Protein AF-0000000075072362 (afdb_homodimer)

Solvent-accessible surface area (backbone atoms only — not comparable to full-atom values): 31475 Å² total; per-residue (Å²): 129,77,73,73,78,76,84,75,76,65,51,32,31,18,17,44,48,52,82,27,20,70,46,46,53,48,38,44,56,50,37,71,78,41,43,77,41,71,21,93,37,66,65,52,17,54,48,30,31,78,69,64,72,18,59,25,23,40,44,68,45,34,28,55,48,48,25,41,32,37,53,49,54,36,47,54,65,67,40,84,54,18,39,52,31,29,35,77,42,73,60,53,32,21,36,28,26,45,74,88,56,50,76,87,56,34,46,30,36,28,12,16,45,67,57,49,64,43,21,43,67,41,42,52,74,70,63,59,78,44,49,79,42,43,27,71,31,30,23,57,28,40,42,48,34,50,76,66,64,37,76,38,39,28,17,42,24,34,65,59,20,29,62,76,43,63,35,33,75,78,41,75,62,39,39,64,56,86,76,32,33,35,37,28,36,31,34,23,70,61,81,45,80,59,68,85,87,48,64,33,30,27,36,36,40,35,25,36,60,74,51,76,31,41,66,51,58,41,41,41,31,32,39,77,56,63,47,45,71,78,37,40,35,53,39,57,31,90,68,43,64,68,79,55,66,93,72,71,65,91,65,28,40,32,35,43,37,28,26,70,44,44,73,85,37,67,59,44,43,50,21,50,55,50,33,45,71,63,28,83,37,68,46,77,42,26,41,16,38,61,56,34,50,50,89,83,47,59,53,69,77,58,57,74,77,74,122,128,78,74,73,76,78,86,75,77,64,50,32,32,18,17,43,46,51,81,27,22,69,46,44,52,48,39,44,57,52,37,71,74,40,42,78,39,71,19,93,36,67,64,51,19,54,47,29,32,75,70,64,72,18,60,24,23,39,44,65,44,33,28,55,47,50,26,41,31,37,53,49,55,37,47,53,65,67,40,87,55,17,38,50,30,30,36,77,42,72,60,51,31,21,36,27,26,46,73,86,57,50,77,89,56,32,47,30,36,30,12,16,46,64,56,48,63,42,21,44,68,42,43,52,73,71,64,58,77,46,49,79,42,44,27,71,32,30,25,56,28,40,42,49,34,50,76,66,64,37,77,36,38,30,14,42,24,35,65,59,20,29,63,76,43,64,35,35,75,78,41,78,61,39,39,64,56,85,77,33,34,34,37,29,35,32,34,24,73,61,83,46,82,59,67,85,87,47,65,32,30,26,36,34,39,37,25,36,58,75,51,78,32,42,65,50,58,42,41,43,30,32,38,77,58,61,46,47,72,77,37,40,36,52,40,59,32,88,67,42,63,67,78,56,65,94,73,70,64,88,65,29,39,31,35,42,36,27,26,70,45,45,73,84,38,66,59,45,44,52,22,50,54,50,34,45,71,64,28,82,38,69,46,78,42,27,41,15,39,58,60,33,50,51,89,82,48,60,52,70,78,58,57,73,77,76,120

Nearest PDB structures (foldseek):
  6vh5-assembly1_C  TM=9.252E-01  e=7.890E-33  Brucella abortus 2308
  7am0-assembly2_C  TM=9.052E-01  e=8.485E-32  Komagataeibacter europaeus
  7am0-assembly1_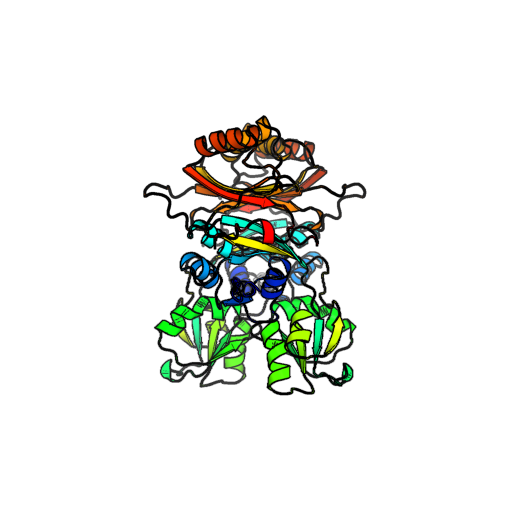A  TM=9.049E-01  e=1.815E-30  Komagataeibacter europaeus
  3mwb-assembly1_B  TM=8.729E-01  e=3.798E-25  Paenarthrobacter aurescens TC1
  3mwb-assembly1_A  TM=8.411E-01  e=6.262E-25  Paenarthrobacter aurescens TC1

InterPro domains:
  IPR001086 Prephenate dehydratase [PF00800] (13-190)
  IPR001086 Prephenate dehydratase [PS51171] (12-189)
  IPR002912 ACT domain [PS51671] (203-289)
  IPR008242 Bifunctional P-protein, chorismate mutase/prephenate dehydratase [PIRSF001500] (9-291)
  IPR018528 Prephenate dehydratase, conserved site [PS00857] (165-187)
  IPR018528 Prephenate dehydratase, conserved site [PS00858] (229-236)
  IPR045865 ACT-like domain [SSF55021] (184-291)

Secondary structure (DSSP, 8-state):
-----------EEEEES-TTSHHHHHHHHH-TTSEEEEESSHHHHHHHHHTTS-SEEEEEEEETTTEE-HHHHHHHHHS--EEEEEEEEE---EEEESTT--GGG--EEEE-HHHHHHTHHHHHHTT---EEEE-S-HHHHHHHHHHHT-TTEEEEE-HHHHHHTTPEEEEE---S-TT-EEEEEEEESS-----TTS-EEEEEEEEE-S-TTHHHHHHHHHHTTTPPEEEEEEEEGGGS-----TT--SS-EEEEEEES--TTSHHHHHHHHHHHHH-SEEEEEEEEES-TTSTT--GGGTS----/-----------EEEEES-TTSHHHHHHHHH-TTSEEEEESSHHHHHHHHHTTS-SEEEEEEEETTTEE-HHHHHHHHHS--EEEEEEEEE---EEEESTT--GGG--EEEE-HHHHHHTHHHHHHTT---EEEE-S-HHHHHHHHHHHT-TTEEEEE-HHHHHHTTPEEEEE---S-TT-EEEEEEEESS-----TTS-EEEEEEEEE-S-TTHHHHHHHHHHTTTPPEEEEEEEEGGGS-----TT--SS-EEEEEEES--TTSHHHHHHHHHHHHH-SEEEEEEEEESSTTSTT--GGGTS----

Radius of gyration: 25.48 Å; Cα contacts (8 Å, |Δi|>4): 1454; chains: 2; bounding box: 64×101×52 Å

Organism: Cucurbita maxima (NCBI:txid3661)

Foldseek 3Di:
DPPPPDPPPAFEEEEEDDQQAQRVVQCCLQAVRHHYDYDPDPLVRLVCQVVVVGFKYKDFQAKPVPGGDVVNVLSLQVGQKAFAAKAKDFPKKFKWAAPPAAQQLAAEEEAAPVLCVQQVVLCVVVVRNHHYDYDDHQLVLLLVCLVVVPRRYIGIGDPSSCVVSVIGTNGIRRGPDRPIMTMMTMIGNDAWDEDPPAWKKWKKKFKADDDDCLVVQLCVLCVVLVWDWPDKDKDFPVSHPNPPDPDDDRGMIMMMTMTGDACVDPSNVSSQVSSVVRGPDIDTRHMYGYNCSPPPRNCVVRDPPPD/DPPPPDPPPAFEEEEEDDQQAQRVVQCCLQAVRHHYDYDPDPLVRLVCQVVVVGFKYKDFQAKPVPGGDVVNVLSLQVGQKAFAAKAKDFPKKFKWAAPPAAQQLAAEEEAAPVLCVQQVVLCVVVVRNHHYDYDDHQLVLLLVCLVVVPRRYIGIGHPSSCVVSVIGTNGIRRGPDRPIMTMMTMIGNDAWDEDPPAWKKWKKKFKADDDDCLVVQLCVLCVVLVWDWPDKDKDFPVSHPNPPDPDDDRGMIMMMTMTGDACVDPSNVSSQVSSVVRGPDMDTRHMYGYNCSPVPNNCVVRDPPPD

Structure (mmCIF, N/CA/C/O backbone):
data_AF-0000000075072362-model_v1
#
loop_
_entity.id
_entity.type
_entity.pdbx_description
1 polymer 'Arogenate dehydratase'
#
loop_
_atom_site.group_PDB
_atom_site.id
_atom_site.type_symbol
_atom_site.label_atom_id
_atom_site.label_alt_id
_atom_site.label_comp_id
_atom_site.label_asym_id
_atom_site.label_entity_id
_atom_site.label_seq_id
_atom_site.pdbx_PDB_ins_code
_atom_site.Cartn_x
_atom_site.Cartn_y
_atom_site.Cartn_z
_atom_site.occupancy
_atom_site.B_iso_or_equiv
_atom_site.auth_seq_id
_atom_site.auth_comp_id
_atom_site.auth_asym_id
_atom_site.auth_atom_id
_atom_site.pdbx_PDB_model_num
ATOM 1 N N . MET A 1 1 ? -8.906 50.688 27.156 1 29.5 1 MET A N 1
ATOM 2 C CA . MET A 1 1 ? -9.195 49.25 27.016 1 29.5 1 MET A CA 1
ATOM 3 C C . MET A 1 1 ? -9.016 48.812 25.578 1 29.5 1 MET A C 1
ATOM 5 O O . MET A 1 1 ? -9.773 49.188 24.688 1 29.5 1 MET A O 1
ATOM 9 N N . SER A 1 2 ? -7.875 48.75 25.047 1 35.16 2 SER A N 1
ATOM 10 C CA . SER A 1 2 ? -7.617 48.438 23.641 1 35.16 2 SER A CA 1
ATOM 11 C C . SER A 1 2 ? -8.375 47.188 23.203 1 35.16 2 SER A C 1
ATOM 13 O O . SER A 1 2 ? -8.453 46.219 23.953 1 35.16 2 SER A O 1
ATOM 15 N N . PRO A 1 3 ? -9.453 47.312 22.328 1 39.62 3 PRO A N 1
ATOM 16 C CA . PRO A 1 3 ? -10.25 46.156 22 1 39.62 3 PRO A CA 1
ATOM 17 C C . PRO A 1 3 ? -9.391 44.875 21.797 1 39.62 3 PRO A C 1
ATOM 19 O O . PRO A 1 3 ? -8.203 45 21.484 1 39.62 3 PRO A O 1
ATOM 22 N N . ALA A 1 4 ? -9.648 43.844 22.578 1 45.06 4 ALA A N 1
ATOM 23 C CA . ALA A 1 4 ? -9.008 42.531 22.391 1 45.06 4 ALA A CA 1
ATOM 24 C C . ALA A 1 4 ? -8.797 42.25 20.906 1 45.06 4 ALA A C 1
ATOM 26 O O . ALA A 1 4 ? -9.633 42.594 20.062 1 45.06 4 ALA A O 1
ATOM 27 N N . PRO A 1 5 ? -7.605 42.219 20.391 1 42.56 5 PRO A N 1
ATOM 28 C CA . PRO A 1 5 ? -7.43 42 18.969 1 42.56 5 PRO A CA 1
ATOM 29 C C . PRO A 1 5 ? -8.508 41.094 18.375 1 42.56 5 PRO A C 1
ATOM 31 O O . PRO A 1 5 ? -9.102 40.281 19.094 1 42.56 5 PRO A O 1
ATOM 34 N N . LYS A 1 6 ? -9.219 41.438 17.375 1 43.44 6 LYS A N 1
ATOM 35 C CA . LYS A 1 6 ? -10.195 40.75 16.531 1 43.44 6 LYS A CA 1
ATOM 36 C C . LYS A 1 6 ? -9.945 39.25 16.531 1 43.44 6 LYS A C 1
ATOM 38 O O . LYS A 1 6 ? -8.812 38.812 16.734 1 43.44 6 LYS A O 1
ATOM 43 N N . ASP A 1 7 ? -10.898 38.25 16.766 1 46.28 7 ASP A N 1
ATOM 44 C CA . ASP A 1 7 ? -11.125 36.812 16.781 1 46.28 7 ASP A CA 1
ATOM 45 C C . ASP A 1 7 ? -10.305 36.125 15.695 1 46.28 7 ASP A C 1
ATOM 47 O O . ASP A 1 7 ? -10.656 36.156 14.516 1 46.28 7 ASP A O 1
ATOM 51 N N . ALA A 1 8 ? -9.055 36.188 15.586 1 56.09 8 ALA A N 1
ATOM 52 C CA . ALA A 1 8 ? -8.172 35.625 14.57 1 56.09 8 ALA A CA 1
ATOM 53 C C . ALA A 1 8 ? -8.688 34.25 14.094 1 56.09 8 ALA A C 1
ATOM 55 O O . ALA A 1 8 ? -8.938 33.375 14.914 1 56.09 8 ALA A O 1
ATOM 56 N N . GLN A 1 9 ? -9.477 34.125 12.977 1 77.75 9 GLN A N 1
ATOM 57 C CA . GLN A 1 9 ? -10.031 32.906 12.367 1 77.75 9 GLN A CA 1
ATOM 58 C C . GLN A 1 9 ? -9 31.781 12.336 1 77.75 9 GLN A C 1
ATOM 60 O O . GLN A 1 9 ? -7.844 32 11.984 1 77.75 9 GLN A O 1
ATOM 65 N N . LYS A 1 10 ? -9.242 30.703 13.039 1 89.75 10 LYS A N 1
ATOM 66 C CA . LYS A 1 10 ? -8.391 29.516 13.07 1 89.75 10 LYS A CA 1
ATOM 67 C C . LYS A 1 10 ? -8.016 29.062 11.656 1 89.75 10 LYS A C 1
ATOM 69 O O . LYS A 1 10 ? -8.852 29.109 10.75 1 89.75 10 LYS A O 1
ATOM 74 N N . PRO A 1 11 ? -6.727 28.859 11.422 1 96.31 11 PRO A N 1
ATOM 75 C CA . PRO A 1 11 ? -6.328 28.312 10.125 1 96.31 11 PRO A CA 1
ATOM 76 C C . PRO A 1 11 ? -6.91 26.938 9.867 1 96.31 11 PRO A C 1
ATOM 78 O O . PRO A 1 11 ? -7.488 26.328 10.773 1 96.31 11 PRO A O 1
ATOM 81 N N . TYR A 1 12 ? -6.863 26.516 8.609 1 98 12 TYR A N 1
ATOM 82 C CA . TYR A 1 12 ? -7.5 25.266 8.203 1 98 12 TYR A CA 1
ATOM 83 C C . TYR A 1 12 ? -6.465 24.234 7.766 1 98 12 TYR A C 1
ATOM 85 O O . TYR A 1 12 ? -5.465 24.594 7.137 1 98 12 TYR A O 1
ATOM 93 N N . VAL A 1 13 ? -6.707 22.969 8.086 1 98.31 13 VAL A N 1
ATOM 94 C CA . VAL A 1 13 ? -5.91 21.844 7.602 1 98.31 13 VAL A CA 1
ATOM 95 C C . VAL A 1 13 ? -6.812 20.844 6.887 1 98.31 13 VAL A C 1
ATOM 97 O O . VAL A 1 13 ? -7.824 20.406 7.438 1 98.31 13 VAL A O 1
ATOM 100 N N . ALA A 1 14 ? -6.457 20.516 5.648 1 98.69 14 ALA A N 1
ATOM 101 C CA . ALA A 1 14 ? -7.23 19.594 4.836 1 98.69 14 ALA A CA 1
ATOM 102 C C . ALA A 1 14 ? -6.758 18.156 5.047 1 98.69 14 ALA A C 1
ATOM 104 O O . ALA A 1 14 ? -5.574 17.906 5.297 1 98.69 14 ALA A O 1
ATOM 105 N N . TYR A 1 15 ? -7.637 17.203 5.012 1 98.06 15 TYR A N 1
ATOM 106 C CA . TYR A 1 15 ? -7.348 15.773 5.086 1 98.06 15 TYR A CA 1
ATOM 107 C C . TYR A 1 15 ? -8.32 14.977 4.238 1 98.06 15 TYR A C 1
ATOM 109 O O . TYR A 1 15 ? -9.414 15.453 3.916 1 98.06 15 TYR A O 1
ATOM 117 N N . GLN A 1 16 ? -7.914 13.828 3.793 1 96.44 16 GLN A N 1
ATOM 118 C CA . GLN A 1 16 ? -8.828 12.945 3.08 1 96.44 16 GLN A CA 1
ATOM 119 C C . GLN A 1 16 ? -9.617 12.07 4.051 1 96.44 16 GLN A C 1
ATOM 121 O O . GLN A 1 16 ? -9.031 11.367 4.879 1 96.44 16 GLN A O 1
ATOM 126 N N . GLY A 1 17 ? -10.828 12.078 4.008 1 95.19 17 GLY A N 1
ATOM 127 C CA . GLY A 1 17 ? -11.703 11.289 4.867 1 95.19 17 GLY A CA 1
ATOM 128 C C . GLY A 1 17 ? -12.812 12.109 5.504 1 95.19 17 GLY A C 1
ATOM 129 O O . GLY A 1 17 ? -13.133 13.195 5.027 1 95.19 17 GLY A O 1
ATOM 130 N N . VAL A 1 18 ? -13.453 11.547 6.562 1 95.88 18 VAL A N 1
ATOM 131 C CA . VAL A 1 18 ? -14.539 12.203 7.289 1 95.88 18 VAL A CA 1
ATOM 132 C C . VAL A 1 18 ? -14.172 12.312 8.766 1 95.88 18 VAL A C 1
ATOM 134 O O . VAL A 1 18 ? -13.172 11.742 9.211 1 95.88 18 VAL A O 1
ATOM 137 N N . ALA A 1 19 ? -14.953 13.094 9.477 1 96.44 19 ALA A N 1
ATOM 138 C CA . ALA A 1 19 ? -14.703 13.242 10.906 1 96.44 19 ALA A CA 1
ATOM 139 C C . ALA A 1 19 ? -14.625 11.891 11.602 1 96.44 19 ALA A C 1
ATOM 141 O O . ALA A 1 19 ? -15.438 11 11.328 1 96.44 19 ALA A O 1
ATOM 142 N N . GLY A 1 20 ? -13.586 11.688 12.367 1 96.75 20 GLY A N 1
ATOM 143 C CA . GLY A 1 20 ? -13.391 10.422 13.07 1 96.75 20 GLY A CA 1
ATOM 144 C C . GLY A 1 20 ? -12.398 9.508 12.391 1 96.75 20 GLY A C 1
ATOM 145 O O . GLY A 1 20 ? -11.953 8.516 12.969 1 96.75 20 GLY A O 1
ATOM 146 N N . ALA A 1 21 ? -12.055 9.844 11.141 1 97.31 21 ALA A N 1
ATOM 147 C CA . ALA A 1 21 ? -11.07 9.062 10.398 1 97.31 21 ALA A CA 1
ATOM 148 C C . ALA A 1 21 ? -9.68 9.203 11.023 1 97.31 21 ALA A C 1
ATOM 150 O O . ALA A 1 21 ? -9.406 10.172 11.727 1 97.31 21 ALA A O 1
ATOM 151 N N . TYR A 1 22 ? -8.82 8.305 10.789 1 96.56 22 TYR A N 1
ATOM 152 C CA . TYR A 1 22 ? -7.441 8.367 11.273 1 96.56 22 TYR A CA 1
ATOM 153 C C . TYR A 1 22 ? -6.711 9.57 10.703 1 96.56 22 TYR A C 1
ATOM 155 O O . TYR A 1 22 ? -5.859 10.164 11.367 1 96.56 22 TYR A O 1
ATOM 163 N N . SER A 1 23 ? -7.043 9.914 9.477 1 97.31 23 SER A N 1
ATOM 164 C CA . SER A 1 23 ? -6.441 11.109 8.898 1 97.31 23 SER A CA 1
ATOM 165 C C . SER A 1 23 ? -6.836 12.367 9.672 1 97.31 23 SER A C 1
ATOM 167 O O . SER A 1 23 ? -6.031 13.289 9.828 1 97.31 23 SER A O 1
ATOM 169 N N . GLU A 1 24 ? -8.047 12.414 10.109 1 97.44 24 GLU A N 1
ATOM 170 C CA . GLU A 1 24 ? -8.469 13.531 10.938 1 97.44 24 GLU A CA 1
ATOM 171 C C . GLU A 1 24 ? -7.746 13.539 12.281 1 97.44 24 GLU A C 1
ATOM 173 O O . GLU A 1 24 ? -7.348 14.594 12.773 1 97.44 24 GLU A O 1
ATOM 178 N N . ALA A 1 25 ? -7.59 12.406 12.836 1 95.81 25 ALA A N 1
ATOM 179 C CA . ALA A 1 25 ? -6.824 12.289 14.078 1 95.81 25 ALA A CA 1
ATOM 180 C C . ALA A 1 25 ? -5.391 12.766 13.883 1 95.81 25 ALA A C 1
ATOM 182 O O . ALA A 1 25 ? -4.832 13.438 14.75 1 95.81 25 ALA A O 1
ATOM 183 N N . ALA A 1 26 ? -4.832 12.414 12.758 1 96.31 26 ALA A N 1
ATOM 184 C CA . ALA A 1 26 ? -3.48 12.867 12.438 1 96.31 26 ALA A CA 1
ATOM 185 C C . ALA A 1 26 ? -3.422 14.383 12.328 1 96.31 26 ALA A C 1
ATOM 187 O O . ALA A 1 26 ? -2.48 15.016 12.812 1 96.31 26 ALA A O 1
ATOM 188 N N . ALA A 1 27 ? -4.41 14.945 11.68 1 96.38 27 ALA A N 1
ATOM 189 C CA . ALA A 1 27 ? -4.492 16.391 11.547 1 96.38 27 ALA A CA 1
ATOM 190 C C . ALA A 1 27 ? -4.59 17.062 12.906 1 96.38 27 ALA A C 1
ATOM 192 O O . ALA A 1 27 ? -3.896 18.047 13.18 1 96.38 27 ALA A O 1
ATOM 193 N N . ALA A 1 28 ? -5.43 16.531 13.742 1 94.06 28 ALA A N 1
ATOM 194 C CA . ALA A 1 28 ? -5.625 17.078 15.078 1 94.06 28 ALA A CA 1
ATOM 195 C C . ALA A 1 28 ? -4.34 17 15.898 1 94.06 28 ALA A C 1
ATOM 197 O O . ALA A 1 28 ? -4.027 17.922 16.672 1 94.06 28 ALA A O 1
ATOM 198 N N . LYS A 1 29 ? -3.666 15.945 15.734 1 93.06 29 LYS A N 1
ATOM 199 C CA . LYS A 1 29 ? -2.414 15.742 16.453 1 93.06 29 LYS A CA 1
ATOM 200 C C . LYS A 1 29 ? -1.329 16.688 15.961 1 93.06 29 LYS A C 1
ATOM 202 O O . LYS A 1 29 ? -0.611 17.297 16.75 1 93.06 29 LYS A O 1
ATOM 207 N N . ALA A 1 30 ? -1.234 16.859 14.672 1 93 30 ALA A N 1
ATOM 208 C CA . ALA A 1 30 ? -0.182 17.672 14.062 1 93 30 ALA A CA 1
ATOM 209 C C . ALA A 1 30 ? -0.484 19.156 14.188 1 93 30 ALA A C 1
ATOM 211 O O . ALA A 1 30 ? 0.431 19.969 14.32 1 93 30 ALA A O 1
ATOM 212 N N . CYS A 1 31 ? -1.796 19.453 14.086 1 93.5 31 CYS A N 1
ATOM 213 C CA . CYS A 1 31 ? -2.24 20.828 14.07 1 93.5 31 CYS A CA 1
ATOM 214 C C . CYS A 1 31 ? -3.391 21.047 15.039 1 93.5 31 CYS A C 1
ATOM 216 O O . CYS A 1 31 ? -4.504 21.391 14.633 1 93.5 31 CYS A O 1
ATOM 218 N N . PRO A 1 32 ? -3.146 21.062 16.312 1 91.69 32 PRO A N 1
ATOM 219 C CA . PRO A 1 32 ? -4.227 21.141 17.312 1 91.69 32 PRO A CA 1
ATOM 220 C C . PRO A 1 32 ? -4.988 22.469 17.25 1 91.69 32 PRO A C 1
ATOM 222 O O . PRO A 1 32 ? -6.16 22.516 17.641 1 91.69 32 PRO A O 1
ATOM 225 N N . ASN A 1 33 ? -4.438 23.531 16.719 1 93.19 33 ASN A N 1
ATOM 226 C CA . ASN A 1 33 ? -5.086 24.844 16.703 1 93.19 33 ASN A CA 1
ATOM 227 C C . ASN A 1 33 ? -5.699 25.141 15.336 1 93.19 33 ASN A C 1
ATOM 229 O O . ASN A 1 33 ? -6.07 26.297 15.062 1 93.19 33 ASN A O 1
ATOM 233 N N . PHE A 1 34 ? -5.793 24.141 14.5 1 95.88 34 PHE A N 1
ATOM 234 C CA . PHE A 1 34 ? -6.371 24.312 13.172 1 95.88 34 PHE A CA 1
ATOM 235 C C . PHE A 1 34 ? -7.77 23.703 13.109 1 95.88 34 PHE A C 1
ATOM 237 O O . PHE A 1 34 ? -8.047 22.719 13.789 1 95.88 34 PHE A O 1
ATOM 244 N N . ASP A 1 35 ? -8.57 24.297 12.367 1 96.75 35 ASP A N 1
ATOM 245 C CA . ASP A 1 35 ? -9.805 23.625 11.977 1 96.75 35 ASP A CA 1
ATOM 246 C C . ASP A 1 35 ? -9.562 22.656 10.828 1 96.75 35 ASP A C 1
ATOM 248 O O . ASP A 1 35 ? -8.727 22.922 9.953 1 96.75 35 ASP A O 1
ATOM 252 N N . THR A 1 36 ? -10.281 21.562 10.836 1 96.94 36 THR A N 1
ATOM 253 C CA . THR A 1 36 ? -10.047 20.531 9.82 1 96.94 36 THR A CA 1
ATOM 254 C C . THR A 1 36 ? -11.047 20.672 8.672 1 96.94 36 THR A C 1
ATOM 256 O O . THR A 1 36 ? -12.203 21.031 8.891 1 96.94 36 THR A O 1
ATOM 259 N N . ILE A 1 37 ? -10.625 20.391 7.473 1 97.62 37 ILE A N 1
ATOM 260 C CA . ILE A 1 37 ? -11.461 20.359 6.273 1 97.62 37 ILE A CA 1
ATOM 261 C C . ILE A 1 37 ? -11.406 18.953 5.656 1 97.62 37 ILE A C 1
ATOM 263 O O . ILE A 1 37 ? -10.375 18.547 5.129 1 97.62 37 ILE A O 1
ATOM 267 N N . PRO A 1 38 ? -12.531 18.266 5.742 1 97.62 38 PRO A N 1
ATOM 268 C CA . PRO A 1 38 ? -12.562 16.938 5.102 1 97.62 38 PRO A CA 1
ATOM 269 C C . PRO A 1 38 ? -12.555 17.031 3.578 1 97.62 38 PRO A C 1
ATOM 271 O O . PRO A 1 38 ? -13.164 17.938 3.004 1 97.62 38 PRO A O 1
ATOM 274 N N . CYS A 1 39 ? -11.82 16.172 2.928 1 97.06 39 CYS A N 1
ATOM 275 C CA . CYS A 1 39 ? -11.789 16.031 1.477 1 97.06 39 CYS A CA 1
ATOM 276 C C . CYS A 1 39 ? -12.117 14.594 1.061 1 97.06 39 CYS A C 1
ATOM 278 O O . CYS A 1 39 ? -11.75 13.641 1.749 1 97.06 39 CYS A O 1
ATOM 280 N N . ASP A 1 40 ? -12.695 14.391 -0.06 1 91.12 40 ASP A N 1
ATOM 281 C CA . ASP A 1 40 ? -13.125 13.078 -0.53 1 91.12 40 ASP A CA 1
ATOM 282 C C . ASP A 1 40 ? -11.953 12.281 -1.091 1 91.12 40 ASP A C 1
ATOM 284 O O . ASP A 1 40 ? -11.93 11.055 -1.015 1 91.12 40 ASP A O 1
ATOM 288 N N . GLN A 1 41 ? -11.039 13.055 -1.655 1 92.5 41 GLN A N 1
ATOM 289 C CA . GLN A 1 41 ? -9.891 12.422 -2.303 1 92.5 41 GLN A CA 1
ATOM 290 C C . GLN A 1 41 ? -8.578 13.047 -1.833 1 92.5 41 GLN A C 1
ATOM 292 O O . GLN A 1 41 ? -8.562 14.188 -1.365 1 92.5 41 GLN A O 1
ATOM 297 N N . PHE A 1 42 ? -7.5 12.289 -1.992 1 95.31 42 PHE A N 1
ATOM 298 C CA . PHE A 1 42 ? -6.184 12.812 -1.65 1 95.31 42 PHE A CA 1
ATOM 299 C C . PHE A 1 42 ? -5.879 14.07 -2.445 1 95.31 42 PHE A C 1
ATOM 301 O O . PHE A 1 42 ? -5.418 15.07 -1.885 1 95.31 42 PHE A O 1
ATOM 308 N N . GLU A 1 43 ? -6.172 14.008 -3.703 1 95.06 43 GLU A N 1
ATOM 309 C CA . GLU A 1 43 ? -5.812 15.109 -4.586 1 95.06 43 GLU A CA 1
ATOM 310 C C . GLU A 1 43 ? -6.559 16.391 -4.199 1 95.06 43 GLU A C 1
ATOM 312 O O . GLU A 1 43 ? -6.016 17.484 -4.316 1 95.06 43 GLU A O 1
ATOM 317 N N . THR A 1 44 ? -7.766 16.234 -3.732 1 96.75 44 THR A N 1
ATOM 318 C CA . THR A 1 44 ? -8.547 17.391 -3.305 1 96.75 44 THR A CA 1
ATOM 319 C C . THR A 1 44 ? -7.879 18.078 -2.125 1 96.75 44 THR A C 1
ATOM 321 O O . THR A 1 44 ? -7.941 19.312 -2.006 1 96.75 44 THR A O 1
ATOM 324 N N . ALA A 1 45 ? -7.242 17.328 -1.296 1 98.19 45 ALA A N 1
ATOM 325 C CA . ALA A 1 45 ? -6.512 17.922 -0.176 1 98.19 45 ALA A CA 1
ATOM 326 C C . ALA A 1 45 ? -5.328 18.75 -0.668 1 98.19 45 ALA A C 1
ATOM 328 O O . ALA A 1 45 ? -5.09 19.844 -0.174 1 98.19 45 ALA A O 1
ATOM 329 N N . PHE A 1 46 ? -4.602 18.25 -1.701 1 98 46 PHE A N 1
ATOM 330 C CA . PHE A 1 46 ? -3.52 19.016 -2.318 1 98 46 PHE A CA 1
ATOM 331 C C . PHE A 1 46 ? -4.043 20.312 -2.924 1 98 46 PHE A C 1
ATOM 333 O O . PHE A 1 46 ? -3.508 21.391 -2.654 1 98 46 PHE A O 1
ATOM 340 N N . GLU A 1 47 ? -5.113 20.156 -3.641 1 98.12 47 GLU A N 1
ATOM 341 C CA . GLU A 1 47 ? -5.699 21.281 -4.352 1 98.12 47 GLU A CA 1
ATOM 342 C C . GLU A 1 47 ? -6.227 22.328 -3.377 1 98.12 47 GLU A C 1
ATOM 344 O O . GLU A 1 47 ? -6.16 23.531 -3.652 1 98.12 47 GLU A O 1
ATOM 349 N N . SER A 1 48 ? -6.707 21.859 -2.264 1 98.31 48 SER A N 1
ATOM 350 C CA . SER A 1 48 ? -7.223 22.781 -1.257 1 98.31 48 SER A CA 1
ATOM 351 C C . SER A 1 48 ? -6.133 23.719 -0.751 1 98.31 48 SER A C 1
ATOM 353 O O . SER A 1 48 ? -6.383 24.906 -0.525 1 98.31 48 SER A O 1
ATOM 355 N N . VAL A 1 49 ? -4.992 23.266 -0.599 1 98.31 49 VAL A N 1
ATOM 356 C CA . VAL A 1 49 ? -3.879 24.078 -0.126 1 98.31 49 VAL A CA 1
ATOM 357 C C . VAL A 1 49 ? -3.396 25 -1.25 1 98.31 49 VAL A C 1
ATOM 359 O O . VAL A 1 49 ? -3.189 26.188 -1.038 1 98.31 49 VAL A O 1
ATOM 362 N N . GLU A 1 50 ? -3.305 24.453 -2.426 1 97.69 50 GLU A N 1
ATOM 363 C CA . GLU A 1 50 ? -2.836 25.219 -3.572 1 97.69 50 GLU A CA 1
ATOM 364 C C . GLU A 1 50 ? -3.779 26.375 -3.881 1 97.69 50 GLU A C 1
ATOM 366 O O . GLU A 1 50 ? -3.334 27.469 -4.246 1 97.69 50 GLU A O 1
ATOM 371 N N . ASN A 1 51 ? -5.051 26.141 -3.709 1 97.5 51 ASN A N 1
ATOM 372 C CA . ASN A 1 51 ? -6.074 27.125 -4.039 1 97.5 51 ASN A CA 1
ATOM 373 C C . ASN A 1 51 ? -6.418 28 -2.832 1 97.5 51 ASN A C 1
ATOM 375 O O . ASN A 1 51 ? -7.391 28.75 -2.867 1 97.5 51 ASN A O 1
ATOM 379 N N . ARG A 1 52 ? -5.754 27.844 -1.69 1 97 52 ARG A N 1
ATOM 380 C CA . ARG A 1 52 ? -5.824 28.672 -0.491 1 97 52 ARG A CA 1
ATOM 381 C C . ARG A 1 52 ? -7.164 28.5 0.216 1 97 52 ARG A C 1
ATOM 383 O O . ARG A 1 52 ? -7.676 29.438 0.838 1 97 52 ARG A O 1
ATOM 390 N N . ILE A 1 53 ? -7.734 27.359 -0.034 1 97.38 53 ILE A N 1
ATOM 391 C CA . ILE A 1 53 ? -8.914 26.969 0.729 1 97.38 53 ILE A CA 1
ATOM 392 C C . ILE A 1 53 ? -8.5 26.5 2.117 1 97.38 53 ILE A C 1
ATOM 394 O O . ILE A 1 53 ? -9.188 26.766 3.105 1 97.38 53 ILE A O 1
ATOM 398 N N . ALA A 1 54 ? -7.398 25.812 2.182 1 98.25 54 ALA A N 1
ATOM 399 C CA . ALA A 1 54 ? -6.77 25.391 3.426 1 98.25 54 ALA A CA 1
ATOM 400 C C . ALA A 1 54 ? -5.344 25.906 3.535 1 98.25 54 ALA A C 1
ATOM 402 O O . ALA A 1 54 ? -4.719 26.25 2.523 1 98.25 54 ALA A O 1
ATOM 403 N N . ASP A 1 55 ? -4.906 26.016 4.742 1 97.81 55 ASP A N 1
ATOM 404 C CA . ASP A 1 55 ? -3.541 26.469 4.973 1 97.81 55 ASP A CA 1
ATOM 405 C C . ASP A 1 55 ? -2.545 25.328 4.879 1 97.81 55 ASP A C 1
ATOM 407 O O . ASP A 1 55 ? -1.425 25.5 4.395 1 97.81 55 ASP A O 1
ATOM 411 N N . LEU A 1 56 ? -2.959 24.172 5.344 1 98.12 56 LEU A N 1
ATOM 412 C CA . LEU A 1 56 ? -2.143 22.953 5.363 1 98.12 56 LEU A CA 1
ATOM 413 C C . LEU A 1 56 ? -2.949 21.75 4.906 1 98.12 56 LEU A C 1
ATOM 415 O O . LEU A 1 56 ? -4.176 21.828 4.793 1 98.12 56 LEU A O 1
ATOM 419 N N . ALA A 1 57 ? -2.234 20.688 4.594 1 98.62 57 ALA A N 1
ATOM 420 C CA . ALA A 1 57 ? -2.846 19.375 4.359 1 98.62 57 ALA A CA 1
ATOM 421 C C . ALA A 1 57 ? -2.074 18.281 5.082 1 98.62 57 ALA A C 1
ATOM 423 O O . ALA A 1 57 ? -0.861 18.391 5.273 1 98.62 57 ALA A O 1
ATOM 424 N N . ILE A 1 58 ? -2.781 17.328 5.539 1 97.94 58 ILE A N 1
ATOM 425 C CA . ILE A 1 58 ? -2.184 16.141 6.125 1 97.94 58 ILE A CA 1
ATOM 426 C C . ILE A 1 58 ? -2.494 14.922 5.246 1 97.94 58 ILE A C 1
ATOM 428 O O . ILE A 1 58 ? -3.654 14.664 4.918 1 97.94 58 ILE A O 1
ATOM 432 N N . LEU A 1 59 ? -1.438 14.203 4.855 1 98.19 59 LEU A N 1
ATOM 433 C CA . LEU A 1 59 ? -1.612 13.062 3.969 1 98.19 59 LEU A CA 1
ATOM 434 C C . LEU A 1 59 ? -0.809 11.859 4.465 1 98.19 59 LEU A C 1
ATOM 436 O O . LEU A 1 59 ? 0.327 12.016 4.918 1 98.19 59 LEU A O 1
ATOM 440 N N . PRO A 1 60 ? -1.429 10.664 4.387 1 97.19 60 PRO A N 1
ATOM 441 C CA . PRO A 1 60 ? -0.645 9.469 4.695 1 97.19 60 PRO A CA 1
ATOM 442 C C . PRO A 1 60 ? 0.367 9.133 3.602 1 97.19 60 PRO A C 1
ATOM 444 O O . PRO A 1 60 ? 0.048 9.219 2.412 1 97.19 60 PRO A O 1
ATOM 447 N N . ILE A 1 61 ? 1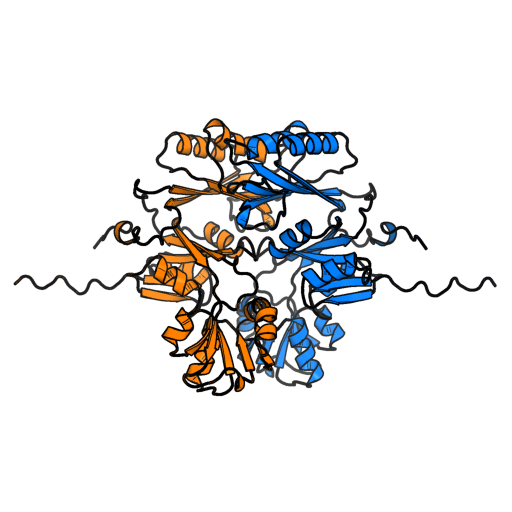.597 8.711 3.941 1 95.94 61 ILE A N 1
ATOM 448 C CA . ILE A 1 61 ? 2.602 8.438 2.92 1 95.94 61 ILE A CA 1
ATOM 449 C C . ILE A 1 61 ? 3.127 7.016 3.078 1 95.94 61 ILE A C 1
ATOM 451 O O . ILE A 1 61 ? 3.715 6.457 2.148 1 95.94 61 ILE A O 1
ATOM 455 N N . GLU A 1 62 ? 2.924 6.48 4.258 1 93.5 62 GLU A N 1
ATOM 456 C CA . GLU A 1 62 ? 3.436 5.137 4.512 1 93.5 62 GLU A CA 1
ATOM 457 C C . GLU A 1 62 ? 2.652 4.445 5.625 1 93.5 62 GLU A C 1
ATOM 459 O O . GLU A 1 62 ? 2.336 5.066 6.641 1 93.5 62 GLU A O 1
ATOM 464 N N . ASN A 1 63 ? 2.314 3.24 5.379 1 89.88 63 ASN A N 1
ATOM 465 C CA . ASN A 1 63 ? 1.729 2.373 6.398 1 89.88 63 ASN A CA 1
ATOM 466 C C . ASN A 1 63 ? 2.617 1.168 6.684 1 89.88 63 ASN A C 1
ATOM 468 O O . ASN A 1 63 ? 3.184 0.574 5.766 1 89.88 63 ASN A O 1
ATOM 472 N N . SER A 1 64 ? 2.713 0.805 7.914 1 86.81 64 SER A N 1
ATOM 473 C CA . SER A 1 64 ? 3.623 -0.256 8.336 1 86.81 64 SER A CA 1
ATOM 474 C C . SER A 1 64 ? 3.236 -1.594 7.711 1 86.81 64 SER A C 1
ATOM 476 O O . SER A 1 64 ? 4.094 -2.455 7.496 1 86.81 64 SER A O 1
ATOM 478 N N . LEU A 1 65 ? 1.997 -1.806 7.383 1 82.12 65 LEU A N 1
ATOM 479 C CA . LEU A 1 65 ? 1.536 -3.07 6.816 1 82.12 65 LEU A CA 1
ATOM 480 C C . LEU A 1 65 ? 1.366 -2.961 5.305 1 82.12 65 LEU A C 1
ATOM 482 O O . LEU A 1 65 ? 1.694 -3.895 4.57 1 82.12 65 LEU A O 1
ATOM 486 N N . GLY A 1 66 ? 0.957 -1.809 4.836 1 84.94 66 GLY A N 1
ATOM 487 C CA . GLY A 1 66 ? 0.641 -1.607 3.432 1 84.94 66 GLY A CA 1
ATOM 488 C C . GLY A 1 66 ? 1.812 -1.072 2.627 1 84.94 66 GLY A C 1
ATOM 489 O O . GLY A 1 66 ? 1.844 -1.207 1.402 1 84.94 66 GLY A O 1
ATOM 490 N N . GLY A 1 67 ? 2.766 -0.406 3.363 1 88.12 67 GLY A N 1
ATOM 491 C CA . GLY A 1 67 ? 3.898 0.173 2.658 1 88.12 67 GLY A CA 1
ATOM 492 C C . GLY A 1 67 ? 3.668 1.614 2.244 1 88.12 67 GLY A C 1
ATOM 493 O O . GLY A 1 67 ? 2.844 2.312 2.836 1 88.12 67 GLY A O 1
ATOM 494 N N . SER A 1 68 ? 4.477 1.97 1.25 1 91.69 68 SER A N 1
ATOM 495 C CA . SER A 1 68 ? 4.379 3.332 0.738 1 91.69 68 SER A CA 1
ATOM 496 C C . SER A 1 68 ? 3.068 3.547 -0.013 1 91.69 68 SER A C 1
ATOM 498 O O . SER A 1 68 ? 2.611 2.664 -0.742 1 91.69 68 SER A O 1
ATOM 500 N N . ILE A 1 69 ? 2.51 4.633 0.231 1 93.31 69 ILE A N 1
ATOM 501 C CA . ILE A 1 69 ? 1.313 5.016 -0.511 1 93.31 69 ILE A CA 1
ATOM 502 C C . ILE A 1 69 ? 1.709 5.809 -1.755 1 93.31 69 ILE A C 1
ATOM 504 O O . ILE A 1 69 ? 1.725 7.039 -1.733 1 93.31 69 ILE A O 1
ATOM 508 N N . HIS A 1 70 ? 1.898 5.137 -2.832 1 91.75 70 HIS A N 1
ATOM 509 C CA . HIS A 1 70 ? 2.492 5.668 -4.055 1 91.75 70 HIS A CA 1
ATOM 510 C C . HIS A 1 70 ? 1.646 6.801 -4.629 1 91.75 70 HIS A C 1
ATOM 512 O O . HIS A 1 70 ? 2.184 7.762 -5.188 1 91.75 70 HIS A O 1
ATOM 518 N N . ARG A 1 71 ? 0.368 6.656 -4.484 1 90.62 71 ARG A N 1
ATOM 519 C CA . ARG A 1 71 ? -0.521 7.699 -4.988 1 90.62 71 ARG A CA 1
ATOM 520 C C . ARG A 1 71 ? -0.16 9.062 -4.402 1 90.62 71 ARG A C 1
ATOM 522 O O . ARG A 1 71 ? -0.133 10.062 -5.117 1 90.62 71 ARG A O 1
ATOM 529 N N . ASN A 1 72 ? 0.122 9.102 -3.154 1 95.19 72 ASN A N 1
ATOM 530 C CA . ASN A 1 72 ? 0.43 10.367 -2.508 1 95.19 72 ASN A CA 1
ATOM 531 C C . ASN A 1 72 ? 1.833 10.852 -2.861 1 95.19 72 ASN A C 1
ATOM 533 O O . ASN A 1 72 ? 2.072 12.062 -2.963 1 95.19 72 ASN A O 1
ATOM 537 N N . TYR A 1 73 ? 2.717 9.961 -3.105 1 93.56 73 TYR A N 1
ATOM 538 C CA . TYR A 1 73 ? 4.02 10.352 -3.635 1 93.56 73 TYR A CA 1
ATOM 539 C C . TYR A 1 73 ? 3.883 10.969 -5.02 1 93.56 73 TYR A C 1
ATOM 541 O O . TYR A 1 73 ? 4.523 11.977 -5.324 1 93.56 73 TYR A O 1
ATOM 549 N N . ASP A 1 74 ? 3.076 10.383 -5.84 1 91.5 74 ASP A N 1
ATOM 550 C CA . ASP A 1 74 ? 2.82 10.938 -7.168 1 91.5 74 ASP A CA 1
ATOM 551 C C . ASP A 1 74 ? 2.242 12.344 -7.07 1 91.5 74 ASP A C 1
ATOM 553 O O . ASP A 1 74 ? 2.627 13.234 -7.836 1 91.5 74 ASP A O 1
ATOM 557 N N . LEU A 1 75 ? 1.34 12.492 -6.176 1 93.88 75 LEU A N 1
ATOM 558 C CA . LEU A 1 75 ? 0.709 13.797 -6.008 1 93.88 75 LEU A CA 1
ATOM 559 C C . LEU A 1 75 ? 1.717 14.828 -5.512 1 93.88 75 LEU A C 1
ATOM 561 O O . LEU A 1 75 ? 1.652 16 -5.895 1 93.88 75 LEU A O 1
ATOM 565 N N . LEU A 1 76 ? 2.658 14.414 -4.68 1 94.56 76 LEU A N 1
ATOM 566 C CA . LEU A 1 76 ? 3.723 15.305 -4.223 1 94.56 76 LEU A CA 1
ATOM 567 C C . LEU A 1 76 ? 4.551 15.805 -5.402 1 94.56 76 LEU A C 1
ATOM 569 O O . LEU A 1 76 ? 5.059 16.922 -5.375 1 94.56 76 LEU A O 1
ATOM 573 N N . LEU A 1 77 ? 4.664 14.977 -6.395 1 91.56 77 LEU A N 1
ATOM 574 C CA . LEU A 1 77 ? 5.445 15.336 -7.574 1 91.56 77 LEU A CA 1
ATOM 575 C C . LEU A 1 77 ? 4.645 16.25 -8.5 1 91.56 77 LEU A C 1
ATOM 577 O O . LEU A 1 77 ? 5.211 17.125 -9.148 1 91.56 77 LEU A O 1
ATOM 581 N N . ARG A 1 78 ? 3.387 16.047 -8.523 1 92.12 78 ARG A N 1
ATOM 582 C CA . ARG A 1 78 ? 2.531 16.766 -9.461 1 92.12 78 ARG A CA 1
ATOM 583 C C . ARG A 1 78 ? 2.172 18.141 -8.922 1 92.12 78 ARG A C 1
ATOM 585 O O . ARG A 1 78 ? 1.89 19.062 -9.688 1 92.12 78 ARG A O 1
ATOM 592 N N . HIS A 1 79 ? 2.133 18.234 -7.664 1 94.25 79 HIS A N 1
ATOM 593 C CA . HIS A 1 79 ? 1.739 19.5 -7.035 1 94.25 79 HIS A CA 1
ATOM 594 C C . HIS A 1 79 ? 2.939 20.203 -6.41 1 94.25 79 HIS A C 1
ATOM 596 O O . HIS A 1 79 ? 3.914 19.547 -6.027 1 94.25 79 HIS A O 1
ATOM 602 N N . ASN A 1 80 ? 2.855 21.453 -6.363 1 93.62 80 ASN A N 1
ATOM 603 C CA . ASN A 1 80 ? 3.963 22.25 -5.852 1 93.62 80 ASN A CA 1
ATOM 604 C C . ASN A 1 80 ? 3.779 22.594 -4.375 1 93.62 80 ASN A C 1
ATOM 606 O O . ASN A 1 80 ? 3.598 23.75 -4.016 1 93.62 80 ASN A O 1
ATOM 610 N N . LEU A 1 81 ? 3.805 21.625 -3.541 1 97.44 81 LEU A N 1
ATOM 611 C CA . LEU A 1 81 ? 3.723 21.781 -2.096 1 97.44 81 LEU A CA 1
ATOM 612 C C . LEU A 1 81 ? 4.977 21.25 -1.413 1 97.44 81 LEU A C 1
ATOM 614 O O . LEU A 1 81 ? 5.789 20.562 -2.045 1 97.44 81 LEU A O 1
ATOM 618 N N . HIS A 1 82 ? 5.145 21.594 -0.104 1 97.38 82 HIS A N 1
ATOM 619 C CA . HIS A 1 82 ? 6.336 21.234 0.657 1 97.38 82 HIS A CA 1
ATOM 620 C C . HIS A 1 82 ? 5.969 20.484 1.934 1 97.38 82 HIS A C 1
ATOM 622 O O . HIS A 1 82 ? 5.02 20.844 2.627 1 97.38 82 HIS A O 1
ATOM 628 N N . ILE A 1 83 ? 6.727 19.422 2.184 1 97.38 83 ILE A N 1
ATOM 629 C CA . ILE A 1 83 ? 6.566 18.75 3.465 1 97.38 83 ILE A CA 1
ATOM 630 C C . ILE A 1 83 ? 7.188 19.594 4.578 1 97.38 83 ILE A C 1
ATOM 632 O O . ILE A 1 83 ? 8.375 19.922 4.523 1 97.38 83 ILE A O 1
ATOM 636 N N . ILE A 1 84 ? 6.418 19.859 5.621 1 95.5 84 ILE A N 1
ATOM 637 C CA . ILE A 1 84 ? 6.945 20.719 6.672 1 95.5 84 ILE A CA 1
ATOM 638 C C . ILE A 1 84 ? 6.895 20 8.016 1 95.5 84 ILE A C 1
ATOM 640 O O . ILE A 1 84 ? 7.266 20.562 9.047 1 95.5 84 ILE A O 1
ATOM 644 N N . GLY A 1 85 ? 6.434 18.766 7.988 1 94.12 85 GLY A N 1
ATOM 645 C CA . GLY A 1 85 ? 6.363 17.953 9.188 1 94.12 85 GLY A CA 1
ATOM 646 C C . GLY A 1 85 ? 5.844 16.547 8.93 1 94.12 85 GLY A C 1
ATOM 647 O O . GLY A 1 85 ? 5.445 16.219 7.809 1 94.12 85 GLY A O 1
ATOM 648 N N . GLU A 1 86 ? 5.93 15.75 9.938 1 94.69 86 GLU A N 1
ATOM 649 C CA . GLU A 1 86 ? 5.367 14.406 9.891 1 94.69 86 GLU A CA 1
ATOM 650 C C . GLU A 1 86 ? 4.766 14.008 11.234 1 94.69 86 GLU A C 1
ATOM 652 O O . GLU A 1 86 ? 5.117 14.578 12.273 1 94.69 86 GLU A O 1
ATOM 657 N N . VAL A 1 87 ? 3.846 13.094 11.156 1 93.38 87 VAL A N 1
ATOM 658 C CA . VAL A 1 87 ? 3.227 12.547 12.359 1 93.38 87 VAL A CA 1
ATOM 659 C C . VAL A 1 87 ? 3.002 11.047 12.188 1 93.38 87 VAL A C 1
ATOM 661 O O . VAL A 1 87 ? 2.586 10.594 11.117 1 93.38 87 VAL A O 1
ATOM 664 N N . LEU A 1 88 ? 3.422 10.336 13.203 1 92.38 88 LEU A N 1
ATOM 665 C CA . LEU A 1 88 ? 3.146 8.906 13.258 1 92.38 88 LEU A CA 1
ATOM 666 C C . LEU A 1 88 ? 1.883 8.625 14.062 1 92.38 88 LEU A C 1
ATOM 668 O O . LEU A 1 88 ? 1.744 9.102 15.195 1 92.38 88 LEU A O 1
ATOM 672 N N . LEU A 1 89 ? 0.969 7.895 13.453 1 93.19 89 LEU A N 1
ATOM 673 C CA . LEU A 1 89 ? -0.288 7.586 14.125 1 93.19 89 LEU A CA 1
ATOM 674 C C . LEU A 1 89 ? -0.524 6.078 14.172 1 93.19 89 LEU A C 1
ATOM 676 O O . LEU A 1 89 ? -0.641 5.43 13.133 1 93.19 89 LEU A O 1
ATOM 680 N N . PRO A 1 90 ? -0.567 5.504 15.398 1 92.31 90 PRO A N 1
ATOM 681 C CA . PRO A 1 90 ? -0.966 4.098 15.477 1 92.31 90 PRO A CA 1
ATOM 682 C C . PRO A 1 90 ? -2.404 3.865 15.023 1 92.31 90 PRO A C 1
ATOM 684 O O . PRO A 1 90 ? -3.281 4.691 15.289 1 92.31 90 PRO A O 1
ATOM 687 N N . VAL A 1 91 ? -2.582 2.861 14.234 1 93.12 91 VAL A N 1
ATOM 688 C CA . VAL A 1 91 ? -3.936 2.426 13.906 1 93.12 91 VAL A CA 1
ATOM 689 C C . VAL A 1 91 ? -4.5 1.582 15.047 1 93.12 91 VAL A C 1
ATOM 691 O O . VAL A 1 91 ? -4.195 0.391 15.156 1 93.12 91 VAL A O 1
ATOM 694 N N . HIS A 1 92 ? -5.215 2.197 15.875 1 95.69 92 HIS A N 1
ATOM 695 C CA . HIS A 1 92 ? -5.816 1.597 17.062 1 95.69 92 HIS A CA 1
ATOM 696 C C . HIS A 1 92 ? -7.316 1.408 16.891 1 95.69 92 HIS A C 1
ATOM 698 O O . HIS A 1 92 ? -8.102 2.32 17.156 1 95.69 92 HIS A O 1
ATOM 704 N N . HIS A 1 93 ? -7.684 0.161 16.516 1 97.81 93 HIS A N 1
ATOM 705 C CA . HIS A 1 93 ? -9.086 -0.108 16.234 1 97.81 93 HIS A CA 1
ATOM 706 C C . HIS A 1 93 ? -9.867 -0.396 17.516 1 97.81 93 HIS A C 1
ATOM 708 O O . HIS A 1 93 ? -9.367 -1.085 18.406 1 97.81 93 HIS A O 1
ATOM 714 N N . CYS A 1 94 ? -11.023 0.138 17.609 1 98.38 94 CYS A N 1
ATOM 715 C CA . CYS A 1 94 ? -11.961 -0.101 18.703 1 98.38 94 CYS A CA 1
ATOM 716 C C . CYS A 1 94 ? -13.266 -0.69 18.172 1 98.38 94 CYS A C 1
ATOM 718 O O . CYS A 1 94 ? -13.688 -0.382 17.062 1 98.38 94 CYS A O 1
ATOM 720 N N . LEU A 1 95 ? -13.805 -1.583 18.969 1 98.69 95 LEU A N 1
ATOM 721 C CA . LEU A 1 95 ? -15.195 -1.985 18.766 1 98.69 95 LEU A CA 1
ATOM 722 C C . LEU A 1 95 ? -16.141 -1.063 19.516 1 98.69 95 LEU A C 1
ATOM 724 O O . LEU A 1 95 ? -15.992 -0.864 20.719 1 98.69 95 LEU A O 1
ATOM 728 N N . MET A 1 96 ? -17.109 -0.471 18.781 1 98.81 96 MET A N 1
ATOM 729 C CA . MET A 1 96 ? -17.938 0.538 19.438 1 98.81 96 MET A CA 1
ATOM 730 C C . MET A 1 96 ? -19.406 0.375 19.062 1 98.81 96 MET A C 1
ATOM 732 O O . MET A 1 96 ? -19.719 -0.141 17.984 1 98.81 96 MET A O 1
ATOM 736 N N . ALA A 1 97 ? -20.297 0.81 19.969 1 98.75 97 ALA A N 1
ATOM 737 C CA . ALA A 1 97 ? -21.75 0.742 19.797 1 98.75 97 ALA A CA 1
ATOM 738 C C . ALA A 1 97 ? -22.438 1.849 20.578 1 98.75 97 ALA A C 1
ATOM 740 O O . ALA A 1 97 ? -21.781 2.689 21.203 1 98.75 97 ALA A O 1
ATOM 741 N N . LEU A 1 98 ? -23.766 1.871 20.406 1 98.75 98 LEU A N 1
ATOM 742 C CA . LEU A 1 98 ? -24.547 2.85 21.156 1 98.75 98 LEU A CA 1
ATOM 743 C C . LEU A 1 98 ? -24.375 2.643 22.656 1 98.75 98 LEU A C 1
ATOM 745 O O . LEU A 1 98 ? -24.172 1.514 23.109 1 98.75 98 LEU A O 1
ATOM 749 N N . PRO A 1 99 ? -24.438 3.779 23.422 1 98.31 99 PRO A N 1
ATOM 750 C CA . PRO A 1 99 ? -24.375 3.623 24.875 1 98.31 99 PRO A CA 1
ATOM 751 C C . PRO A 1 99 ? -25.406 2.627 25.406 1 98.31 99 PRO A C 1
ATOM 753 O O . PRO A 1 99 ? -26.562 2.645 24.984 1 98.31 99 PRO A O 1
ATOM 756 N N . GLY A 1 100 ?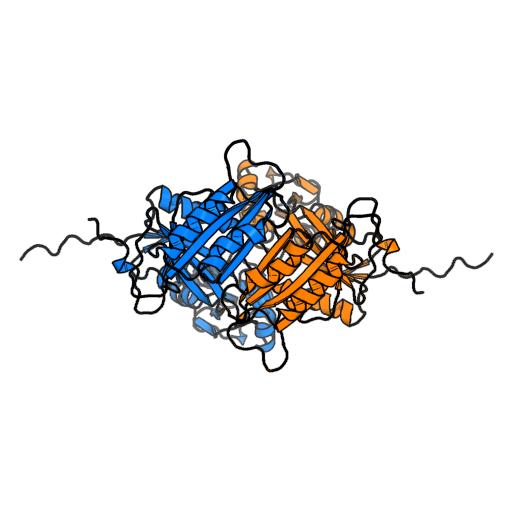 -24.984 1.737 26.266 1 97.5 100 GLY A N 1
ATOM 757 C CA . GLY A 1 100 ? -25.891 0.773 26.875 1 97.5 100 GLY A CA 1
ATOM 758 C C . GLY A 1 100 ? -25.906 -0.562 26.156 1 97.5 100 GLY A C 1
ATOM 759 O O . GLY A 1 100 ? -26.359 -1.565 26.719 1 97.5 100 GLY A O 1
ATOM 760 N N . VAL A 1 101 ? -25.438 -0.575 24.938 1 97.25 101 VAL A N 1
ATOM 761 C CA . VAL A 1 101 ? -25.375 -1.827 24.188 1 97.25 101 VAL A CA 1
ATOM 762 C C . VAL A 1 101 ? -24.312 -2.736 24.766 1 97.25 101 VAL A C 1
ATOM 764 O O . VAL A 1 101 ? -23.188 -2.287 25.062 1 97.25 101 VAL A O 1
ATOM 767 N N . ARG A 1 102 ? -24.609 -3.992 24.969 1 95.62 102 ARG A N 1
ATOM 768 C CA . ARG A 1 102 ? -23.672 -4.98 25.453 1 95.62 102 ARG A CA 1
ATOM 769 C C . ARG A 1 102 ? -23.094 -5.805 24.312 1 95.62 102 ARG A C 1
ATOM 771 O O . ARG A 1 102 ? -23.719 -5.973 23.281 1 95.62 102 ARG A O 1
ATOM 778 N N . LEU A 1 103 ? -21.969 -6.305 24.562 1 95.69 103 LEU A N 1
ATOM 779 C CA . LEU A 1 103 ? -21.234 -7.082 23.562 1 95.69 103 LEU A CA 1
ATOM 780 C C . LEU A 1 103 ? -22.078 -8.25 23.078 1 95.69 103 LEU A C 1
ATOM 782 O O . LEU A 1 103 ? -22.109 -8.539 21.875 1 95.69 103 LEU A O 1
ATOM 786 N N . GLU A 1 104 ? -22.812 -8.891 23.984 1 94.25 104 GLU A N 1
ATOM 787 C CA . GLU A 1 104 ? -23.594 -10.086 23.672 1 94.25 104 GLU A CA 1
ATOM 788 C C . GLU A 1 104 ? -24.781 -9.758 22.781 1 94.25 104 GLU A C 1
ATOM 790 O O . GLU A 1 104 ? -25.344 -10.641 22.141 1 94.25 104 GLU A O 1
ATOM 795 N N . SER A 1 105 ? -25.109 -8.555 22.75 1 95.25 105 SER A N 1
ATOM 796 C CA . SER A 1 105 ? -26.297 -8.141 21.984 1 95.25 105 SER A CA 1
ATOM 797 C C . SER A 1 105 ? -25.938 -7.766 20.547 1 95.25 105 SER A C 1
ATOM 799 O O . SER A 1 105 ? -26.812 -7.547 19.719 1 95.25 105 SER A O 1
ATOM 801 N N . VAL A 1 106 ? -24.672 -7.715 20.281 1 97.31 106 VAL A N 1
ATOM 802 C CA . VAL A 1 106 ? -24.219 -7.316 18.953 1 97.31 106 VAL A CA 1
ATOM 803 C C . VAL A 1 106 ? -24.469 -8.445 17.969 1 97.31 106 VAL A C 1
ATOM 805 O O . VAL A 1 106 ? -24.047 -9.586 18.188 1 97.31 106 VAL A O 1
ATOM 808 N N . ARG A 1 107 ? -25.109 -8.117 16.875 1 97.19 107 ARG A N 1
ATOM 809 C CA . ARG A 1 107 ? -25.422 -9.109 15.852 1 97.19 107 ARG A CA 1
ATOM 810 C C . ARG A 1 107 ? -24.703 -8.789 14.547 1 97.19 107 ARG A C 1
ATOM 812 O O . ARG A 1 107 ? -24.578 -9.656 13.68 1 97.19 107 ARG A O 1
ATOM 819 N N . ARG A 1 108 ? -24.266 -7.527 14.445 1 97.69 108 ARG A N 1
ATOM 820 C CA . ARG A 1 108 ? -23.562 -7.086 13.242 1 97.69 108 ARG A CA 1
ATOM 821 C C . ARG A 1 108 ? -22.359 -6.219 13.602 1 97.69 108 ARG A C 1
ATOM 823 O O . ARG A 1 108 ? -22.438 -5.387 14.508 1 97.69 108 ARG A O 1
ATOM 830 N N . VAL A 1 109 ? -21.328 -6.477 12.906 1 98.44 109 VAL A N 1
ATOM 831 C CA . VAL A 1 109 ? -20.156 -5.613 12.992 1 98.44 109 VAL A CA 1
ATOM 832 C C . VAL A 1 109 ? -19.875 -4.988 11.625 1 98.44 109 VAL A C 1
ATOM 834 O O . VAL A 1 109 ? -19.719 -5.695 10.633 1 98.44 109 VAL A O 1
ATOM 837 N N . ILE A 1 110 ? -19.844 -3.629 11.609 1 98.62 110 ILE A N 1
ATOM 838 C CA . ILE A 1 110 ? -19.656 -2.969 10.328 1 98.62 110 ILE A CA 1
ATOM 839 C C . ILE A 1 110 ? -18.375 -2.148 10.336 1 98.62 110 ILE A C 1
ATOM 841 O O . ILE A 1 110 ? -18 -1.582 11.367 1 98.62 110 ILE A O 1
ATOM 845 N N . SER A 1 111 ? -17.625 -2.127 9.297 1 98.56 111 SER A N 1
ATOM 846 C CA . SER A 1 111 ? -16.422 -1.325 9.102 1 98.56 111 SER A CA 1
ATOM 8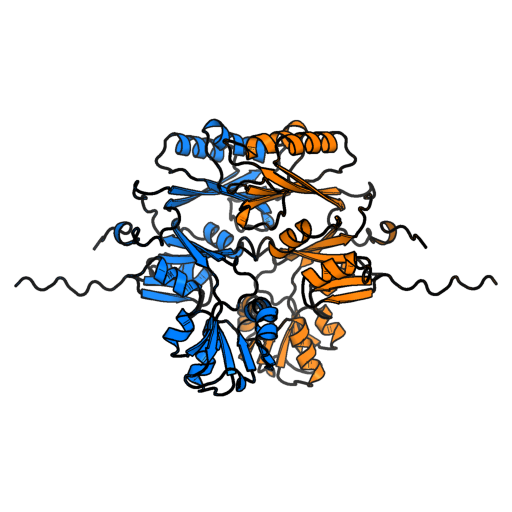47 C C . SER A 1 111 ? -15.883 -1.47 7.684 1 98.56 111 SER A C 1
ATOM 849 O O . SER A 1 111 ? -16.5 -2.125 6.84 1 98.56 111 SER A O 1
ATOM 851 N N . HIS A 1 112 ? -14.867 -0.725 7.332 1 97.25 112 HIS A N 1
ATOM 852 C CA . HIS A 1 112 ? -14.133 -0.97 6.098 1 97.25 112 HIS A CA 1
ATOM 853 C C . HIS A 1 112 ? -13.617 -2.404 6.039 1 97.25 112 HIS A C 1
ATOM 855 O O . HIS A 1 112 ? -13.148 -2.941 7.043 1 97.25 112 HIS A O 1
ATOM 861 N N . PRO A 1 113 ? -13.648 -3.021 4.793 1 95.31 113 PRO A N 1
ATOM 862 C CA . PRO A 1 113 ? -13.211 -4.414 4.676 1 95.31 113 PRO A CA 1
ATOM 863 C C . PRO A 1 113 ? -11.805 -4.645 5.234 1 95.31 113 PRO A C 1
ATOM 865 O O . PRO A 1 113 ? -11.547 -5.668 5.867 1 95.31 113 PRO A O 1
ATOM 868 N N . GLN A 1 114 ? -10.953 -3.721 5.086 1 92.88 114 GLN A N 1
ATOM 869 C CA . GLN A 1 114 ? -9.594 -3.842 5.594 1 92.88 114 GLN A CA 1
ATOM 870 C C . GLN A 1 114 ? -9.578 -3.875 7.121 1 92.88 114 GLN A C 1
ATOM 872 O O . GLN A 1 114 ? -8.852 -4.672 7.723 1 92.88 114 GLN A O 1
ATOM 877 N N . ALA A 1 115 ? -10.336 -3.025 7.676 1 96.19 115 ALA A N 1
ATOM 878 C CA . ALA A 1 115 ? -10.422 -2.994 9.133 1 96.19 115 ALA A CA 1
ATOM 879 C C . ALA A 1 115 ? -11.047 -4.273 9.672 1 96.19 115 ALA A C 1
ATOM 881 O O . ALA A 1 115 ? -10.594 -4.816 10.688 1 96.19 115 ALA A O 1
ATOM 882 N N . LEU A 1 116 ? -12.094 -4.746 9.023 1 96.38 116 LEU 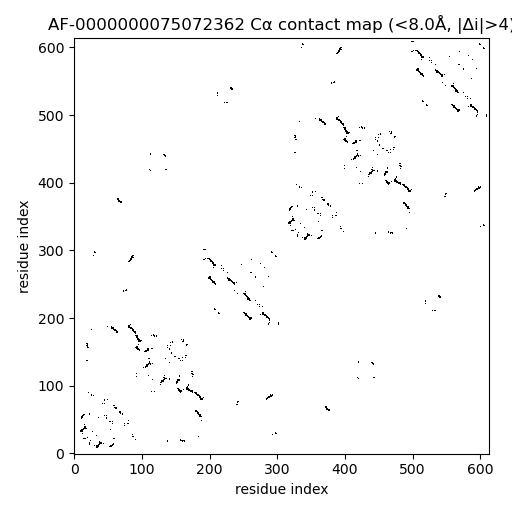A N 1
ATOM 883 C CA . LEU A 1 116 ? -12.719 -6.008 9.414 1 96.38 116 LEU A CA 1
ATOM 884 C C . LEU A 1 116 ? -11.703 -7.145 9.391 1 96.38 116 LEU A C 1
ATOM 886 O O . LEU A 1 116 ? -11.602 -7.914 10.352 1 96.38 116 LEU A O 1
ATOM 890 N N . ALA A 1 117 ? -10.93 -7.16 8.336 1 92.06 117 ALA A N 1
ATOM 891 C CA . ALA A 1 117 ? -9.93 -8.211 8.172 1 92.06 117 ALA A CA 1
ATOM 892 C C . ALA A 1 117 ? -8.836 -8.102 9.242 1 92.06 117 ALA A C 1
ATOM 894 O O . ALA A 1 117 ? -8.352 -9.117 9.742 1 92.06 117 ALA A O 1
ATOM 895 N N . GLN A 1 118 ? -8.477 -6.93 9.617 1 93.44 118 GLN A N 1
ATOM 896 C CA . GLN A 1 118 ? -7.395 -6.668 10.562 1 93.44 118 GLN A CA 1
ATOM 897 C C . GLN A 1 118 ? -7.824 -6.973 11.992 1 93.44 118 GLN A C 1
ATOM 899 O O . GLN A 1 118 ? -7 -6.969 12.906 1 93.44 118 GLN A O 1
ATOM 904 N N . CYS A 1 119 ? -9.109 -7.234 12.203 1 96.38 119 CYS A N 1
ATOM 905 C CA . CYS A 1 119 ? -9.617 -7.461 13.555 1 96.38 119 CYS A CA 1
ATOM 906 C C . CYS A 1 119 ? -10.289 -8.82 13.656 1 96.38 119 CYS A C 1
ATOM 908 O O . CYS A 1 119 ? -10.914 -9.133 14.68 1 96.38 119 CYS A O 1
ATOM 910 N N . GLU A 1 120 ? -10.227 -9.594 12.688 1 93.81 120 GLU A N 1
ATOM 911 C CA . GLU A 1 120 ? -10.984 -10.844 12.586 1 93.81 120 GLU A CA 1
ATOM 912 C C . GLU A 1 120 ? -10.625 -11.797 13.727 1 93.81 120 GLU A C 1
ATOM 914 O O . GLU A 1 120 ? -11.508 -12.352 14.383 1 93.81 120 GLU A O 1
ATOM 919 N N . GLN A 1 121 ? -9.367 -12.016 13.953 1 92.88 121 GLN A N 1
ATOM 920 C CA . GLN A 1 121 ? -8.938 -12.945 14.992 1 92.88 121 GLN A CA 1
ATOM 921 C C . GLN A 1 121 ? -9.391 -12.484 16.375 1 92.88 121 GLN A C 1
ATOM 923 O O . GLN A 1 121 ? -9.898 -13.289 17.156 1 92.88 121 GLN A O 1
ATOM 928 N N . THR A 1 122 ? -9.219 -11.227 16.609 1 95.62 122 THR A N 1
ATOM 929 C CA . THR A 1 122 ? -9.602 -10.688 17.906 1 95.62 122 THR A CA 1
ATOM 930 C C . THR A 1 122 ? -11.109 -10.773 18.109 1 95.62 122 THR A C 1
ATOM 932 O O . THR A 1 122 ? -11.578 -11.078 19.203 1 95.62 122 THR A O 1
ATOM 935 N N . LEU A 1 123 ? -11.883 -10.5 17.078 1 96 123 LEU A N 1
ATOM 936 C CA . LEU A 1 123 ? -13.336 -10.594 17.172 1 96 123 LEU A CA 1
ATOM 937 C C . LEU A 1 123 ? -13.766 -12.023 17.5 1 96 123 LEU A C 1
ATOM 939 O O . LEU A 1 123 ? -14.68 -12.227 18.312 1 96 123 LEU A O 1
ATOM 943 N N . THR A 1 124 ? -13.102 -12.953 16.891 1 93.19 124 THR A N 1
ATOM 944 C CA . THR A 1 124 ? -13.375 -14.359 17.141 1 93.19 124 THR A CA 1
ATOM 945 C C . THR A 1 124 ? -13.055 -14.711 18.594 1 93.19 124 THR A C 1
ATOM 947 O O . THR A 1 124 ? -13.844 -15.391 19.266 1 93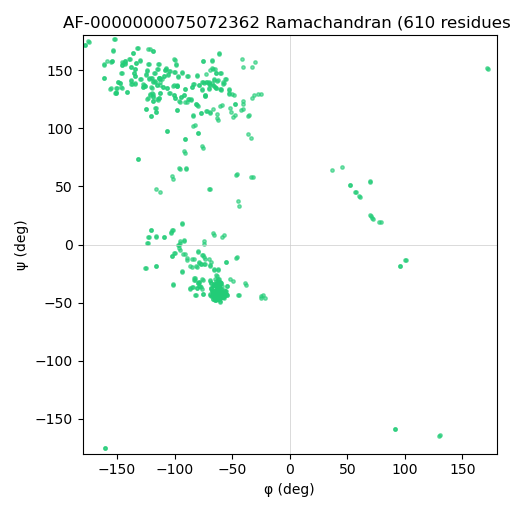.19 124 THR A O 1
ATOM 950 N N . LYS A 1 125 ? -11.977 -14.258 19.094 1 94.12 125 LYS A N 1
ATOM 951 C CA . LYS A 1 125 ? -11.539 -14.516 20.469 1 94.12 125 LYS A CA 1
ATOM 952 C C . LYS A 1 125 ? -12.516 -13.914 21.469 1 94.12 125 LYS A C 1
ATOM 954 O O . LYS A 1 125 ? -12.695 -14.453 22.562 1 94.12 125 LYS A O 1
ATOM 959 N N . LEU A 1 126 ? -13.125 -12.828 21.078 1 93.94 126 LEU A N 1
ATOM 960 C CA . LEU A 1 126 ? -14.086 -12.164 21.953 1 93.94 126 LEU A CA 1
ATOM 961 C C . LEU A 1 126 ? -15.391 -12.945 22.016 1 93.94 126 LEU A C 1
ATOM 963 O O . LEU A 1 126 ? -16.234 -12.672 22.875 1 93.94 126 LEU A O 1
ATOM 967 N N . GLY A 1 127 ? -15.531 -13.922 21.141 1 90 127 GLY A N 1
ATOM 968 C CA . GLY A 1 127 ? -16.719 -14.75 21.141 1 90 127 GLY A CA 1
ATOM 969 C C . GLY A 1 127 ? -17.922 -14.078 20.5 1 90 127 GLY A C 1
ATOM 970 O O . GLY A 1 127 ? -19.062 -14.383 20.828 1 90 127 GLY A O 1
ATOM 971 N N . LEU A 1 128 ? -17.625 -13.109 19.734 1 88.25 128 LEU A N 1
ATOM 972 C CA . LEU A 1 128 ? -18.719 -12.391 19.078 1 88.25 128 LEU A CA 1
ATOM 973 C C . LEU A 1 128 ? -19.328 -13.234 17.969 1 88.25 128 LEU A C 1
ATOM 975 O O . LEU A 1 128 ? -18.625 -13.734 17.094 1 88.25 128 LEU A O 1
ATOM 979 N N . ASN A 1 129 ? -20.578 -13.602 18.141 1 87.19 129 ASN A N 1
ATOM 980 C CA . ASN A 1 129 ? -21.359 -14.25 17.078 1 87.19 129 ASN A CA 1
ATOM 981 C C . ASN A 1 129 ? -22.094 -13.227 16.219 1 87.19 129 ASN A C 1
ATOM 983 O O . ASN A 1 129 ? -23.312 -13.117 16.281 1 87.19 129 ASN A O 1
ATOM 987 N N . ALA A 1 130 ? -21.391 -12.422 15.523 1 92.94 130 ALA A N 1
ATOM 988 C CA . ALA A 1 130 ? -21.969 -11.328 14.734 1 92.94 130 ALA A CA 1
ATOM 989 C C . ALA A 1 130 ? -21.531 -11.422 13.273 1 92.94 130 ALA A C 1
ATOM 991 O O . ALA A 1 130 ? -20.438 -11.906 12.977 1 92.94 130 ALA A O 1
ATOM 992 N N . ALA A 1 131 ? -22.422 -11.016 12.422 1 95.25 131 ALA A N 1
ATOM 993 C CA . ALA A 1 131 ? -22.094 -10.922 11 1 95.25 131 ALA A CA 1
ATOM 994 C C . ALA A 1 131 ? -21.234 -9.695 10.719 1 95.25 131 ALA A C 1
ATOM 996 O O . ALA A 1 131 ? -21.516 -8.602 11.227 1 95.25 131 ALA A O 1
ATOM 997 N N . CYS A 1 132 ? -20.188 -9.914 9.969 1 95.38 132 CYS A N 1
ATOM 998 C CA . CYS A 1 132 ? -19.344 -8.789 9.547 1 95.38 132 CYS A CA 1
ATOM 999 C C . CYS A 1 132 ? -19.812 -8.234 8.211 1 95.38 132 CYS A C 1
ATOM 1001 O O . CYS A 1 132 ? -19.984 -8.984 7.242 1 95.38 132 CYS A O 1
ATOM 1003 N N . GLU A 1 133 ? -20 -6.957 8.203 1 96.25 133 GLU A N 1
ATOM 1004 C CA . GLU A 1 133 ? -20.516 -6.312 7 1 96.25 133 GLU A CA 1
ATOM 1005 C C . GLU A 1 133 ? -19.625 -5.148 6.574 1 96.25 133 GLU A C 1
ATOM 1007 O O . GLU A 1 133 ? -19.281 -4.289 7.391 1 96.25 133 GLU A O 1
ATOM 1012 N N . ALA A 1 134 ? -19.422 -5.074 5.273 1 96.31 134 ALA A N 1
ATOM 1013 C CA . ALA A 1 134 ? -18.547 -4.051 4.711 1 96.31 134 ALA A CA 1
ATOM 1014 C C . ALA A 1 134 ? -19.234 -2.689 4.691 1 96.31 134 ALA A C 1
ATOM 1016 O O . ALA A 1 134 ? -20.422 -2.596 4.418 1 96.31 134 ALA A O 1
ATOM 1017 N N . PHE A 1 135 ? -18.438 -1.679 5.012 1 96.12 135 PHE A N 1
ATOM 1018 C CA . PHE A 1 135 ? -18.828 -0.279 4.941 1 96.12 135 PHE A CA 1
ATOM 1019 C C . PHE A 1 135 ? -17.766 0.555 4.234 1 96.12 135 PHE A C 1
ATOM 1021 O O . PHE A 1 135 ? -16.672 0.062 3.943 1 96.12 135 PHE A O 1
ATOM 1028 N N . ASP A 1 136 ? -18.078 1.728 3.918 1 93.38 136 ASP A N 1
ATOM 1029 C CA . ASP A 1 136 ? -17.234 2.578 3.082 1 93.38 136 ASP A CA 1
ATOM 1030 C C . ASP A 1 136 ? -15.914 2.895 3.779 1 93.38 136 ASP A C 1
ATOM 1032 O O . ASP A 1 136 ? -14.852 2.867 3.15 1 93.38 136 ASP A O 1
ATOM 1036 N N . ASP A 1 137 ? -16.031 3.275 4.965 1 94.94 137 ASP A N 1
ATOM 1037 C CA . ASP A 1 137 ? -14.859 3.611 5.766 1 94.94 137 ASP A CA 1
ATOM 1038 C C . ASP A 1 137 ? -15.141 3.418 7.254 1 94.94 137 ASP A C 1
ATOM 1040 O O . ASP A 1 137 ? -16.281 3.186 7.652 1 94.94 137 ASP A O 1
ATOM 1044 N N . THR A 1 138 ? -14.141 3.426 8.039 1 97.25 138 THR A N 1
ATOM 1045 C CA . THR A 1 138 ? -14.266 3.117 9.461 1 97.25 138 THR A CA 1
ATOM 1046 C C . THR A 1 138 ? -15.086 4.191 10.172 1 97.25 138 THR A C 1
ATOM 1048 O O . THR A 1 138 ? -16 3.881 10.93 1 97.25 138 THR A O 1
ATOM 1051 N N . ALA A 1 139 ? -14.797 5.465 9.938 1 97.75 139 ALA A N 1
ATOM 1052 C CA . ALA A 1 139 ? -15.508 6.559 10.586 1 97.75 139 ALA A CA 1
ATOM 1053 C C . ALA A 1 139 ? -16.969 6.586 10.156 1 97.75 139 ALA A C 1
ATOM 1055 O O . ALA A 1 139 ? -17.859 6.805 10.984 1 97.75 139 ALA A O 1
ATOM 1056 N N . GLY A 1 140 ? -17.188 6.387 8.906 1 96.75 140 GLY A N 1
ATOM 1057 C CA . GLY A 1 140 ? -18.547 6.324 8.406 1 96.75 140 GLY A CA 1
ATOM 1058 C C . GLY A 1 140 ? -19.375 5.219 9.047 1 96.75 140 GLY A C 1
ATOM 1059 O O . GLY A 1 140 ? -20.578 5.379 9.266 1 96.75 140 GLY A O 1
ATOM 1060 N N . ALA A 1 141 ? -18.75 4.098 9.281 1 98.31 141 ALA A N 1
ATOM 1061 C CA . ALA A 1 141 ? -19.422 2.994 9.953 1 98.31 141 ALA A CA 1
ATOM 1062 C C . ALA A 1 141 ? -19.922 3.416 11.336 1 98.31 141 ALA A C 1
ATOM 1064 O O . ALA A 1 141 ? -21.047 3.121 11.719 1 98.31 141 ALA A O 1
ATOM 1065 N N . ALA A 1 142 ? -19.094 4.102 12.062 1 98.56 142 ALA A N 1
ATOM 1066 C CA . ALA A 1 142 ? -19.469 4.605 13.375 1 98.56 142 ALA A CA 1
ATOM 1067 C C . ALA A 1 142 ? -20.609 5.617 13.273 1 98.56 142 ALA A C 1
ATOM 1069 O O . ALA A 1 142 ? -21.578 5.555 14.031 1 98.56 142 ALA A O 1
ATOM 1070 N N . GLU A 1 143 ? -20.469 6.516 12.383 1 98.19 143 GLU A N 1
ATOM 1071 C CA . GLU A 1 143 ? -21.484 7.535 12.172 1 98.19 143 GLU A CA 1
ATOM 1072 C C . GLU A 1 143 ? -22.844 6.902 11.883 1 98.19 143 GLU A C 1
ATOM 1074 O O . GLU A 1 143 ? -23.875 7.383 12.367 1 98.19 143 GLU A O 1
ATOM 1079 N N . GLN A 1 144 ? -22.828 5.84 11.094 1 97.81 144 GLN A N 1
ATOM 1080 C CA . GLN A 1 144 ? -24.047 5.145 10.703 1 97.81 144 GLN A CA 1
ATOM 1081 C C . GLN A 1 144 ? -24.812 4.641 11.922 1 97.81 144 GLN A C 1
ATOM 1083 O O . GLN A 1 144 ? -26.047 4.73 11.977 1 97.81 144 GLN A O 1
ATOM 1088 N N . ILE A 1 145 ? -24.125 4.125 12.812 1 98.5 145 ILE A N 1
ATOM 1089 C CA . ILE A 1 145 ? -24.734 3.58 14.016 1 98.5 145 ILE A CA 1
ATOM 1090 C C . ILE A 1 145 ? -25.422 4.695 14.797 1 98.5 145 ILE A C 1
ATOM 1092 O O . ILE A 1 145 ? -26.578 4.547 15.219 1 98.5 145 ILE A O 1
ATOM 1096 N N . SER A 1 146 ? -24.734 5.762 14.961 1 98.12 146 SER A N 1
ATOM 1097 C CA . SER A 1 146 ? -25.266 6.906 15.695 1 98.12 146 SER A CA 1
ATOM 1098 C C . SER A 1 146 ? -26.453 7.52 14.969 1 98.12 146 SER A C 1
ATOM 1100 O O . SER A 1 146 ? -27.5 7.766 15.57 1 98.12 146 SER A O 1
ATOM 1102 N N . LEU A 1 147 ? -26.328 7.73 13.719 1 97.56 147 LEU A N 1
ATOM 1103 C CA . LEU A 1 147 ? -27.328 8.406 12.898 1 97.56 147 LEU A CA 1
ATOM 1104 C C . LEU A 1 147 ? -28.641 7.621 12.883 1 97.56 147 LEU A C 1
ATOM 1106 O O . LEU A 1 147 ? -29.719 8.211 12.922 1 97.56 147 LEU A O 1
ATOM 1110 N N . TYR A 1 148 ? -28.547 6.324 12.844 1 98 148 TYR A N 1
ATOM 1111 C CA . TYR A 1 148 ? -29.75 5.516 12.648 1 98 148 TYR A CA 1
ATOM 1112 C C . TYR A 1 148 ? -30.125 4.773 13.93 1 98 148 TYR A C 1
ATOM 1114 O O . TYR A 1 148 ? -31.016 3.92 13.922 1 98 148 TYR A O 1
ATOM 1122 N N . ASN A 1 149 ? -29.438 5.066 14.969 1 98.06 149 ASN A N 1
ATOM 1123 C CA . ASN A 1 149 ? -29.719 4.492 16.281 1 98.06 149 ASN A CA 1
ATOM 1124 C C . ASN A 1 149 ? -29.781 2.971 16.234 1 98.06 149 ASN A C 1
ATOM 1126 O O . ASN A 1 149 ? -30.766 2.373 16.672 1 98.06 149 ASN A O 1
ATOM 1130 N N . LEU A 1 150 ? -28.719 2.354 15.633 1 98 150 LEU A N 1
ATOM 1131 C CA . LEU A 1 150 ? -28.672 0.905 15.469 1 98 150 LEU A CA 1
ATOM 1132 C C . LEU A 1 150 ? -28.312 0.22 16.781 1 98 150 LEU A C 1
ATOM 1134 O O . LEU A 1 150 ? -27.156 0.272 17.219 1 98 150 LEU A O 1
ATOM 1138 N N . GLN A 1 151 ? -29.234 -0.537 17.375 1 97.5 151 GLN A N 1
ATOM 1139 C CA . GLN A 1 151 ? -29.109 -1.055 18.734 1 97.5 151 GLN A CA 1
ATOM 1140 C C . GLN A 1 151 ? -28.406 -2.408 18.75 1 97.5 151 GLN A C 1
ATOM 1142 O O . GLN A 1 151 ? -27.984 -2.889 19.812 1 97.5 151 GLN A O 1
ATOM 1147 N N . ASP A 1 152 ? -28.234 -3.076 17.609 1 97.62 152 ASP A N 1
ATOM 1148 C CA . ASP A 1 152 ? -27.656 -4.418 17.578 1 97.62 152 ASP A CA 1
ATOM 1149 C C . ASP A 1 152 ? -26.375 -4.449 16.734 1 97.62 152 ASP A C 1
ATOM 1151 O O . ASP A 1 152 ? -25.969 -5.512 16.266 1 97.62 152 ASP A O 1
ATOM 1155 N N . THR A 1 153 ? -25.859 -3.289 16.391 1 98.5 153 THR A N 1
ATOM 1156 C CA . THR A 1 153 ? -24.719 -3.168 15.477 1 98.5 153 THR A CA 1
ATOM 1157 C C . THR A 1 153 ? -23.547 -2.479 16.156 1 98.5 153 THR A C 1
ATOM 1159 O O . THR A 1 153 ? -23.734 -1.502 16.891 1 98.5 153 THR A O 1
ATOM 1162 N N . ALA A 1 154 ? -22.375 -3.01 15.984 1 98.69 154 ALA A N 1
ATOM 1163 C CA . ALA A 1 154 ? -21.141 -2.359 16.406 1 98.69 154 ALA A CA 1
ATOM 1164 C C . ALA A 1 154 ? -20.281 -1.976 15.203 1 98.69 154 ALA A C 1
ATOM 1166 O O . ALA A 1 154 ? -20.422 -2.547 14.125 1 98.69 154 ALA A O 1
ATOM 1167 N N . ALA A 1 155 ? -19.453 -1.002 15.383 1 98.81 155 ALA A N 1
ATOM 1168 C CA . ALA A 1 155 ? -18.5 -0.563 14.359 1 98.81 155 ALA A CA 1
ATOM 1169 C C . ALA A 1 155 ? -17.062 -0.743 14.82 1 98.81 155 ALA A C 1
ATOM 1171 O O . ALA A 1 155 ? -16.781 -0.71 16.031 1 98.81 155 ALA A O 1
ATOM 1172 N N . ILE A 1 156 ? -16.219 -1.027 13.883 1 98.69 156 ILE A N 1
ATOM 1173 C CA . ILE A 1 156 ? -14.773 -0.951 14.117 1 98.69 156 ILE A CA 1
ATOM 1174 C C . ILE A 1 156 ? -14.234 0.381 13.602 1 98.69 156 ILE A C 1
ATOM 1176 O O . ILE A 1 156 ? -14.32 0.667 12.406 1 98.69 156 ILE A O 1
ATOM 1180 N N . ALA A 1 157 ? -13.742 1.172 14.461 1 98.5 157 ALA A N 1
ATOM 1181 C CA . ALA A 1 157 ? -13.242 2.496 14.094 1 98.5 157 ALA A CA 1
ATOM 1182 C C . ALA A 1 157 ? -12.289 3.035 15.156 1 98.5 157 ALA A C 1
ATOM 1184 O O . ALA A 1 157 ? -11.891 2.309 16.062 1 98.5 157 ALA A O 1
ATOM 1185 N N . SER A 1 158 ? -11.852 4.273 14.969 1 97.25 158 SER A N 1
ATOM 1186 C CA . SER A 1 158 ? -10.93 4.918 15.898 1 97.25 158 SER A CA 1
ATOM 1187 C C . SER A 1 158 ? -11.641 5.363 17.172 1 97.25 158 SER A C 1
ATOM 1189 O O . SER A 1 158 ? -12.859 5.562 17.172 1 97.25 158 SER A O 1
ATOM 1191 N N . ALA A 1 159 ? -10.852 5.547 18.266 1 96.62 159 ALA A N 1
ATOM 1192 C CA . ALA A 1 159 ? -11.406 6.098 19.5 1 96.62 159 ALA A CA 1
ATOM 1193 C C . ALA A 1 159 ? -11.984 7.492 19.266 1 96.62 159 ALA A C 1
ATOM 1195 O O . ALA A 1 159 ? -12.984 7.867 19.891 1 96.62 159 ALA A O 1
ATOM 1196 N N . ARG A 1 160 ? -11.391 8.219 18.391 1 95.12 160 ARG A N 1
ATOM 1197 C CA . ARG A 1 160 ? -11.875 9.555 18.047 1 95.12 160 ARG A CA 1
ATOM 1198 C C . ARG A 1 160 ? -13.273 9.484 17.453 1 95.12 160 ARG A C 1
ATOM 1200 O O . ARG A 1 160 ? -14.125 10.328 17.766 1 95.12 160 ARG A O 1
ATOM 1207 N N . ALA A 1 161 ? -13.531 8.539 16.625 1 97.69 161 ALA A N 1
ATOM 1208 C CA . ALA A 1 161 ? -14.859 8.352 16.047 1 97.69 161 ALA A CA 1
ATOM 1209 C C . ALA A 1 161 ? -15.898 8.109 17.141 1 97.69 161 ALA A C 1
ATOM 1211 O O . ALA A 1 161 ? -17 8.648 17.078 1 97.69 161 ALA A O 1
ATOM 1212 N N . ALA A 1 162 ? -15.539 7.328 18.109 1 98.19 162 ALA A N 1
ATOM 1213 C CA . ALA A 1 162 ? -16.469 7.062 19.203 1 98.19 162 ALA A CA 1
ATOM 1214 C C . ALA A 1 162 ? -16.875 8.359 19.906 1 98.19 162 ALA A C 1
ATOM 1216 O O . ALA A 1 162 ? -18.047 8.555 20.219 1 98.19 162 ALA A O 1
ATOM 1217 N N . LYS A 1 163 ? -15.914 9.211 20.141 1 97 163 LYS A N 1
ATOM 1218 C CA . LYS A 1 163 ? -16.156 10.492 20.812 1 97 163 LYS A CA 1
ATOM 1219 C C . LYS A 1 163 ? -17.062 11.383 19.969 1 97 163 LYS A C 1
ATOM 1221 O O . LYS A 1 163 ? -18.047 11.922 20.453 1 97 163 LYS A O 1
ATOM 1226 N N . ILE A 1 164 ? -16.766 11.492 18.734 1 96.88 164 ILE A N 1
ATOM 1227 C CA . ILE A 1 164 ? -17.453 12.391 17.812 1 96.88 164 ILE A CA 1
ATOM 1228 C C . ILE A 1 164 ? -18.906 11.93 17.641 1 96.88 164 ILE A C 1
ATOM 1230 O O . ILE A 1 164 ? -19.828 12.758 17.641 1 96.88 164 ILE A O 1
ATOM 1234 N N . TYR A 1 165 ? -19.078 10.625 17.562 1 98.12 165 TYR A N 1
ATOM 1235 C CA . TYR A 1 165 ? -20.406 10.117 17.234 1 98.12 165 TYR A CA 1
ATOM 1236 C C . TYR A 1 165 ? -21.109 9.586 18.469 1 98.12 165 TYR A C 1
ATOM 1238 O O . TYR A 1 165 ? -22.125 8.891 18.359 1 98.12 165 TYR A O 1
ATOM 1246 N N . LYS A 1 166 ? -20.516 9.859 19.641 1 98.12 166 LYS A N 1
ATOM 1247 C CA . LYS A 1 166 ? -21.094 9.578 20.953 1 98.12 166 LYS A CA 1
ATOM 1248 C C . LYS A 1 166 ? -21.438 8.094 21.094 1 98.12 166 LYS A C 1
ATOM 1250 O O . LYS A 1 166 ? -22.547 7.738 21.484 1 98.12 166 LYS A O 1
ATOM 1255 N N . LEU A 1 167 ? -20.516 7.277 20.672 1 98.75 167 LEU A N 1
ATOM 1256 C CA . LEU A 1 167 ? -20.609 5.832 20.859 1 98.75 167 LEU A CA 1
ATOM 1257 C C . LEU A 1 167 ? -19.781 5.371 22.047 1 98.75 167 LEU A C 1
ATOM 1259 O O . LEU A 1 167 ? -18.922 6.105 22.531 1 98.75 167 LEU A O 1
ATOM 1263 N N . GLU A 1 168 ? -20.094 4.258 22.547 1 98.56 168 GLU A N 1
ATOM 1264 C CA . GLU A 1 168 ? -19.344 3.639 23.641 1 98.56 168 GLU A CA 1
ATOM 1265 C C . GLU A 1 168 ? -18.406 2.551 23.109 1 98.56 168 GLU A C 1
ATOM 1267 O O . GLU A 1 168 ? -18.797 1.757 22.25 1 98.56 168 GLU A O 1
ATOM 1272 N N . ILE A 1 169 ? -17.25 2.537 23.609 1 98.5 169 ILE A N 1
ATOM 1273 C CA . ILE A 1 169 ? -16.266 1.524 23.219 1 98.5 169 ILE A CA 1
ATOM 1274 C C . ILE A 1 169 ? -16.531 0.233 23.984 1 98.5 169 ILE A C 1
ATOM 1276 O O . ILE A 1 169 ? -16.484 0.217 25.219 1 98.5 169 ILE A O 1
ATOM 1280 N N . LEU A 1 170 ? -16.781 -0.818 23.312 1 98.12 170 LEU A N 1
ATOM 1281 C CA . LEU A 1 170 ? -17.016 -2.131 23.906 1 98.12 170 LEU A CA 1
ATOM 1282 C C . LEU A 1 170 ? -15.703 -2.871 24.125 1 98.12 170 LEU A C 1
ATOM 1284 O O . LEU A 1 170 ? -15.57 -3.643 25.078 1 98.12 170 LEU A O 1
ATOM 1288 N N . ALA A 1 171 ? -14.781 -2.732 23.203 1 97.5 171 ALA A N 1
ATOM 1289 C CA . ALA A 1 171 ? -13.445 -3.312 23.281 1 97.5 171 ALA A CA 1
ATOM 1290 C C . ALA A 1 171 ? -12.414 -2.393 22.625 1 97.5 171 ALA A C 1
ATOM 1292 O O . ALA A 1 171 ? -12.648 -1.85 21.547 1 97.5 171 ALA A O 1
ATOM 1293 N N . ASN A 1 172 ? -11.344 -2.254 23.344 1 96.12 172 ASN A N 1
ATOM 1294 C CA . ASN A 1 172 ? -10.289 -1.324 22.938 1 96.12 172 ASN A CA 1
ATOM 1295 C C . ASN A 1 172 ? -9.07 -2.059 22.406 1 96.12 172 ASN A C 1
ATOM 1297 O O . ASN A 1 172 ? -8.633 -3.055 22.984 1 96.12 172 ASN A O 1
ATOM 1301 N N . GLY A 1 173 ? -8.523 -1.561 21.234 1 95.69 173 GLY A N 1
ATOM 1302 C CA . GLY A 1 173 ? -7.305 -2.143 20.703 1 95.69 173 GLY A CA 1
ATOM 1303 C C . GLY A 1 173 ? -7.5 -3.543 20.156 1 95.69 173 GLY A C 1
ATOM 1304 O O . GLY A 1 173 ? -6.781 -4.469 20.531 1 95.69 173 GLY A O 1
ATOM 1305 N N . ILE A 1 174 ? -8.469 -3.691 19.219 1 96.69 174 ILE A N 1
ATOM 1306 C CA . ILE A 1 174 ? -8.859 -5.035 18.812 1 96.69 174 ILE A CA 1
ATOM 1307 C C . ILE A 1 174 ? -8.125 -5.422 17.531 1 96.69 174 ILE A C 1
ATOM 1309 O O . ILE A 1 174 ? -8.367 -6.484 16.953 1 96.69 174 ILE A O 1
ATOM 1313 N N . GLN A 1 175 ? -7.25 -4.508 16.938 1 95.56 175 GLN A N 1
ATOM 1314 C CA . GLN A 1 175 ? -6.465 -4.891 15.773 1 95.56 175 GLN A CA 1
ATOM 1315 C C . GLN A 1 175 ? -5.602 -6.113 16.062 1 95.56 175 GLN A C 1
ATOM 1317 O O . GLN A 1 175 ? -5.012 -6.219 17.141 1 95.56 175 GLN A O 1
ATOM 1322 N N . ASP A 1 176 ? -5.516 -6.992 15.172 1 92.25 176 ASP A N 1
ATOM 1323 C CA . ASP A 1 176 ? -4.793 -8.25 15.352 1 92.25 176 ASP A CA 1
ATOM 1324 C C . ASP A 1 176 ? -3.285 -8.008 15.43 1 92.25 176 ASP A C 1
ATOM 1326 O O . ASP A 1 176 ? -2.566 -8.758 16.094 1 92.25 176 ASP A O 1
ATOM 1330 N N . ASP A 1 177 ? -2.812 -6.961 14.734 1 87.25 177 ASP A N 1
ATOM 1331 C CA . ASP A 1 177 ? -1.406 -6.57 14.742 1 87.25 177 ASP A CA 1
ATOM 1332 C C . ASP A 1 177 ? -1.226 -5.188 15.359 1 87.25 177 ASP A C 1
ATOM 1334 O O . ASP A 1 177 ? -1.642 -4.184 14.781 1 87.25 177 ASP A O 1
ATOM 1338 N N . SER A 1 178 ? -0.575 -5.121 16.484 1 87.38 178 SER A N 1
ATOM 1339 C CA . SER A 1 178 ? -0.428 -3.871 17.234 1 87.38 178 SER A CA 1
ATOM 1340 C C . SER A 1 178 ? 0.673 -3.002 16.625 1 87.38 178 SER A C 1
ATOM 1342 O O . SER A 1 178 ? 0.853 -1.853 17.031 1 87.38 178 SER A O 1
ATOM 1344 N N . ARG A 1 179 ? 1.355 -3.504 15.695 1 82.31 179 ARG A N 1
ATOM 1345 C CA . ARG A 1 179 ? 2.455 -2.768 15.078 1 82.31 179 ARG A CA 1
ATOM 1346 C C . ARG A 1 179 ? 1.982 -2.008 13.844 1 82.31 179 ARG A C 1
ATOM 1348 O O . ARG A 1 179 ? 2.797 -1.574 13.023 1 82.31 179 ARG A O 1
ATOM 1355 N N . ASN A 1 180 ? 0.712 -1.832 13.75 1 87.31 180 ASN A N 1
ATOM 1356 C CA . ASN A 1 180 ? 0.132 -1.106 12.625 1 87.31 180 ASN A CA 1
ATOM 1357 C C . ASN A 1 180 ? 0.161 0.401 12.852 1 87.31 180 ASN A C 1
ATOM 1359 O O . ASN A 1 180 ? -0.505 0.908 13.758 1 87.31 180 ASN A O 1
ATOM 1363 N N . PHE A 1 181 ? 0.971 1.11 12.086 1 90.94 181 PHE A N 1
ATOM 1364 C CA . PHE A 1 181 ? 1.068 2.562 12.148 1 90.94 181 PHE A CA 1
ATOM 1365 C C . PHE A 1 181 ? 1.066 3.174 10.758 1 90.94 181 PHE A C 1
ATOM 1367 O O . PHE A 1 181 ? 1.493 2.533 9.789 1 90.94 181 PHE A O 1
ATOM 1374 N N . THR A 1 182 ? 0.577 4.352 10.719 1 93.69 182 THR A N 1
ATOM 1375 C CA . THR A 1 182 ? 0.641 5.121 9.484 1 93.69 182 THR A CA 1
ATOM 1376 C C . THR A 1 182 ? 1.433 6.406 9.688 1 93.69 182 THR A C 1
ATOM 1378 O O . THR A 1 182 ? 1.277 7.082 10.711 1 93.69 182 THR A O 1
ATOM 1381 N N . ARG A 1 183 ? 2.367 6.656 8.82 1 94.88 183 ARG A N 1
ATOM 1382 C CA . ARG A 1 183 ? 3.115 7.91 8.797 1 94.88 183 ARG A CA 1
ATOM 1383 C C . ARG A 1 183 ? 2.434 8.938 7.895 1 94.88 183 ARG A C 1
ATOM 1385 O O . ARG A 1 183 ? 2.143 8.656 6.73 1 94.88 183 ARG A O 1
ATOM 1392 N N . PHE A 1 184 ? 2.105 10.102 8.469 1 97 184 PHE A N 1
ATOM 1393 C CA . PHE A 1 184 ? 1.511 11.219 7.738 1 97 184 PHE A CA 1
ATOM 1394 C C . PHE A 1 184 ? 2.508 12.359 7.586 1 97 184 PHE A C 1
ATOM 1396 O O . PHE A 1 184 ? 3.371 12.555 8.445 1 97 184 PHE A O 1
ATOM 1403 N N . VAL A 1 185 ? 2.348 13.109 6.48 1 97.31 185 VAL A N 1
ATOM 1404 C CA . VAL A 1 185 ? 3.135 14.32 6.312 1 97.31 185 VAL A CA 1
ATOM 1405 C C . VAL A 1 185 ? 2.215 15.539 6.316 1 97.31 185 VAL A C 1
ATOM 1407 O O . VAL A 1 185 ? 1.032 15.438 5.98 1 97.31 185 VAL A O 1
ATOM 1410 N N . VAL A 1 186 ? 2.77 16.625 6.762 1 97.31 186 VAL A N 1
ATOM 1411 C CA . VAL A 1 186 ? 2.088 17.906 6.719 1 97.31 186 VAL A CA 1
ATOM 1412 C C . VAL A 1 186 ? 2.602 18.719 5.535 1 97.31 186 VAL A C 1
ATOM 1414 O O . VAL A 1 186 ? 3.811 18.922 5.383 1 97.31 186 VAL A O 1
ATOM 1417 N N . LEU A 1 187 ? 1.678 19.219 4.715 1 97.94 187 LEU A N 1
ATOM 1418 C CA . LEU A 1 187 ? 2.045 19.938 3.494 1 97.94 187 LEU A CA 1
ATOM 1419 C C . LEU A 1 187 ? 1.669 21.406 3.59 1 97.94 187 LEU A C 1
ATOM 1421 O O . LEU A 1 187 ? 0.617 21.75 4.133 1 97.94 187 LEU A O 1
ATOM 1425 N N . SER A 1 188 ? 2.514 22.219 3.035 1 97.88 188 SER A N 1
ATOM 1426 C CA . SER A 1 188 ? 2.303 23.656 2.975 1 97.88 188 SER A CA 1
ATOM 1427 C C . SER A 1 188 ? 2.709 24.219 1.617 1 97.88 188 SER A C 1
ATOM 1429 O O . SER A 1 188 ? 3.457 23.578 0.873 1 97.88 188 SER A O 1
ATOM 1431 N N . ARG A 1 189 ? 2.193 25.375 1.307 1 96.94 189 ARG A N 1
ATOM 1432 C CA . ARG A 1 189 ? 2.564 26.062 0.07 1 96.94 189 ARG A CA 1
ATOM 1433 C C . ARG A 1 189 ? 4.02 26.5 0.108 1 96.94 189 ARG A C 1
ATOM 1435 O O . ARG A 1 189 ? 4.734 26.406 -0.891 1 96.94 189 ARG A O 1
ATOM 1442 N N . ASP A 1 190 ? 4.402 27 1.238 1 94 190 ASP A N 1
ATOM 1443 C CA . ASP A 1 190 ? 5.754 27.531 1.397 1 94 190 ASP A CA 1
ATOM 1444 C C . ASP A 1 190 ? 6.578 26.641 2.336 1 94 190 ASP A C 1
ATOM 1446 O O . ASP A 1 190 ? 6.047 26.094 3.305 1 94 190 ASP A O 1
ATOM 1450 N N . PRO A 1 191 ? 7.863 26.516 1.955 1 90.56 191 PRO A N 1
ATOM 1451 C CA . PRO A 1 191 ? 8.711 25.812 2.912 1 90.56 191 PRO A CA 1
ATOM 1452 C C . PRO A 1 191 ? 8.844 26.547 4.246 1 90.56 191 PRO A C 1
ATOM 1454 O O . PRO A 1 191 ? 8.68 27.766 4.297 1 90.56 191 PRO A O 1
ATOM 1457 N N . VAL A 1 192 ? 8.969 25.828 5.262 1 82 192 VAL A N 1
ATOM 1458 C CA . VAL A 1 192 ? 9.172 26.422 6.578 1 82 192 VAL A CA 1
ATOM 1459 C C . VAL A 1 192 ? 10.57 26.094 7.09 1 82 192 VAL A C 1
ATOM 1461 O O . VAL A 1 192 ? 11.039 24.953 6.953 1 82 192 VAL A O 1
ATOM 1464 N N . ASP A 1 193 ? 11.281 27.031 7.523 1 77.06 193 ASP A N 1
ATOM 1465 C CA . ASP A 1 193 ? 12.578 26.781 8.133 1 77.06 193 ASP A CA 1
ATOM 1466 C C . ASP A 1 193 ? 12.43 26.078 9.484 1 77.06 193 ASP A C 1
ATOM 1468 O O . ASP A 1 193 ? 11.828 26.625 10.414 1 77.06 193 ASP A O 1
ATOM 1472 N N . PRO A 1 194 ? 12.906 24.875 9.469 1 71.62 194 PRO A N 1
ATOM 1473 C CA . PRO A 1 194 ? 12.711 24.172 10.734 1 71.62 194 PRO A CA 1
ATOM 1474 C C . PRO A 1 194 ? 13.531 24.766 11.875 1 71.62 194 PRO A C 1
ATOM 1476 O O . PRO A 1 194 ? 14.617 25.312 11.648 1 71.62 194 PRO A O 1
ATOM 1479 N N . ARG A 1 195 ? 12.859 24.828 12.992 1 65.25 195 ARG A N 1
ATOM 1480 C CA . ARG A 1 195 ? 13.602 25.266 14.164 1 65.25 195 ARG A CA 1
ATOM 1481 C C . ARG A 1 195 ? 14.672 24.266 14.555 1 65.25 195 ARG A C 1
ATOM 1483 O O . ARG A 1 195 ? 14.5 23.062 14.352 1 65.25 195 ARG A O 1
ATOM 1490 N N . ALA A 1 196 ? 15.844 24.719 14.875 1 63 196 ALA A N 1
ATOM 1491 C CA . ALA A 1 196 ? 17.047 23.938 15.148 1 63 196 ALA A CA 1
ATOM 1492 C C . ALA A 1 196 ? 16.891 23.109 16.406 1 63 196 ALA A C 1
ATOM 1494 O O . ALA A 1 196 ? 17.797 22.344 16.781 1 63 196 ALA A O 1
ATOM 1495 N N . ASP A 1 197 ? 15.727 23 17 1 69.44 197 ASP A N 1
ATOM 1496 C CA . ASP A 1 197 ? 15.664 22.406 18.328 1 69.44 197 ASP A CA 1
ATOM 1497 C C . ASP A 1 197 ? 15.336 20.906 18.234 1 69.44 197 ASP A C 1
ATOM 1499 O O . ASP A 1 197 ? 15.328 20.203 19.25 1 69.44 197 ASP A O 1
ATOM 1503 N N . ARG A 1 198 ? 15.211 20.484 17.031 1 78.44 198 ARG A N 1
ATOM 1504 C CA . ARG A 1 198 ? 14.875 19.062 16.922 1 78.44 198 ARG A CA 1
ATOM 1505 C C . ARG A 1 198 ? 15.586 18.422 15.727 1 78.44 198 ARG A C 1
ATOM 1507 O O . ARG A 1 198 ? 16 19.125 14.805 1 78.44 198 ARG A O 1
ATOM 1514 N N . PRO A 1 199 ? 15.68 17.109 15.867 1 86.25 199 PRO A N 1
ATOM 1515 C CA . PRO A 1 199 ? 16.266 16.438 14.703 1 86.25 199 PRO A CA 1
ATOM 1516 C C . PRO A 1 199 ? 15.438 16.656 13.438 1 86.25 199 PRO A C 1
ATOM 1518 O O . PRO A 1 199 ? 14.203 16.625 13.484 1 86.25 199 PRO A O 1
ATOM 1521 N N . LEU A 1 200 ? 16.172 16.984 12.406 1 91.69 200 LEU A N 1
ATOM 1522 C CA . LEU A 1 200 ? 15.492 17.266 11.148 1 91.69 200 LEU A CA 1
ATOM 1523 C C . LEU A 1 200 ? 15.672 16.109 10.164 1 91.69 200 LEU A C 1
ATOM 1525 O O . LEU A 1 200 ? 16.641 15.352 10.258 1 91.69 200 LEU A O 1
ATOM 1529 N N . LYS A 1 201 ? 14.672 15.992 9.367 1 93.25 201 LYS A N 1
ATOM 1530 C CA . LYS A 1 201 ? 14.656 15.039 8.258 1 93.25 201 LYS A CA 1
ATOM 1531 C C . LYS A 1 201 ? 14.438 15.75 6.926 1 93.25 201 LYS A C 1
ATOM 1533 O O . LYS A 1 201 ? 13.711 16.75 6.855 1 93.25 201 LYS A O 1
ATOM 1538 N N . THR A 1 202 ? 15.117 15.234 5.918 1 96.12 202 THR A N 1
ATOM 1539 C CA . THR A 1 202 ? 14.922 15.773 4.574 1 96.12 202 THR A CA 1
ATOM 1540 C C . THR A 1 202 ? 14.453 14.68 3.621 1 96.12 202 THR A C 1
ATOM 1542 O O . THR A 1 202 ? 14.977 13.562 3.639 1 96.12 202 THR A O 1
ATOM 1545 N N . SER A 1 203 ? 13.383 14.961 2.908 1 96.94 203 SER A N 1
ATOM 1546 C CA . SER A 1 203 ? 12.867 14.07 1.876 1 96.94 203 SER A CA 1
ATOM 1547 C C . SER A 1 203 ? 13.195 14.586 0.48 1 96.94 203 SER A C 1
ATOM 1549 O O . SER A 1 203 ? 12.961 15.758 0.178 1 96.94 203 SER A O 1
ATOM 1551 N N . VAL A 1 204 ? 13.766 13.672 -0.379 1 97.06 204 VAL A N 1
ATOM 1552 C CA . VAL A 1 204 ? 14.109 14.07 -1.738 1 97.06 204 VAL A CA 1
ATOM 1553 C C . VAL A 1 204 ? 13.625 13.023 -2.729 1 97.06 204 VAL A C 1
ATOM 1555 O O . VAL A 1 204 ? 13.344 11.883 -2.348 1 97.06 204 VAL A O 1
ATOM 1558 N N . VAL A 1 205 ? 13.43 13.453 -3.949 1 95.62 205 VAL A N 1
ATOM 1559 C CA . VAL A 1 205 ? 13.148 12.57 -5.078 1 95.62 205 VAL A CA 1
ATOM 1560 C C . VAL A 1 205 ? 14.125 12.859 -6.215 1 95.62 205 VAL A C 1
ATOM 1562 O O . VAL A 1 205 ? 14.484 14.008 -6.457 1 95.62 205 VAL A O 1
ATOM 1565 N N . PHE A 1 206 ? 14.672 11.789 -6.82 1 94.31 206 PHE A N 1
ATOM 1566 C CA . PHE A 1 206 ? 15.578 11.961 -7.949 1 94.31 206 PHE A CA 1
ATOM 1567 C C . PHE A 1 206 ? 15.43 10.812 -8.938 1 94.31 206 PHE A C 1
ATOM 1569 O O . PHE A 1 206 ? 15.016 9.719 -8.57 1 94.31 206 PHE A O 1
ATOM 1576 N N . ALA A 1 207 ? 15.625 11.109 -10.148 1 91.94 207 ALA A N 1
ATOM 1577 C CA . ALA A 1 207 ? 15.57 10.117 -11.219 1 91.94 207 ALA A CA 1
ATOM 1578 C C . ALA A 1 207 ? 16.969 9.852 -11.797 1 91.94 207 ALA A C 1
ATOM 1580 O O . ALA A 1 207 ? 17.766 10.773 -11.961 1 91.94 207 ALA A O 1
ATOM 1581 N N . LEU A 1 208 ? 17.203 8.625 -11.961 1 90.38 208 LEU A N 1
ATOM 1582 C CA . LEU A 1 208 ? 18.484 8.219 -12.539 1 90.38 208 LEU A CA 1
ATOM 1583 C C . LEU A 1 208 ? 18.281 7.543 -13.891 1 90.38 208 LEU A C 1
ATOM 1585 O O . LEU A 1 208 ? 17.344 6.773 -14.07 1 90.38 208 LEU A O 1
ATOM 1589 N N . GLU A 1 209 ? 19.109 7.891 -14.789 1 81.94 209 GLU A N 1
ATOM 1590 C CA . GLU A 1 209 ? 19.094 7.191 -16.062 1 81.94 209 GLU A CA 1
ATOM 1591 C C . GLU A 1 209 ? 19.594 5.754 -15.914 1 81.94 209 GLU A C 1
ATOM 1593 O O . GLU A 1 209 ? 20.391 5.457 -15.023 1 81.94 209 GLU A O 1
ATOM 1598 N N . ASN A 1 210 ? 18.969 4.996 -16.859 1 72.19 210 ASN A N 1
ATOM 1599 C CA . ASN A 1 210 ? 19.406 3.604 -16.828 1 72.19 210 ASN A CA 1
ATOM 1600 C C . ASN A 1 210 ? 20.891 3.469 -17.141 1 72.19 210 ASN A C 1
ATOM 1602 O O . ASN A 1 210 ? 21.375 4.051 -18.109 1 72.19 210 ASN A O 1
ATOM 1606 N N . GLY A 1 211 ? 21.734 3.191 -16.25 1 71 211 GLY A N 1
ATOM 1607 C CA . GLY A 1 211 ? 23.172 2.984 -16.406 1 71 211 GLY A CA 1
ATOM 1608 C C . GLY A 1 211 ? 23.766 2.121 -15.305 1 71 211 GLY A C 1
ATOM 1609 O O . GLY A 1 211 ? 23.156 1.927 -14.258 1 71 211 GLY A O 1
ATOM 1610 N N . THR A 1 212 ? 24.828 1.602 -15.695 1 75.19 212 THR A N 1
ATOM 1611 C CA . THR A 1 212 ? 25.531 0.727 -14.766 1 75.19 212 THR A CA 1
ATOM 1612 C C . THR A 1 212 ? 25.891 1.477 -13.484 1 75.19 212 THR A C 1
ATOM 1614 O O . THR A 1 212 ? 26.484 2.555 -13.539 1 75.19 212 THR A O 1
ATOM 1617 N N . SER A 1 213 ? 25.438 1.071 -12.367 1 82.88 213 SER A N 1
ATOM 1618 C CA . SER A 1 213 ? 25.797 1.523 -11.031 1 82.88 213 SER A CA 1
ATOM 1619 C C . SER A 1 213 ? 25.266 2.926 -10.758 1 82.88 213 SER A C 1
ATOM 1621 O O . SER A 1 213 ? 25.891 3.697 -10.016 1 82.88 213 SER A O 1
ATOM 1623 N N . ALA A 1 214 ? 24.25 3.354 -11.461 1 89.12 214 ALA A N 1
ATOM 1624 C CA . ALA A 1 214 ? 23.719 4.703 -11.305 1 89.12 214 ALA A CA 1
ATOM 1625 C C . ALA A 1 214 ? 23.359 4.996 -9.852 1 89.12 214 ALA A C 1
ATOM 1627 O O . ALA A 1 214 ? 23.734 6.043 -9.312 1 89.12 214 ALA A O 1
ATOM 1628 N N . LEU A 1 215 ? 22.734 4.055 -9.227 1 92.31 215 LEU A N 1
ATOM 1629 C CA . LEU A 1 215 ? 22.344 4.277 -7.84 1 92.31 215 LEU A CA 1
ATOM 1630 C C . LEU A 1 215 ? 23.562 4.348 -6.926 1 92.31 215 LEU A C 1
ATOM 1632 O O . LEU A 1 215 ? 23.609 5.156 -6 1 92.31 215 LEU A O 1
ATOM 1636 N N . PHE A 1 216 ? 24.516 3.533 -7.227 1 93.5 216 PHE A N 1
ATOM 1637 C CA . PHE A 1 216 ? 25.734 3.541 -6.445 1 93.5 216 PHE A CA 1
ATOM 1638 C C . PHE A 1 216 ? 26.406 4.91 -6.5 1 93.5 216 PHE A C 1
ATOM 1640 O O . PHE A 1 216 ? 26.797 5.461 -5.465 1 93.5 216 PHE A O 1
ATOM 1647 N N . LYS A 1 217 ? 26.484 5.457 -7.621 1 93.06 217 LYS A N 1
ATOM 1648 C CA . LYS A 1 217 ? 27.078 6.777 -7.801 1 93.06 217 LYS A CA 1
ATOM 1649 C C . LYS A 1 217 ? 26.281 7.848 -7.062 1 93.06 217 LYS A C 1
ATOM 1651 O O . LYS A 1 217 ? 26.859 8.695 -6.379 1 93.06 217 LYS A O 1
ATOM 1656 N N . ALA A 1 218 ? 25.047 7.773 -7.195 1 94.19 218 ALA A N 1
ATOM 1657 C CA . ALA A 1 218 ? 24.188 8.75 -6.535 1 94.19 218 ALA A CA 1
ATOM 1658 C C . ALA A 1 218 ? 24.359 8.703 -5.02 1 94.19 218 ALA A C 1
ATOM 1660 O O . ALA A 1 218 ? 24.438 9.742 -4.363 1 94.19 218 ALA A O 1
ATOM 1661 N N . LEU A 1 219 ? 24.484 7.484 -4.508 1 94.88 219 LEU A N 1
ATOM 1662 C CA . LEU A 1 219 ? 24.562 7.316 -3.059 1 94.88 219 LEU A CA 1
ATOM 1663 C C . LEU A 1 219 ? 25.922 7.746 -2.533 1 94.88 219 LEU A C 1
ATOM 1665 O O . LEU A 1 219 ? 26.094 7.957 -1.329 1 94.88 219 LEU A O 1
ATOM 1669 N N . SER A 1 220 ? 26.906 7.863 -3.408 1 95.12 220 SER A N 1
ATOM 1670 C CA . SER A 1 220 ? 28.219 8.359 -2.992 1 95.12 220 SER A CA 1
ATOM 1671 C C . SER A 1 220 ? 28.125 9.789 -2.469 1 95.12 220 SER A C 1
ATOM 1673 O O . SER A 1 220 ? 28.906 10.188 -1.6 1 95.12 220 SER A O 1
ATOM 1675 N N . ALA A 1 221 ? 27.156 10.492 -3.025 1 95.75 221 ALA A N 1
ATOM 1676 C CA . ALA A 1 221 ? 26.938 11.859 -2.576 1 95.75 221 ALA A CA 1
ATOM 1677 C C . ALA A 1 221 ? 26.625 11.906 -1.085 1 95.75 221 ALA A C 1
ATOM 1679 O O . ALA A 1 221 ? 27.062 12.828 -0.382 1 95.75 221 ALA A O 1
ATOM 1680 N N . PHE A 1 222 ? 25.938 10.969 -0.577 1 95.75 222 PHE A N 1
ATOM 1681 C CA . PHE A 1 222 ? 25.578 10.898 0.836 1 95.75 222 PHE A CA 1
ATOM 1682 C C . PHE A 1 222 ? 26.734 10.312 1.652 1 95.75 222 PHE A C 1
ATOM 1684 O O . PHE A 1 222 ? 27.078 10.844 2.709 1 95.75 222 PHE A O 1
ATOM 1691 N N . ALA A 1 223 ? 27.297 9.273 1.077 1 94.31 223 ALA A N 1
ATOM 1692 C CA . ALA A 1 223 ? 28.344 8.539 1.786 1 94.31 223 ALA A CA 1
ATOM 1693 C C . ALA A 1 223 ? 29.547 9.43 2.041 1 94.31 223 ALA A C 1
ATOM 1695 O O . ALA A 1 223 ? 30.125 9.406 3.133 1 94.31 223 ALA A O 1
ATOM 1696 N N . ALA A 1 224 ? 29.922 10.211 1.092 1 94.56 224 ALA A N 1
ATOM 1697 C CA . ALA A 1 224 ? 31.094 11.086 1.177 1 94.56 224 ALA A CA 1
ATOM 1698 C C . ALA A 1 224 ? 30.922 12.109 2.299 1 94.56 224 ALA A C 1
ATOM 1700 O O . ALA A 1 224 ? 31.922 12.609 2.84 1 94.56 224 ALA A O 1
ATOM 1701 N N . ARG A 1 225 ? 29.734 12.359 2.684 1 95.31 225 ARG A N 1
ATOM 1702 C CA . ARG A 1 225 ? 29.453 13.391 3.68 1 95.31 225 ARG A CA 1
ATOM 1703 C C . ARG A 1 225 ? 28.859 12.781 4.945 1 95.31 225 ARG A C 1
ATOM 1705 O O . ARG A 1 225 ? 28.328 13.5 5.793 1 95.31 225 ARG A O 1
ATOM 1712 N N . LYS A 1 226 ? 28.828 11.516 5.012 1 93.12 226 LYS A N 1
ATOM 1713 C CA . LYS A 1 226 ? 28.375 10.766 6.18 1 93.12 226 LYS A CA 1
ATOM 1714 C C . LYS A 1 226 ? 26.922 11.078 6.512 1 93.12 226 LYS A C 1
ATOM 1716 O O . LYS A 1 226 ? 26.578 11.336 7.668 1 93.12 226 LYS A O 1
ATOM 1721 N N . ILE A 1 227 ? 26.172 11.164 5.488 1 93.06 227 ILE A N 1
ATOM 1722 C CA . ILE A 1 227 ? 24.734 11.359 5.652 1 93.06 227 ILE A CA 1
ATOM 1723 C C . ILE A 1 227 ? 24.016 10.008 5.586 1 93.06 227 ILE A C 1
ATOM 1725 O O . ILE A 1 227 ? 24.109 9.305 4.582 1 93.06 227 ILE A O 1
ATOM 1729 N N . ASN A 1 228 ? 23.281 9.688 6.605 1 86.88 228 ASN A N 1
ATOM 1730 C CA . ASN A 1 228 ? 22.578 8.414 6.684 1 86.88 228 ASN A CA 1
ATOM 1731 C C . ASN A 1 228 ? 21.172 8.516 6.113 1 86.88 228 ASN A C 1
ATOM 1733 O O . ASN A 1 228 ? 20.406 9.406 6.48 1 86.88 228 ASN A O 1
ATOM 1737 N N . LEU A 1 229 ? 20.891 7.527 5.312 1 91.38 229 LEU A N 1
ATOM 1738 C CA . LEU A 1 229 ? 19.531 7.453 4.781 1 91.38 229 LEU A CA 1
ATOM 1739 C C . LEU A 1 229 ? 18.594 6.742 5.762 1 91.38 229 LEU A C 1
ATOM 1741 O O . LEU A 1 229 ? 18.984 5.742 6.375 1 91.38 229 LEU A O 1
ATOM 1745 N N . SER A 1 230 ? 17.438 7.289 5.949 1 88.19 230 SER A N 1
ATOM 1746 C CA . SER A 1 230 ? 16.438 6.641 6.793 1 88.19 230 SER A CA 1
ATOM 1747 C C . SER A 1 230 ? 15.375 5.957 5.953 1 88.19 230 SER A C 1
ATOM 1749 O O . SER A 1 230 ? 14.57 5.172 6.473 1 88.19 230 SER A O 1
ATOM 1751 N N . LYS A 1 231 ? 15.391 6.203 4.672 1 92.31 231 LYS A N 1
ATOM 1752 C CA . LYS A 1 231 ? 14.477 5.559 3.736 1 92.31 231 LYS A CA 1
ATOM 1753 C C . LYS A 1 231 ? 14.984 5.664 2.303 1 92.31 231 LYS A C 1
ATOM 1755 O O . LYS A 1 231 ? 15.531 6.699 1.907 1 92.31 231 LYS A O 1
ATOM 1760 N N . ILE A 1 232 ? 14.781 4.664 1.532 1 94.44 232 ILE A N 1
ATOM 1761 C CA . ILE A 1 232 ? 14.969 4.727 0.087 1 94.44 232 ILE A CA 1
ATOM 1762 C C . ILE A 1 232 ? 14 3.764 -0.6 1 94.44 232 ILE A C 1
ATOM 1764 O O . ILE A 1 232 ? 13.758 2.66 -0.105 1 94.44 232 ILE A O 1
ATOM 1768 N N . GLU A 1 233 ? 13.477 4.191 -1.653 1 94.44 233 GLU A N 1
ATOM 1769 C CA . GLU A 1 233 ? 12.547 3.375 -2.432 1 94.44 233 GLU A CA 1
ATOM 1770 C C . GLU A 1 233 ? 12.602 3.74 -3.912 1 94.44 233 GLU A C 1
ATOM 1772 O O . GLU A 1 233 ? 12.586 4.922 -4.266 1 94.44 233 GLU A O 1
ATOM 1777 N N . SER A 1 234 ? 12.711 2.729 -4.688 1 92.38 234 SER A N 1
ATOM 1778 C CA . SER A 1 234 ? 12.719 2.963 -6.129 1 92.38 234 SER A CA 1
ATOM 1779 C C . SER A 1 234 ? 11.352 2.676 -6.738 1 92.38 234 SER A C 1
ATOM 1781 O O . SER A 1 234 ? 10.609 1.819 -6.246 1 92.38 234 SER A O 1
ATOM 1783 N N . ARG A 1 235 ? 11.062 3.4 -7.75 1 88 235 ARG A N 1
ATOM 1784 C CA . ARG A 1 235 ? 9.859 3.176 -8.555 1 88 235 ARG A CA 1
ATOM 1785 C C . ARG A 1 235 ? 10.164 3.316 -10.039 1 88 235 ARG A C 1
ATOM 1787 O O . ARG A 1 235 ? 10.938 4.191 -10.438 1 88 235 ARG A O 1
ATOM 1794 N N . PRO A 1 236 ? 9.477 2.387 -10.797 1 75.56 236 PRO A N 1
ATOM 1795 C CA . PRO A 1 236 ? 9.648 2.586 -12.242 1 75.56 236 PRO A CA 1
ATOM 1796 C C . PRO A 1 236 ? 9.078 3.916 -12.727 1 75.56 236 PRO A C 1
ATOM 1798 O O . PRO A 1 236 ? 8.039 4.359 -12.242 1 75.56 236 PRO A O 1
ATOM 1801 N N . HIS A 1 237 ? 9.734 4.555 -13.602 1 64.19 237 HIS A N 1
ATOM 1802 C CA . HIS A 1 237 ? 9.344 5.871 -14.102 1 64.19 237 HIS A CA 1
ATOM 1803 C C . HIS A 1 237 ? 7.941 5.84 -14.688 1 64.19 237 HIS A C 1
ATOM 1805 O O . HIS A 1 237 ? 7.164 6.781 -14.5 1 64.19 237 HIS A O 1
ATOM 1811 N N . LYS A 1 238 ? 7.77 4.816 -15.422 1 60.41 238 LYS A N 1
ATOM 1812 C CA . LYS A 1 238 ? 6.469 4.727 -16.078 1 60.41 238 LYS A CA 1
ATOM 1813 C C . LYS A 1 238 ? 5.332 4.793 -15.062 1 60.41 238 LYS A C 1
ATOM 1815 O O . LYS A 1 238 ? 4.219 5.199 -15.398 1 60.41 238 LYS A O 1
ATOM 1820 N N . SER A 1 239 ? 5.742 4.605 -13.859 1 59.97 239 SER A N 1
ATOM 1821 C CA . SER A 1 239 ? 4.734 4.562 -12.805 1 59.97 239 SER A CA 1
ATOM 1822 C C . SER A 1 239 ? 4.645 5.895 -12.07 1 59.97 239 SER A C 1
ATOM 1824 O O . SER A 1 239 ? 3.768 6.09 -11.227 1 59.97 239 SER A O 1
ATOM 1826 N N . CYS A 1 240 ? 5.582 6.773 -12.414 1 60.34 240 CYS A N 1
ATOM 1827 C CA . CYS A 1 240 ? 5.609 8.047 -11.695 1 60.34 240 CYS A CA 1
ATOM 1828 C C . CYS A 1 240 ? 5.289 9.203 -12.633 1 60.34 240 CYS A C 1
ATOM 1830 O O . CYS A 1 240 ? 5.785 9.258 -13.758 1 60.34 240 CYS A O 1
ATOM 1832 N N . PRO A 1 241 ? 4.262 10 -12.25 1 49.28 241 PRO A N 1
ATOM 1833 C CA . PRO A 1 241 ? 3.875 11.117 -13.117 1 49.28 241 PRO A CA 1
ATOM 1834 C C . PRO A 1 241 ? 4.914 12.234 -13.133 1 49.28 241 PRO A C 1
ATOM 1836 O O . PRO A 1 241 ? 4.664 13.328 -12.625 1 49.28 241 PRO A O 1
ATOM 1839 N N . ILE A 1 242 ? 6.16 11.945 -13.297 1 51.31 242 ILE A N 1
ATOM 1840 C CA . ILE A 1 242 ? 7.133 13.023 -13.414 1 51.31 242 ILE A CA 1
ATOM 1841 C C . ILE A 1 242 ? 7.035 13.664 -14.797 1 51.31 242 ILE A C 1
ATOM 1843 O O . ILE A 1 242 ? 7.133 12.969 -15.812 1 51.31 242 ILE A O 1
ATOM 1847 N N . ARG A 1 243 ? 6.074 14.633 -15 1 46 243 ARG A N 1
ATOM 1848 C CA . ARG A 1 243 ? 6.094 15.422 -16.234 1 46 243 ARG A CA 1
ATOM 1849 C C . ARG A 1 243 ? 7.512 15.867 -16.578 1 46 243 ARG A C 1
ATOM 1851 O O . ARG A 1 243 ? 7.984 16.891 -16.078 1 46 243 ARG A O 1
ATOM 1858 N N . LEU A 1 244 ? 8.469 15.008 -16.234 1 40.81 244 LEU A N 1
ATOM 1859 C CA . LEU A 1 244 ? 9.68 15.695 -16.672 1 40.81 244 LEU A CA 1
ATOM 1860 C C . LEU A 1 244 ? 9.469 16.344 -18.031 1 40.81 244 LEU A C 1
ATOM 1862 O O . LEU A 1 244 ? 8.602 15.906 -18.797 1 40.81 244 LEU A O 1
ATOM 1866 N N . VAL A 1 245 ? 10.352 17.312 -18.25 1 35.5 245 VAL A N 1
ATOM 1867 C CA . VAL A 1 245 ? 10.641 17.828 -19.594 1 35.5 245 VAL A CA 1
ATOM 1868 C C . VAL A 1 245 ? 10.516 16.703 -20.625 1 35.5 245 VAL A C 1
ATOM 1870 O O . VAL A 1 245 ? 10.703 15.531 -20.297 1 35.5 245 VAL A O 1
ATOM 1873 N N . GLU A 1 246 ? 10.203 17.016 -21.859 1 39.28 246 GLU A N 1
ATOM 1874 C CA . GLU A 1 246 ? 10.07 16.297 -23.125 1 39.28 246 GLU A CA 1
ATOM 1875 C C . GLU A 1 246 ? 10.898 15.008 -23.109 1 39.28 246 GLU A C 1
ATOM 1877 O O . GLU A 1 246 ? 10.586 14.055 -23.828 1 39.28 246 GLU A O 1
ATOM 1882 N N . THR A 1 247 ? 12.141 15.031 -22.609 1 37.84 247 THR A N 1
ATOM 1883 C CA . THR A 1 247 ? 13.148 14.062 -23.047 1 37.84 247 THR A CA 1
ATOM 1884 C C . THR A 1 247 ? 13.211 12.883 -22.078 1 37.84 247 THR A C 1
ATOM 1886 O O . THR A 1 247 ? 14.258 12.25 -21.938 1 37.84 247 THR A O 1
ATOM 1889 N N . VAL A 1 248 ? 12.477 12.93 -21.062 1 41.31 248 VAL A N 1
ATOM 1890 C CA . VAL A 1 248 ? 12.812 11.812 -20.188 1 41.31 248 VAL A CA 1
ATOM 1891 C C . VAL A 1 248 ? 12.508 10.492 -20.891 1 41.31 248 VAL A C 1
ATOM 1893 O O . VAL A 1 248 ? 11.359 10.242 -21.281 1 41.31 248 VAL A O 1
ATOM 1896 N N . LYS A 1 249 ? 13.516 9.773 -21.188 1 45.72 249 LYS A N 1
ATOM 1897 C CA . LYS A 1 249 ? 13.547 8.484 -21.875 1 45.72 249 LYS A CA 1
ATOM 1898 C C . LYS A 1 249 ? 12.859 7.402 -21.047 1 45.72 249 LYS A C 1
ATOM 1900 O O . LYS A 1 249 ? 12.781 7.504 -19.828 1 45.72 249 LYS A O 1
ATOM 1905 N N . ARG A 1 250 ? 12.258 6.363 -21.625 1 45.75 250 ARG A N 1
ATOM 1906 C CA . ARG A 1 250 ? 11.516 5.148 -21.328 1 45.75 250 ARG A CA 1
ATOM 1907 C C . ARG A 1 250 ? 12.07 4.453 -20.094 1 45.75 250 ARG A C 1
ATOM 1909 O O . ARG A 1 250 ? 11.352 3.746 -19.391 1 45.75 250 ARG A O 1
ATOM 1916 N N . PHE A 1 251 ? 13.461 4.484 -19.812 1 52.44 251 PHE A N 1
ATOM 1917 C CA . PHE A 1 251 ? 14.078 3.486 -18.953 1 52.44 251 PHE A CA 1
ATOM 1918 C C . PHE A 1 251 ? 14.57 4.121 -17.656 1 52.44 251 PHE A C 1
ATOM 1920 O O . PHE A 1 251 ? 15.695 3.854 -17.219 1 52.44 251 PHE A O 1
ATOM 1927 N N . GLU A 1 252 ? 13.727 5.023 -16.953 1 68.94 252 GLU A N 1
ATOM 1928 C CA . GLU A 1 252 ? 14.242 5.703 -15.766 1 68.94 252 GLU A CA 1
ATOM 1929 C C . GLU A 1 252 ? 13.523 5.238 -14.5 1 68.94 252 GLU A C 1
ATOM 1931 O O . GLU A 1 252 ? 12.391 4.742 -14.57 1 68.94 252 GLU A O 1
ATOM 1936 N N . TYR A 1 253 ? 14.469 5.055 -13.477 1 82.44 253 TYR A N 1
ATOM 1937 C CA . TYR A 1 253 ? 13.914 4.809 -12.148 1 82.44 253 TYR A CA 1
ATOM 1938 C C . TYR A 1 253 ? 13.891 6.09 -11.32 1 82.44 253 TYR A C 1
ATOM 1940 O O . TYR A 1 253 ? 14.812 6.902 -11.398 1 82.44 253 TYR A O 1
ATOM 1948 N N . VAL A 1 254 ? 12.844 6.246 -10.68 1 90.56 254 VAL A N 1
ATOM 1949 C CA . VAL A 1 254 ? 12.703 7.328 -9.711 1 90.56 254 VAL A CA 1
ATOM 1950 C C . VAL A 1 254 ? 12.969 6.801 -8.305 1 90.56 254 VAL A C 1
ATOM 1952 O O . VAL A 1 254 ? 12.523 5.707 -7.953 1 90.56 254 VAL A O 1
ATOM 1955 N N . PHE A 1 255 ? 13.727 7.582 -7.551 1 93.94 255 PHE A N 1
ATOM 1956 C CA . PHE A 1 255 ? 14.062 7.199 -6.184 1 93.94 255 PHE A CA 1
ATOM 1957 C C . PHE A 1 255 ? 13.531 8.227 -5.188 1 93.94 255 PHE A C 1
ATOM 1959 O O . PHE A 1 255 ? 13.734 9.43 -5.363 1 93.94 255 PHE A O 1
ATOM 1966 N N . PHE A 1 256 ? 12.82 7.742 -4.223 1 95.12 256 PHE A N 1
ATOM 1967 C CA . PHE A 1 256 ? 12.461 8.531 -3.049 1 95.12 256 PHE A CA 1
ATOM 1968 C C . PHE A 1 256 ? 13.383 8.203 -1.876 1 95.12 256 PHE A C 1
ATOM 1970 O O . PHE A 1 256 ? 13.547 7.035 -1.519 1 95.12 256 PHE A O 1
ATOM 1977 N N . ALA A 1 257 ? 13.969 9.227 -1.331 1 96.12 257 ALA A N 1
ATOM 1978 C CA . ALA A 1 257 ? 14.906 9 -0.232 1 96.12 257 ALA A CA 1
ATOM 1979 C C . ALA A 1 257 ? 14.672 10 0.898 1 96.12 257 ALA A C 1
ATOM 1981 O O . ALA A 1 257 ? 14.219 11.125 0.66 1 96.12 257 ALA A O 1
ATOM 1982 N N . GLU A 1 258 ? 14.914 9.547 2.098 1 95.06 258 GLU A N 1
ATOM 1983 C CA . GLU A 1 258 ? 14.891 10.383 3.293 1 95.06 258 GLU A CA 1
ATOM 1984 C C . GLU A 1 258 ? 16.156 10.195 4.117 1 95.06 258 GLU A C 1
ATOM 1986 O O . GLU A 1 258 ? 16.719 9.102 4.18 1 95.06 258 GLU A O 1
ATOM 1991 N N . PHE A 1 259 ? 16.625 11.297 4.684 1 93.31 259 PHE A N 1
ATOM 1992 C CA . PHE A 1 259 ? 17.828 11.227 5.512 1 93.31 259 PHE A CA 1
ATOM 1993 C C . PHE A 1 259 ? 17.734 12.211 6.672 1 93.31 259 PHE A C 1
ATOM 1995 O O . PHE A 1 259 ? 17 13.203 6.602 1 93.31 259 PHE A O 1
ATOM 2002 N N . GLU A 1 260 ? 18.484 11.898 7.691 1 89 260 GLU A N 1
ATOM 2003 C CA . GLU A 1 260 ? 18.453 12.703 8.914 1 89 260 GLU A CA 1
ATOM 2004 C C . GLU A 1 260 ? 19.516 13.805 8.867 1 89 260 GLU A C 1
ATOM 2006 O O . GLU A 1 260 ? 20.531 13.711 9.547 1 89 260 GLU A O 1
ATOM 2011 N N . ALA A 1 261 ? 19.266 14.836 8.227 1 91.5 261 ALA A N 1
ATOM 2012 C CA . ALA A 1 261 ? 20.109 16.031 8.125 1 91.5 261 ALA A CA 1
ATOM 2013 C C . ALA A 1 261 ? 19.297 17.234 7.641 1 91.5 261 ALA A C 1
ATOM 2015 O O . ALA A 1 261 ? 18.297 17.062 6.926 1 91.5 261 ALA A O 1
ATOM 2016 N N . SER A 1 262 ? 19.781 18.375 7.996 1 92.5 262 SER A N 1
ATOM 2017 C CA . SER A 1 262 ? 19.125 19.625 7.625 1 92.5 262 SER A CA 1
ATOM 2018 C C . SER A 1 262 ? 19.703 20.203 6.336 1 92.5 262 SER A C 1
ATOM 2020 O O . SER A 1 262 ? 20.906 20.094 6.094 1 92.5 262 SER A O 1
ATOM 2022 N N . MET A 1 263 ? 18.875 20.844 5.621 1 92.12 263 MET A N 1
ATOM 2023 C CA . MET A 1 263 ? 19.312 21.547 4.422 1 92.12 263 MET A CA 1
ATOM 2024 C C . MET A 1 263 ? 20.188 22.75 4.777 1 92.12 263 MET A C 1
ATOM 2026 O O . MET A 1 263 ? 20.859 23.312 3.916 1 92.12 263 MET A O 1
ATOM 2030 N N . ALA A 1 264 ? 20.156 23.109 5.965 1 90.38 264 ALA A N 1
ATOM 2031 C CA . ALA A 1 264 ? 20.953 24.234 6.418 1 90.38 264 ALA A CA 1
ATOM 2032 C C . ALA A 1 264 ? 22.422 23.844 6.59 1 90.38 264 ALA A C 1
ATOM 2034 O O . ALA A 1 264 ? 23.297 24.703 6.688 1 90.38 264 ALA A O 1
ATOM 2035 N N . GLU A 1 265 ? 22.688 22.578 6.645 1 92.88 265 GLU A N 1
ATOM 2036 C CA . GLU A 1 265 ? 24.062 22.094 6.781 1 92.88 265 GLU A CA 1
ATOM 2037 C C . GLU A 1 265 ? 24.797 22.141 5.445 1 92.88 265 GLU A C 1
ATOM 2039 O O . GLU A 1 265 ? 24.266 21.734 4.418 1 92.88 265 GLU A O 1
ATOM 2044 N N . VAL A 1 266 ? 26 22.578 5.523 1 95.69 266 VAL A N 1
ATOM 2045 C CA . VAL A 1 266 ? 26.828 22.688 4.324 1 95.69 266 VAL A CA 1
ATOM 2046 C C . VAL A 1 266 ? 27 21.312 3.684 1 95.69 266 VAL A C 1
ATOM 2048 O O . VAL A 1 266 ? 26.938 21.172 2.461 1 95.69 266 VAL A O 1
ATOM 2051 N N . ARG A 1 267 ? 27.219 20.328 4.496 1 95.69 267 ARG A N 1
ATOM 2052 C CA . ARG A 1 267 ? 27.422 18.984 3.971 1 95.69 267 ARG A CA 1
ATOM 2053 C C . ARG A 1 267 ? 26.188 18.5 3.201 1 95.69 267 ARG A C 1
ATOM 2055 O O . ARG A 1 267 ? 26.312 17.797 2.197 1 95.69 267 ARG A O 1
ATOM 2062 N N . THR A 1 268 ? 25.047 18.844 3.752 1 95.75 268 THR A N 1
ATOM 2063 C CA . THR A 1 268 ? 23.812 18.453 3.09 1 95.75 268 THR A CA 1
ATOM 2064 C C . THR A 1 268 ? 23.656 19.203 1.764 1 95.75 268 THR A C 1
ATOM 2066 O O . THR A 1 268 ? 23.312 18.594 0.749 1 95.75 268 THR A O 1
ATOM 2069 N N . GLU A 1 269 ? 23.906 20.406 1.771 1 96.12 269 GLU A N 1
ATOM 2070 C CA . GLU A 1 269 ? 23.844 21.203 0.546 1 96.12 269 GLU A CA 1
ATOM 2071 C C . GLU A 1 269 ? 24.766 20.641 -0.527 1 96.12 269 GLU A C 1
ATOM 2073 O O . GLU A 1 269 ? 24.391 20.531 -1.693 1 96.12 269 GLU A O 1
ATOM 2078 N N . GLU A 1 270 ? 25.906 20.344 -0.163 1 97.5 270 GLU A N 1
ATOM 2079 C CA . GLU A 1 270 ? 26.891 19.781 -1.088 1 97.5 270 GLU A CA 1
ATOM 2080 C C . GLU A 1 270 ? 26.438 18.422 -1.621 1 97.5 270 GLU A C 1
ATOM 2082 O O . GLU A 1 270 ? 26.609 18.125 -2.805 1 97.5 270 GLU A O 1
ATOM 2087 N N . ALA A 1 271 ? 25.922 17.641 -0.73 1 97.31 271 ALA A N 1
ATOM 2088 C CA . ALA A 1 271 ? 25.422 16.344 -1.143 1 97.31 271 ALA A CA 1
ATOM 2089 C C . ALA A 1 271 ? 24.297 16.484 -2.176 1 97.31 271 ALA A C 1
ATOM 2091 O O . ALA A 1 271 ? 24.266 15.75 -3.168 1 97.31 271 ALA A O 1
ATOM 2092 N N . MET A 1 272 ? 23.406 17.438 -1.929 1 97.44 272 MET A N 1
ATOM 2093 C CA . MET A 1 272 ? 22.281 17.641 -2.834 1 97.44 272 MET A CA 1
ATOM 2094 C C . MET A 1 272 ? 22.75 18.172 -4.184 1 97.44 272 MET A C 1
ATOM 2096 O O . MET A 1 272 ? 22.234 17.766 -5.227 1 97.44 272 MET A O 1
ATOM 2100 N N . ALA A 1 273 ? 23.719 19.031 -4.133 1 97.62 273 ALA A N 1
ATOM 2101 C CA . ALA A 1 273 ? 24.297 19.547 -5.375 1 97.62 273 ALA A CA 1
ATOM 2102 C C . ALA A 1 273 ? 24.906 18.422 -6.207 1 97.62 273 ALA A C 1
ATOM 2104 O O . ALA A 1 273 ? 24.688 18.359 -7.422 1 97.62 273 ALA A O 1
ATOM 2105 N N . GLU A 1 274 ? 25.625 17.594 -5.586 1 97.38 274 GLU A N 1
ATOM 2106 C CA . GLU A 1 274 ? 26.234 16.453 -6.273 1 97.38 274 GLU A CA 1
ATOM 2107 C C . GLU A 1 274 ? 25.172 15.484 -6.785 1 97.38 274 GLU A C 1
ATOM 2109 O O . GLU A 1 274 ? 25.25 15.008 -7.918 1 97.38 274 GLU A O 1
ATOM 2114 N N . LEU A 1 275 ? 24.172 15.18 -5.941 1 96.44 275 LEU A N 1
ATOM 2115 C CA . LEU A 1 275 ? 23.078 14.305 -6.332 1 96.44 275 LEU A CA 1
ATOM 2116 C C . LEU A 1 275 ? 22.375 14.844 -7.574 1 96.44 275 LEU A C 1
ATOM 2118 O O . LEU A 1 275 ? 22.031 14.078 -8.477 1 96.44 275 LEU A O 1
ATOM 2122 N N . GLN A 1 276 ? 22.172 16.109 -7.578 1 95.5 276 GLN A N 1
ATOM 2123 C CA . GLN A 1 276 ? 21.5 16.75 -8.703 1 95.5 276 GLN A CA 1
ATOM 2124 C C . GLN A 1 276 ? 22.312 16.578 -9.992 1 95.5 276 GLN A C 1
ATOM 2126 O O . GLN A 1 276 ? 21.734 16.422 -11.07 1 95.5 276 GLN A O 1
ATOM 2131 N N . GLU A 1 277 ? 23.594 16.516 -9.914 1 94.69 277 GLU A N 1
ATOM 2132 C CA . GLU A 1 277 ? 24.453 16.328 -11.078 1 94.69 277 GLU A CA 1
ATOM 2133 C C . GLU A 1 277 ? 24.281 14.938 -11.68 1 94.69 277 GLU A C 1
ATOM 2135 O O . GLU A 1 277 ? 24.391 14.758 -12.898 1 94.69 277 GLU A O 1
ATOM 2140 N N . TYR A 1 278 ? 24.016 14.008 -10.828 1 91.81 278 TYR A N 1
ATOM 2141 C CA . TYR A 1 278 ? 23.891 12.625 -11.273 1 91.81 278 TYR A CA 1
ATOM 2142 C C . TYR A 1 278 ? 22.484 12.336 -11.781 1 91.81 278 TYR A C 1
ATOM 2144 O O . TYR A 1 278 ? 22.234 11.305 -12.406 1 91.81 278 TYR A O 1
ATOM 2152 N N . SER A 1 279 ? 21.516 13.266 -11.516 1 91.75 279 SER A N 1
ATOM 2153 C CA . SER A 1 279 ? 20.109 12.945 -11.703 1 91.75 279 SER A CA 1
ATOM 2154 C C . SER A 1 279 ? 19.531 13.688 -12.898 1 91.75 279 SER A C 1
ATOM 2156 O O . SER A 1 279 ? 19.938 14.812 -13.203 1 91.75 279 SER A O 1
ATOM 2158 N N . SER A 1 280 ? 18.625 12.992 -13.57 1 88.75 280 SER A N 1
ATOM 2159 C CA . SER A 1 280 ? 17.875 13.648 -14.648 1 88.75 280 SER A CA 1
ATOM 2160 C C . SER A 1 280 ? 16.734 14.484 -14.094 1 88.75 280 SER A C 1
ATOM 2162 O O . SER A 1 280 ? 16.234 15.383 -14.773 1 88.75 280 SER A O 1
ATOM 2164 N N . PHE A 1 281 ? 16.375 14.25 -13.008 1 90.5 281 PHE A N 1
ATOM 2165 C CA . PHE A 1 281 ? 15.375 14.984 -12.25 1 90.5 281 PHE A CA 1
ATOM 2166 C C . PHE A 1 281 ? 15.703 14.977 -10.758 1 90.5 281 PHE A C 1
ATOM 2168 O O . PHE A 1 281 ? 16.172 13.969 -10.227 1 90.5 281 PHE A O 1
ATOM 2175 N N . PHE A 1 282 ? 15.484 16.156 -10.195 1 93.5 282 PHE A N 1
ATOM 2176 C CA . PHE A 1 282 ? 15.789 16.266 -8.773 1 93.5 282 PHE A CA 1
ATOM 2177 C C . PHE A 1 282 ? 14.883 17.297 -8.102 1 93.5 282 PHE A C 1
ATOM 2179 O O . PHE A 1 282 ? 14.664 18.375 -8.648 1 93.5 282 PHE A O 1
ATOM 2186 N N . ARG A 1 283 ? 14.328 16.875 -6.863 1 95 283 ARG A N 1
ATOM 2187 C CA . ARG A 1 283 ? 13.516 17.812 -6.094 1 95 283 ARG A CA 1
ATOM 2188 C C . ARG A 1 283 ? 13.602 17.516 -4.602 1 95 283 ARG A C 1
ATOM 2190 O O . ARG A 1 283 ? 13.539 16.359 -4.195 1 95 283 ARG A O 1
ATOM 2197 N N . VAL A 1 284 ? 13.859 18.531 -3.846 1 96.12 284 VAL A N 1
ATOM 2198 C CA . VAL A 1 284 ? 13.695 18.438 -2.398 1 96.12 284 VAL A CA 1
ATOM 2199 C C . VAL A 1 284 ? 12.219 18.594 -2.031 1 96.12 284 VAL A C 1
ATOM 2201 O O . VAL A 1 284 ? 11.625 19.641 -2.271 1 96.12 284 VAL A O 1
ATOM 2204 N N . LEU A 1 285 ? 11.648 17.609 -1.421 1 96.75 285 LEU A N 1
ATOM 2205 C CA . LEU A 1 285 ? 10.227 17.625 -1.079 1 96.75 285 LEU A CA 1
ATOM 2206 C C . LEU A 1 285 ? 9.992 18.391 0.221 1 96.75 285 LEU A C 1
ATOM 2208 O O . LEU A 1 285 ? 8.898 18.906 0.449 1 96.75 285 LEU A O 1
ATOM 2212 N N . GLY A 1 286 ? 11.023 18.328 1.11 1 96.25 286 GLY A N 1
ATOM 2213 C CA . GLY A 1 286 ? 10.93 19.094 2.346 1 96.25 286 GLY A CA 1
ATOM 2214 C C . GLY A 1 286 ? 12.039 18.781 3.326 1 96.25 286 GLY A C 1
ATOM 2215 O O . GLY A 1 286 ? 12.664 17.719 3.246 1 96.25 286 GLY A O 1
ATOM 2216 N N . CYS A 1 287 ? 12.391 19.672 4.113 1 95.12 287 CYS A N 1
ATOM 2217 C CA . CYS A 1 287 ? 13.219 19.578 5.312 1 95.12 287 CYS A CA 1
ATOM 2218 C C . CYS A 1 287 ? 12.422 19.953 6.555 1 95.12 287 CYS A C 1
ATOM 2220 O O . CYS A 1 287 ? 11.961 21.094 6.676 1 95.12 287 CYS A O 1
ATOM 2222 N N . TYR A 1 288 ? 12.258 19.016 7.492 1 93.81 288 TYR A N 1
ATOM 2223 C CA . TYR A 1 288 ? 11.258 19.188 8.539 1 93.81 288 TYR A CA 1
ATOM 2224 C C . TYR A 1 288 ? 11.625 18.406 9.789 1 93.81 288 TYR A C 1
ATOM 2226 O O . TYR A 1 288 ? 12.461 17.5 9.734 1 93.81 288 TYR A O 1
ATOM 2234 N N . PRO A 1 289 ? 11.078 18.812 10.961 1 90.75 289 PRO A N 1
ATOM 2235 C CA . PRO A 1 289 ? 11.336 18.047 12.188 1 90.75 289 PRO A CA 1
ATOM 2236 C C . PRO A 1 289 ? 10.734 16.656 12.148 1 90.75 289 PRO A C 1
ATOM 2238 O O . PRO A 1 289 ? 9.633 16.453 11.625 1 90.75 289 PRO A O 1
ATOM 2241 N N . MET A 1 290 ? 11.57 15.805 12.75 1 84.12 290 MET A N 1
ATOM 2242 C CA . MET A 1 290 ? 11.086 14.43 12.867 1 84.12 290 MET A CA 1
ATOM 2243 C C . MET A 1 290 ? 10.008 14.32 13.945 1 84.12 290 MET A C 1
ATOM 2245 O O . MET A 1 290 ? 10.156 14.891 15.031 1 84.12 290 MET A O 1
ATOM 2249 N N . ASP A 1 291 ? 8.906 13.586 13.82 1 73.38 291 ASP A N 1
ATOM 2250 C CA . ASP A 1 291 ? 7.77 13.305 14.688 1 73.38 291 ASP A CA 1
ATOM 2251 C C . ASP A 1 291 ? 7.25 14.578 15.352 1 73.38 291 ASP A C 1
ATOM 2253 O O . ASP A 1 291 ? 7.652 14.914 16.469 1 73.38 291 ASP A O 1
ATOM 2257 N N . ILE A 1 292 ? 6.684 15.547 14.719 1 53.38 292 ILE A N 1
ATOM 2258 C CA . ILE A 1 292 ? 6.172 16.812 15.234 1 53.38 292 ILE A CA 1
ATOM 2259 C C . ILE A 1 292 ? 5.23 16.547 16.406 1 53.38 292 ILE A C 1
ATOM 2261 O O . ILE A 1 292 ? 4.875 17.469 17.141 1 53.38 292 ILE A O 1
ATOM 2265 N N . ALA A 1 293 ? 4.527 15.445 16.484 1 52.09 293 ALA A N 1
ATOM 2266 C CA . ALA A 1 293 ? 3.451 15.359 17.469 1 52.09 293 ALA A CA 1
ATOM 2267 C C . ALA A 1 293 ? 4.012 15.18 18.891 1 52.09 293 ALA A C 1
ATOM 2269 O O . ALA A 1 293 ? 3.271 14.852 19.812 1 52.09 293 ALA A O 1
ATOM 2270 N N . SER A 1 294 ? 5.316 15.141 19 1 42.41 294 SER A N 1
ATOM 2271 C CA . SER A 1 294 ? 5.582 15.141 20.438 1 42.41 294 SER A CA 1
ATOM 2272 C C . SER A 1 294 ? 5.008 16.391 21.109 1 42.41 294 SER A C 1
ATOM 2274 O O . SER A 1 294 ? 4.867 17.422 20.469 1 42.41 294 SER A O 1
ATOM 2276 N N . GLU A 1 295 ? 4.332 16.359 22.188 1 40.03 295 GLU A N 1
ATOM 2277 C CA . GLU A 1 295 ? 3.713 17.375 23.031 1 40.03 295 GLU A CA 1
ATOM 2278 C C . GLU A 1 295 ? 4.355 18.75 22.797 1 40.03 295 GLU A C 1
ATOM 2280 O O . GLU A 1 295 ? 3.668 19.766 22.812 1 40.03 295 GLU A O 1
ATOM 2285 N N . SER A 1 296 ? 5.605 18.891 22.75 1 37.59 296 SER A N 1
ATOM 2286 C CA . SER A 1 296 ? 6.23 20.203 22.781 1 37.59 296 SER A CA 1
ATOM 2287 C C . SER A 1 296 ? 6.289 20.828 21.391 1 37.59 296 SER A C 1
ATOM 2289 O O . SER A 1 296 ? 6.566 22.031 21.25 1 37.59 296 SER A O 1
ATOM 2291 N N . ALA A 1 297 ? 6.191 20.188 20.312 1 39.84 297 ALA A N 1
ATOM 2292 C CA . ALA A 1 297 ? 6.52 20.859 19.047 1 39.84 297 ALA A CA 1
ATOM 2293 C C . ALA A 1 297 ? 5.254 21.266 18.312 1 39.84 297 ALA A C 1
ATOM 2295 O O . ALA A 1 297 ? 4.688 20.484 17.547 1 39.84 297 ALA A O 1
ATOM 2296 N N . SER A 1 298 ? 4.383 22.047 18.828 1 36.66 298 SER A N 1
ATOM 2297 C CA . SER A 1 298 ? 3.268 22.672 18.125 1 36.66 298 SER A CA 1
ATOM 2298 C C . SER A 1 298 ? 3.74 23.406 16.875 1 36.66 298 SER A C 1
ATOM 2300 O O . SER A 1 298 ? 4.789 24.047 16.891 1 36.66 298 SER A O 1
ATOM 2302 N N . ILE A 1 299 ? 3.324 23.016 15.695 1 40.75 299 ILE A N 1
ATOM 2303 C CA . ILE A 1 299 ? 3.566 23.766 14.469 1 40.75 299 ILE A CA 1
ATOM 2304 C C . ILE A 1 299 ? 3.24 25.234 14.688 1 40.75 299 ILE A C 1
ATOM 2306 O O . ILE A 1 299 ? 3.391 26.062 13.781 1 40.75 299 ILE A O 1
ATOM 2310 N N . GLU A 1 300 ? 2.625 25.594 15.742 1 38 300 GLU A N 1
ATOM 2311 C CA . GLU A 1 300 ? 2.271 26.984 15.922 1 38 300 GLU A CA 1
ATOM 2312 C C . GLU A 1 300 ? 3.441 27.906 15.562 1 38 300 GLU A C 1
ATOM 2314 O O . GLU A 1 300 ? 3.244 29 15.023 1 38 300 GLU A O 1
ATOM 2319 N N . GLY A 1 301 ? 4.574 27.562 15.984 1 37.94 301 GLY A N 1
ATOM 2320 C CA . GLY A 1 301 ? 5.676 28.484 15.781 1 37.94 301 GLY A CA 1
ATOM 2321 C C . GLY A 1 301 ? 6.203 28.484 14.359 1 37.94 301 GLY A C 1
ATOM 2322 O O . GLY A 1 301 ? 7.117 29.234 14.023 1 37.94 301 GLY A O 1
ATOM 2323 N N . ILE A 1 302 ? 5.844 27.484 13.688 1 39.97 302 ILE A N 1
ATOM 2324 C CA . ILE A 1 302 ? 6.473 27.422 12.367 1 39.97 302 ILE A CA 1
ATOM 2325 C C . ILE A 1 302 ? 5.734 28.344 11.398 1 39.97 302 ILE A C 1
ATOM 2327 O O . ILE A 1 302 ? 6.316 28.812 10.422 1 39.97 302 ILE A O 1
ATOM 2331 N N . VAL A 1 303 ? 4.391 28.484 11.453 1 37.31 303 VAL A N 1
ATOM 2332 C CA . VAL A 1 303 ? 3.738 29.391 10.5 1 37.31 303 VAL A CA 1
ATOM 2333 C C . VAL A 1 303 ? 3.82 30.828 11 1 37.31 303 VAL A C 1
ATOM 2335 O O . VAL A 1 303 ? 3.404 31.125 12.125 1 37.31 303 VAL A O 1
ATOM 2338 N N . PRO A 1 304 ? 4.723 31.672 10.453 1 31.12 304 PRO A N 1
ATOM 2339 C CA . PRO A 1 304 ? 4.684 33.094 10.852 1 31.12 304 PRO A CA 1
ATOM 2340 C C . PRO A 1 304 ? 3.277 33.656 10.797 1 31.12 304 PRO A C 1
ATOM 2342 O O . PRO A 1 304 ? 2.451 33.219 9.992 1 31.12 304 PRO A O 1
ATOM 2345 N N . SER A 1 305 ? 2.807 34.156 12 1 29.34 305 SER A N 1
ATOM 2346 C CA . SER A 1 305 ? 1.628 35.031 12.031 1 29.34 305 SER A CA 1
ATOM 2347 C C . SER A 1 305 ? 1.713 36.125 10.977 1 29.34 305 SER A C 1
ATOM 2349 O O . SER A 1 305 ? 2.574 37 11.055 1 29.34 305 SER A O 1
ATOM 2351 N N . THR A 1 306 ? 1.797 35.844 9.773 1 26.45 306 THR A N 1
ATOM 2352 C CA . THR A 1 306 ? 1.793 37 8.867 1 26.45 306 THR A CA 1
ATOM 2353 C C . THR A 1 306 ? 0.52 37.812 9.039 1 26.45 306 THR A C 1
ATOM 2355 O O . THR A 1 306 ? 0.335 38.844 8.367 1 26.45 306 THR A O 1
ATOM 2358 N N . TYR A 1 307 ? -0.448 37.656 9.945 1 23.41 307 TYR A N 1
ATOM 2359 C CA . TYR A 1 307 ? -1.28 38.844 9.758 1 23.41 307 TYR A CA 1
ATOM 2360 C C . TYR A 1 307 ? -0.653 40.062 10.43 1 23.41 307 TYR A C 1
ATOM 2362 O O . TYR A 1 307 ? -0.03 39.938 11.484 1 23.41 307 TYR A O 1
ATOM 2370 N N . MET B 1 1 ? -2.686 -52.812 -25.531 1 29.53 1 MET B N 1
ATOM 2371 C CA . MET B 1 1 ? -3.24 -51.469 -25.328 1 29.53 1 MET B CA 1
ATOM 2372 C C . MET B 1 1 ? -2.859 -50.906 -23.969 1 29.53 1 MET B C 1
ATOM 2374 O O . MET B 1 1 ? -3.301 -51.438 -22.938 1 29.53 1 MET B O 1
ATOM 2378 N N . SER B 1 2 ? -1.679 -50.562 -23.688 1 36 2 SER B N 1
ATOM 2379 C CA . SER B 1 2 ? -1.209 -50.125 -22.375 1 36 2 SER B CA 1
ATOM 2380 C C . SER B 1 2 ? -2.135 -49.094 -21.781 1 36 2 SER B C 1
ATOM 2382 O O . SER B 1 2 ? -2.604 -48.188 -22.484 1 36 2 SER B O 1
ATOM 2384 N N . PRO B 1 3 ? -2.908 -49.438 -20.656 1 41.22 3 PRO B N 1
ATOM 2385 C CA . PRO B 1 3 ? -3.865 -48.438 -20.156 1 41.22 3 PRO B CA 1
ATOM 2386 C C . PRO B 1 3 ? -3.311 -47.031 -20.172 1 41.22 3 PRO B C 1
ATOM 2388 O O . PRO B 1 3 ? -2.092 -46.844 -20.141 1 41.22 3 PRO B O 1
ATOM 2391 N N . ALA B 1 4 ? -3.977 -46.094 -20.844 1 46.16 4 ALA B N 1
ATOM 2392 C CA . ALA B 1 4 ? -3.637 -44.688 -20.797 1 46.16 4 ALA B CA 1
ATOM 2393 C C . ALA B 1 4 ? -3.16 -44.281 -19.391 1 46.16 4 ALA B C 1
ATOM 2395 O O . ALA B 1 4 ? -3.695 -44.75 -18.391 1 46.16 4 ALA B O 1
ATOM 2396 N N . PRO B 1 5 ? -1.92 -43.969 -19.156 1 42.59 5 PRO B N 1
ATOM 2397 C CA . PRO B 1 5 ? -1.485 -43.625 -17.797 1 42.59 5 PRO B CA 1
ATOM 2398 C C . PRO B 1 5 ? -2.582 -42.969 -16.984 1 42.59 5 PRO B C 1
ATOM 2400 O O . PRO B 1 5 ? -3.498 -42.344 -17.547 1 42.59 5 PRO B O 1
ATOM 2403 N N . LYS B 1 6 ? -2.926 -43.375 -15.812 1 43.38 6 LYS B N 1
ATOM 2404 C CA . LYS B 1 6 ? -3.812 -42.875 -14.773 1 43.38 6 LYS B CA 1
ATOM 2405 C C . LYS B 1 6 ? -3.936 -41.344 -14.844 1 43.38 6 LYS B C 1
ATOM 2407 O O . LYS B 1 6 ? -3.025 -40.688 -15.328 1 43.38 6 LYS B O 1
ATOM 2412 N N . ASP B 1 7 ? -5.137 -40.625 -14.867 1 46.31 7 ASP B N 1
ATOM 2413 C CA . ASP B 1 7 ? -5.668 -39.25 -14.805 1 46.31 7 ASP B CA 1
ATOM 2414 C C . ASP B 1 7 ? -4.777 -38.375 -13.945 1 46.31 7 ASP B C 1
ATOM 2416 O O . ASP B 1 7 ? -4.805 -38.438 -12.719 1 46.31 7 ASP B O 1
ATOM 2420 N N . ALA B 1 8 ? -3.533 -38.125 -14.102 1 56.5 8 ALA B N 1
ATOM 2421 C CA . ALA B 1 8 ? -2.586 -37.312 -13.344 1 56.5 8 ALA B CA 1
ATOM 2422 C C . ALA B 1 8 ? -3.271 -36.094 -12.742 1 56.5 8 ALA B C 1
ATOM 2424 O O . ALA B 1 8 ? -3.916 -35.312 -13.453 1 56.5 8 ALA B O 1
ATOM 2425 N N . GLN B 1 9 ? -3.812 -36.125 -11.469 1 77.88 9 GLN B N 1
ATOM 2426 C CA . GLN B 1 9 ? -4.477 -35.094 -10.719 1 77.88 9 GLN B CA 1
ATOM 2427 C C . GLN B 1 9 ? -3.77 -33.75 -10.906 1 77.88 9 GLN B C 1
ATOM 2429 O O . GLN B 1 9 ? -2.543 -33.656 -10.82 1 77.88 9 GLN B O 1
ATOM 2434 N N . LYS B 1 10 ? -4.41 -32.75 -11.477 1 89.69 10 LYS B N 1
ATOM 2435 C CA . LYS B 1 10 ? -3.891 -31.406 -11.672 1 89.69 10 LYS B CA 1
ATOM 2436 C C . LYS B 1 10 ? -3.312 -30.844 -10.383 1 89.69 10 LYS B C 1
ATOM 2438 O O . LYS B 1 10 ? -3.875 -31.047 -9.305 1 89.69 10 LYS B O 1
ATOM 2443 N N . PRO B 1 11 ? -2.096 -30.328 -10.445 1 96.19 11 PRO B N 1
ATOM 2444 C CA . PRO B 1 11 ? -1.545 -29.656 -9.266 1 96.19 11 PRO B CA 1
ATOM 2445 C C . PRO B 1 11 ? -2.367 -28.438 -8.836 1 96.19 11 PRO B C 1
ATOM 2447 O O . PRO B 1 11 ? -3.273 -28.016 -9.555 1 96.19 11 PRO B O 1
ATOM 2450 N N . TYR B 1 12 ? -2.125 -28 -7.617 1 98 12 TYR B N 1
ATOM 2451 C CA . TYR B 1 12 ? -2.93 -26.922 -7.035 1 98 12 TYR B CA 1
ATOM 2452 C C . TYR B 1 12 ? -2.098 -25.672 -6.82 1 98 12 TYR B C 1
ATOM 2454 O O . TYR B 1 12 ? -0.924 -25.75 -6.445 1 98 12 TYR B O 1
ATOM 2462 N N . VAL B 1 13 ? -2.703 -24.5 -7.035 1 98.25 13 VAL B N 1
ATOM 2463 C CA . VAL B 1 13 ? -2.109 -23.203 -6.723 1 98.25 13 VAL B CA 1
ATOM 2464 C C . VAL B 1 13 ? -3.029 -22.422 -5.789 1 98.25 13 VAL B C 1
ATOM 2466 O O . VAL B 1 13 ? -4.219 -22.266 -6.07 1 98.25 13 VAL B O 1
ATOM 2469 N N . ALA B 1 14 ? -2.477 -22 -4.664 1 98.69 14 ALA B N 1
ATOM 2470 C CA . ALA B 1 14 ? -3.236 -21.25 -3.662 1 98.69 14 ALA B CA 1
ATOM 2471 C C . ALA B 1 14 ? -3.182 -19.75 -3.938 1 98.69 14 ALA B C 1
ATOM 2473 O O . ALA B 1 14 ? -2.182 -19.25 -4.449 1 98.69 14 ALA B O 1
ATOM 2474 N N . TYR B 1 15 ? -4.234 -19.031 -3.672 1 98.06 15 TYR B N 1
ATOM 2475 C CA . TYR B 1 15 ? -4.316 -17.578 -3.775 1 98.06 15 TYR B CA 1
ATOM 2476 C C . TYR B 1 15 ? -5.23 -17.016 -2.697 1 98.06 15 TYR B C 1
ATOM 2478 O O . TYR B 1 15 ? -6.074 -17.719 -2.146 1 98.06 15 TYR B O 1
ATOM 2486 N N . GLN B 1 16 ? -5.016 -15.789 -2.328 1 96.44 16 GLN B N 1
ATOM 2487 C CA . GLN B 1 16 ? -5.922 -15.125 -1.396 1 96.44 16 GLN B CA 1
ATOM 2488 C C . GLN B 1 16 ? -7.102 -14.5 -2.131 1 96.44 16 GLN B C 1
ATOM 2490 O O . GLN B 1 16 ? -6.914 -13.703 -3.055 1 96.44 16 GLN B O 1
ATOM 2495 N N . GLY B 1 17 ? -8.234 -14.789 -1.8 1 95.19 17 GLY B N 1
ATOM 2496 C CA . GLY B 1 17 ? -9.445 -14.266 -2.412 1 95.19 17 GLY B CA 1
ATOM 2497 C C . GLY B 1 17 ? -10.438 -15.344 -2.801 1 95.19 17 GLY B C 1
ATOM 2498 O O . GLY B 1 17 ? -10.359 -16.469 -2.303 1 95.19 17 GLY B O 1
ATOM 2499 N N . VAL B 1 18 ? -11.43 -14.984 -3.65 1 95.81 18 VAL B N 1
ATOM 2500 C CA . VAL B 1 18 ? -12.461 -15.898 -4.125 1 95.81 18 VAL B CA 1
ATOM 2501 C C . VAL B 1 18 ? -12.43 -15.969 -5.652 1 95.81 18 VAL B C 1
ATOM 2503 O O . VAL B 1 18 ? -11.727 -15.188 -6.301 1 95.81 18 VAL B O 1
ATOM 2506 N N . ALA B 1 19 ? -13.141 -16.938 -6.184 1 96.44 19 ALA B N 1
ATOM 2507 C CA . ALA B 1 19 ? -13.195 -17.062 -7.637 1 96.44 19 ALA B CA 1
ATOM 2508 C C . ALA B 1 19 ? -13.617 -15.75 -8.289 1 96.44 19 ALA B C 1
ATOM 2510 O O . ALA B 1 19 ? -14.531 -15.07 -7.809 1 96.44 19 ALA B O 1
ATOM 2511 N N . GLY B 1 20 ? -12.875 -15.328 -9.281 1 96.75 20 GLY B N 1
ATOM 2512 C CA . GLY B 1 20 ? -13.164 -14.078 -9.969 1 96.75 20 GLY B CA 1
ATOM 2513 C C . GLY B 1 20 ? -12.289 -12.93 -9.516 1 96.75 20 GLY B C 1
ATOM 2514 O O . GLY B 1 20 ? -12.242 -11.883 -10.156 1 96.75 20 GLY B O 1
ATOM 2515 N N . ALA B 1 21 ? -11.586 -13.133 -8.391 1 97.25 21 ALA B N 1
ATOM 2516 C CA . ALA B 1 21 ? -10.672 -12.109 -7.879 1 97.25 21 ALA B CA 1
ATOM 2517 C C . ALA B 1 21 ? -9.477 -11.93 -8.805 1 97.25 21 ALA B C 1
ATOM 2519 O O . ALA B 1 21 ? -9.148 -12.836 -9.586 1 97.25 21 ALA B O 1
ATOM 2520 N N . TYR B 1 22 ? -8.82 -10.852 -8.758 1 96.56 22 TYR B N 1
ATOM 2521 C CA . TYR B 1 22 ? -7.625 -10.602 -9.555 1 96.56 22 TYR B CA 1
ATOM 2522 C C . TYR B 1 22 ? -6.516 -11.578 -9.195 1 96.56 22 TYR B C 1
ATOM 2524 O O . TYR B 1 22 ? -5.723 -11.969 -10.062 1 96.56 22 TYR B O 1
ATOM 2532 N N . SER B 1 23 ? -6.457 -11.953 -7.941 1 97.31 23 SER B N 1
ATOM 2533 C CA . SER B 1 23 ? -5.473 -12.953 -7.547 1 97.31 23 SER B CA 1
ATOM 2534 C C . SER B 1 23 ? -5.727 -14.289 -8.242 1 97.31 23 SER B C 1
ATOM 2536 O O . SER B 1 23 ? -4.785 -14.992 -8.602 1 97.31 23 SER B O 1
ATOM 2538 N N . GLU B 1 24 ? -6.965 -14.625 -8.383 1 97.44 24 GLU B N 1
ATOM 2539 C CA . GLU B 1 24 ? -7.293 -15.844 -9.125 1 97.44 24 GLU B CA 1
ATOM 2540 C C . GLU B 1 24 ? -6.922 -15.711 -10.594 1 97.44 24 GLU B C 1
ATOM 2542 O O . GLU B 1 24 ? -6.414 -16.656 -11.195 1 97.44 24 GLU B O 1
ATOM 2547 N N . ALA B 1 25 ? -7.172 -14.602 -11.156 1 95.81 25 ALA B N 1
ATOM 2548 C CA . ALA B 1 25 ? -6.77 -14.344 -12.531 1 95.81 25 ALA B CA 1
ATOM 2549 C C . ALA B 1 25 ? -5.258 -14.461 -12.695 1 95.81 25 ALA B C 1
ATOM 2551 O O . ALA B 1 25 ? -4.773 -15.008 -13.688 1 95.81 25 ALA B O 1
ATOM 2552 N N . ALA B 1 26 ? -4.555 -13.945 -11.719 1 96.25 26 ALA B N 1
ATOM 2553 C CA . ALA B 1 26 ? -3.098 -14.055 -11.734 1 96.25 26 ALA B CA 1
ATOM 2554 C C . ALA B 1 26 ? -2.652 -15.516 -11.688 1 96.25 26 ALA B C 1
ATOM 2556 O O . ALA B 1 26 ? -1.73 -15.914 -12.398 1 96.25 26 ALA B O 1
ATOM 2557 N N . ALA B 1 27 ? -3.297 -16.281 -10.836 1 96.38 27 ALA B N 1
ATOM 2558 C CA . ALA B 1 27 ? -2.996 -17.703 -10.727 1 96.38 27 ALA B CA 1
ATOM 2559 C C . ALA B 1 27 ? -3.25 -18.422 -12.047 1 96.38 27 ALA B C 1
ATOM 2561 O O . ALA B 1 27 ? -2.426 -19.219 -12.492 1 96.38 27 ALA B O 1
ATOM 2562 N N . ALA B 1 28 ? -4.363 -18.109 -12.648 1 94.06 28 ALA B N 1
ATOM 2563 C CA . ALA B 1 28 ? -4.73 -18.734 -13.914 1 94.06 28 ALA B CA 1
ATOM 2564 C C . ALA B 1 28 ? -3.729 -18.375 -15.016 1 94.06 28 ALA B C 1
ATOM 2566 O O . ALA B 1 28 ? -3.398 -19.219 -15.859 1 94.06 28 ALA B O 1
ATOM 2567 N N . LYS B 1 29 ? -3.312 -17.188 -14.984 1 93 29 LYS B N 1
ATOM 2568 C CA . LYS B 1 29 ? -2.348 -16.719 -15.977 1 93 29 LYS B CA 1
ATOM 2569 C C . LYS B 1 29 ? -0.983 -17.375 -15.766 1 93 29 LYS B C 1
ATOM 2571 O O . LYS B 1 29 ? -0.349 -17.812 -16.719 1 93 29 LYS B O 1
ATOM 2576 N N . ALA B 1 30 ? -0.553 -17.469 -14.547 1 93 30 ALA B N 1
ATOM 2577 C CA . ALA B 1 30 ? 0.773 -17.984 -14.211 1 93 30 ALA B CA 1
ATOM 2578 C C . ALA B 1 30 ? 0.812 -19.5 -14.312 1 93 30 ALA B C 1
ATOM 2580 O O . ALA B 1 30 ? 1.84 -20.078 -14.672 1 93 30 ALA B O 1
ATOM 2581 N N . CYS B 1 31 ? -0.333 -20.094 -13.914 1 93.5 31 CYS B N 1
ATOM 2582 C CA . CYS B 1 31 ? -0.417 -21.547 -13.836 1 93.5 31 CYS B CA 1
ATOM 2583 C C . CYS B 1 31 ? -1.68 -22.062 -14.523 1 93.5 31 CYS B C 1
ATOM 2585 O O . CYS B 1 31 ? -2.557 -22.625 -13.867 1 93.5 31 CYS B O 1
ATOM 2587 N N . PRO B 1 32 ? -1.738 -22.047 -15.82 1 91.69 32 PRO B N 1
ATOM 2588 C CA . PRO B 1 32 ? -2.971 -22.391 -16.531 1 91.69 32 PRO B CA 1
ATOM 2589 C C . PRO B 1 32 ? -3.365 -23.859 -16.344 1 91.69 32 PRO B C 1
ATOM 2591 O O . PRO B 1 32 ? -4.547 -24.203 -16.438 1 91.69 32 PRO B O 1
ATOM 2594 N N . ASN B 1 33 ? -2.461 -24.766 -15.969 1 93.19 33 ASN B N 1
ATOM 2595 C CA . ASN B 1 33 ? -2.762 -26.188 -15.844 1 93.19 33 ASN B CA 1
ATOM 2596 C C . ASN B 1 33 ? -2.951 -26.578 -14.383 1 93.19 33 ASN B C 1
ATOM 2598 O O . ASN B 1 33 ? -2.971 -27.781 -14.062 1 93.19 33 ASN B O 1
ATOM 2602 N N . PHE B 1 34 ? -3.076 -25.609 -13.508 1 95.69 34 PHE B N 1
ATOM 2603 C CA . PHE B 1 34 ? -3.27 -25.875 -12.086 1 95.69 34 PHE B CA 1
ATOM 2604 C C . PHE B 1 34 ? -4.715 -25.609 -11.68 1 95.69 34 PHE B C 1
ATOM 2606 O O . PHE B 1 34 ? -5.379 -24.734 -12.242 1 95.69 34 PHE B O 1
ATOM 2613 N N . ASP B 1 35 ? -5.148 -26.375 -10.789 1 96.69 35 ASP B N 1
ATOM 2614 C CA . ASP B 1 35 ? -6.383 -26 -10.102 1 96.69 35 ASP B CA 1
ATOM 2615 C C . ASP B 1 35 ? -6.113 -24.969 -9.016 1 96.69 35 ASP B C 1
ATOM 2617 O O . ASP B 1 35 ? -5.062 -24.984 -8.367 1 96.69 35 ASP B O 1
ATOM 2621 N N . THR B 1 36 ? -7.051 -24.078 -8.828 1 96.88 36 THR B N 1
ATOM 2622 C CA . THR B 1 36 ? -6.844 -22.984 -7.871 1 96.88 36 THR B CA 1
ATOM 2623 C C . THR B 1 36 ? -7.48 -23.328 -6.523 1 96.88 36 THR B C 1
ATOM 2625 O O . THR B 1 36 ? -8.531 -23.969 -6.473 1 96.88 36 THR B O 1
ATOM 2628 N N . ILE B 1 37 ? -6.867 -22.922 -5.445 1 97.62 37 ILE B N 1
ATOM 2629 C CA . ILE B 1 37 ? -7.379 -23.047 -4.086 1 97.62 37 ILE B CA 1
ATOM 2630 C C . ILE B 1 37 ? -7.516 -21.656 -3.455 1 97.62 37 ILE B C 1
ATOM 2632 O O . ILE B 1 37 ? -6.516 -21 -3.172 1 97.62 37 ILE B O 1
ATOM 2636 N N . PRO B 1 38 ? -8.758 -21.25 -3.258 1 97.62 38 PRO B N 1
ATOM 2637 C CA . PRO B 1 38 ? -8.953 -19.969 -2.592 1 97.62 38 PRO B CA 1
ATOM 2638 C C . PRO B 1 38 ? -8.57 -20 -1.114 1 97.62 38 PRO B C 1
ATOM 2640 O O . PRO B 1 38 ? -8.789 -21.016 -0.439 1 97.62 38 PRO B O 1
ATOM 2643 N N . CYS B 1 39 ? -7.938 -18.969 -0.628 1 97.12 39 CYS B N 1
ATOM 2644 C CA . CYS B 1 39 ? -7.594 -18.766 0.776 1 97.12 39 CYS B CA 1
ATOM 2645 C C . CYS B 1 39 ? -8.156 -17.453 1.299 1 97.12 39 CYS B C 1
ATOM 2647 O O . CYS B 1 39 ? -8.203 -16.469 0.57 1 97.12 39 CYS B O 1
ATOM 2649 N N . ASP B 1 40 ? -8.484 -17.359 2.533 1 91.25 40 ASP B N 1
ATOM 2650 C CA . ASP B 1 40 ? -9.094 -16.172 3.129 1 91.25 40 ASP B CA 1
ATOM 2651 C C . ASP B 1 40 ? -8.047 -15.102 3.416 1 91.25 40 ASP B C 1
ATOM 2653 O O . ASP B 1 40 ? -8.336 -13.906 3.363 1 91.25 40 ASP B O 1
ATOM 2657 N N . GLN B 1 41 ? -6.867 -15.617 3.73 1 92.56 41 GLN B N 1
ATOM 2658 C CA . GLN B 1 41 ? -5.785 -14.711 4.105 1 92.56 41 GLN B CA 1
ATOM 2659 C C . GLN B 1 41 ? -4.512 -15.016 3.322 1 92.56 41 GLN B C 1
ATOM 2661 O O . GLN B 1 41 ? -4.336 -16.125 2.83 1 92.56 41 GLN B O 1
ATOM 2666 N N . PHE B 1 42 ? -3.639 -14.023 3.242 1 95.31 42 PHE B N 1
ATOM 2667 C CA . PHE B 1 42 ? -2.352 -14.227 2.584 1 95.31 42 PHE B CA 1
ATOM 2668 C C . PHE B 1 42 ? -1.578 -15.359 3.25 1 95.31 42 PHE B C 1
ATOM 2670 O O . PHE B 1 42 ? -1.042 -16.234 2.568 1 95.31 42 PHE B O 1
ATOM 2677 N N . GLU B 1 43 ? -1.574 -15.328 4.539 1 95.12 43 GLU B N 1
ATOM 2678 C CA . GLU B 1 43 ? -0.766 -16.297 5.281 1 95.12 43 GLU B CA 1
ATOM 2679 C C . GLU B 1 43 ? -1.253 -17.719 5.047 1 95.12 43 GLU B C 1
ATOM 2681 O O . GLU B 1 43 ? -0.451 -18.656 4.996 1 95.12 43 GLU B O 1
ATOM 2686 N N . THR B 1 44 ? -2.535 -17.859 4.887 1 96.81 44 THR B N 1
ATOM 2687 C CA . THR B 1 44 ? -3.096 -19.188 4.621 1 96.81 44 THR B CA 1
ATOM 2688 C C . THR B 1 44 ? -2.572 -19.734 3.301 1 96.81 44 THR B C 1
ATOM 2690 O O . THR B 1 44 ? -2.367 -20.953 3.166 1 96.81 44 THR B O 1
ATOM 2693 N N . ALA B 1 45 ? -2.34 -18.875 2.361 1 98.25 45 ALA B N 1
ATOM 2694 C CA . ALA B 1 45 ? -1.774 -19.312 1.086 1 98.25 45 ALA B CA 1
ATOM 2695 C C . ALA B 1 45 ? -0.346 -19.828 1.263 1 98.25 45 ALA B C 1
ATOM 2697 O O . ALA B 1 45 ? 0.03 -20.844 0.693 1 98.25 45 ALA B O 1
ATOM 2698 N N . PHE B 1 46 ? 0.461 -19.141 2.115 1 98 46 PHE B N 1
ATOM 2699 C CA . PHE B 1 46 ? 1.807 -19.594 2.439 1 98 46 PHE B CA 1
ATOM 2700 C C . PHE B 1 46 ? 1.766 -20.969 3.113 1 98 46 PHE B C 1
ATOM 2702 O O . PHE B 1 46 ? 2.465 -21.891 2.697 1 98 46 PHE B O 1
ATOM 2709 N N . GLU B 1 47 ? 0.881 -21.047 4.066 1 98.12 47 GLU B N 1
ATOM 2710 C CA . GLU B 1 47 ? 0.768 -22.266 4.863 1 98.12 47 GLU B CA 1
ATOM 2711 C C . GLU B 1 47 ? 0.292 -23.438 4.008 1 98.12 47 GLU B C 1
ATOM 2713 O O . GLU B 1 47 ? 0.704 -24.578 4.227 1 98.12 47 GLU B O 1
ATOM 2718 N N . SER B 1 48 ? -0.533 -23.141 3.053 1 98.31 48 SER B N 1
ATOM 2719 C CA . SER B 1 48 ? -1.039 -24.188 2.17 1 98.31 48 SER B CA 1
ATOM 2720 C C . SER B 1 48 ? 0.093 -24.844 1.396 1 98.31 48 SER B C 1
ATOM 2722 O O . SER B 1 48 ? 0.086 -26.062 1.198 1 98.31 48 SER B O 1
ATOM 2724 N N . VAL B 1 49 ? 1.036 -24.125 0.992 1 98.31 49 VAL B N 1
ATOM 2725 C CA . VAL B 1 49 ? 2.166 -24.672 0.248 1 98.31 49 VAL B CA 1
ATOM 2726 C C . VAL B 1 49 ? 3.102 -25.422 1.2 1 98.31 49 VAL B C 1
ATOM 2728 O O . VAL B 1 49 ? 3.531 -26.531 0.912 1 98.31 49 VAL B O 1
ATOM 2731 N N . GLU B 1 50 ? 3.332 -24.828 2.33 1 97.75 50 GLU B N 1
ATOM 2732 C CA . GLU B 1 50 ? 4.23 -25.422 3.311 1 97.75 50 GLU B CA 1
ATOM 2733 C C . GLU B 1 50 ? 3.688 -26.766 3.799 1 97.75 50 GLU B C 1
ATOM 2735 O O . GLU B 1 50 ? 4.453 -27.703 4.02 1 97.75 50 GLU B O 1
ATOM 2740 N N . ASN B 1 51 ? 2.383 -26.844 3.939 1 97.44 51 ASN B N 1
ATOM 2741 C CA . ASN B 1 51 ? 1.733 -28.031 4.469 1 97.44 51 ASN B CA 1
ATOM 2742 C C . ASN B 1 51 ? 1.331 -29 3.354 1 97.44 51 ASN B C 1
ATOM 2744 O O . ASN B 1 51 ? 0.605 -29.969 3.592 1 97.44 51 ASN B O 1
ATOM 2748 N N . ARG B 1 52 ? 1.659 -28.719 2.092 1 97 52 ARG B N 1
ATOM 2749 C CA . ARG B 1 52 ? 1.501 -29.578 0.919 1 97 52 ARG B CA 1
ATOM 2750 C C . ARG B 1 52 ? 0.029 -29.75 0.556 1 97 52 ARG B C 1
ATOM 2752 O O . ARG B 1 52 ? -0.376 -30.781 0.046 1 97 52 ARG B O 1
ATOM 2759 N N . ILE B 1 53 ? -0.716 -28.75 0.962 1 97.31 53 ILE B N 1
ATOM 2760 C CA . ILE B 1 53 ? -2.102 -28.688 0.514 1 97.31 53 ILE B CA 1
ATOM 2761 C C . ILE B 1 53 ? -2.154 -28.156 -0.919 1 97.31 53 ILE B C 1
ATOM 2763 O O . ILE B 1 53 ? -2.973 -28.609 -1.723 1 97.31 53 ILE B O 1
ATOM 2767 N N . ALA B 1 54 ? -1.284 -27.25 -1.221 1 98.19 54 ALA B N 1
ATOM 2768 C CA . ALA B 1 54 ? -1.091 -26.719 -2.566 1 98.19 54 ALA B CA 1
ATOM 2769 C C . ALA B 1 54 ? 0.355 -26.891 -3.023 1 98.19 54 ALA B C 1
ATOM 2771 O O . ALA B 1 54 ? 1.26 -27.031 -2.197 1 98.19 54 ALA B O 1
ATOM 2772 N N . ASP B 1 55 ? 0.499 -26.922 -4.301 1 97.81 55 ASP B N 1
ATOM 2773 C CA . ASP B 1 55 ? 1.842 -27.047 -4.855 1 97.81 55 ASP B CA 1
ATOM 2774 C C . ASP B 1 55 ? 2.527 -25.688 -4.969 1 97.81 55 ASP B C 1
ATOM 2776 O O . ASP B 1 55 ? 3.738 -25.578 -4.77 1 97.81 55 ASP B O 1
ATOM 2780 N N . LEU B 1 56 ? 1.758 -24.688 -5.293 1 98.12 56 LEU B N 1
ATOM 2781 C CA . LEU B 1 56 ? 2.236 -23.312 -5.469 1 98.12 56 LEU B CA 1
ATOM 2782 C C . LEU B 1 56 ? 1.294 -22.328 -4.801 1 98.12 56 LEU B C 1
ATOM 2784 O O . LEU B 1 56 ? 0.184 -22.688 -4.402 1 98.12 56 LEU B O 1
ATOM 2788 N N . ALA B 1 57 ? 1.783 -21.109 -4.633 1 98.62 57 ALA B N 1
ATOM 2789 C CA . ALA B 1 57 ? 0.954 -19.984 -4.223 1 98.62 57 ALA B CA 1
ATOM 2790 C C . ALA B 1 57 ? 1.248 -18.75 -5.07 1 98.62 57 ALA B C 1
ATOM 2792 O O . ALA B 1 57 ? 2.373 -18.578 -5.543 1 98.62 57 ALA B O 1
ATOM 2793 N N . ILE B 1 58 ? 0.254 -18.016 -5.324 1 97.94 58 ILE B N 1
ATOM 2794 C CA . ILE B 1 58 ? 0.397 -16.734 -5.996 1 97.94 58 ILE B CA 1
ATOM 2795 C C . ILE B 1 58 ? 0.02 -15.602 -5.039 1 97.94 58 ILE B C 1
ATOM 2797 O O . ILE B 1 58 ? -1.058 -15.625 -4.441 1 97.94 58 ILE B O 1
ATOM 2801 N N . LEU B 1 59 ? 0.932 -14.648 -4.887 1 98.12 59 LEU B N 1
ATOM 2802 C CA . LEU B 1 59 ? 0.703 -13.547 -3.953 1 98.12 59 LEU B CA 1
ATOM 2803 C C . LEU B 1 59 ? 1.059 -12.211 -4.59 1 98.12 59 LEU B C 1
ATOM 2805 O O . LEU B 1 59 ? 2.061 -12.102 -5.301 1 98.12 59 LEU B O 1
ATOM 2809 N N . PRO B 1 60 ? 0.213 -11.195 -4.34 1 97.19 60 PRO B N 1
ATOM 2810 C CA . PRO B 1 60 ? 0.596 -9.859 -4.785 1 97.19 60 PRO B CA 1
ATOM 2811 C C . PRO B 1 60 ? 1.726 -9.258 -3.953 1 97.19 60 PRO B C 1
ATOM 2813 O O . PRO B 1 60 ? 1.729 -9.391 -2.727 1 97.19 60 PRO B O 1
ATOM 2816 N N . ILE B 1 61 ? 2.695 -8.555 -4.559 1 96 61 ILE B N 1
ATOM 2817 C CA . ILE B 1 61 ? 3.82 -8.023 -3.795 1 96 61 ILE B CA 1
ATOM 2818 C C . ILE B 1 61 ? 3.939 -6.523 -4.031 1 96 61 ILE B C 1
ATOM 2820 O O . ILE B 1 61 ? 4.578 -5.812 -3.252 1 96 61 ILE B O 1
ATOM 2824 N N . GLU B 1 62 ? 3.352 -6.086 -5.121 1 93.5 62 GLU B N 1
ATOM 2825 C CA . GLU B 1 62 ? 3.455 -4.668 -5.449 1 93.5 62 GLU B CA 1
ATOM 2826 C C . GLU B 1 62 ? 2.291 -4.219 -6.324 1 93.5 62 GLU B C 1
ATOM 2828 O O . GLU B 1 62 ? 1.902 -4.922 -7.258 1 93.5 62 GLU B O 1
ATOM 2833 N N . ASN B 1 63 ? 1.739 -3.119 -5.973 1 89.94 63 ASN B N 1
ATOM 2834 C CA . ASN B 1 63 ? 0.74 -2.449 -6.797 1 89.94 63 ASN B CA 1
ATOM 2835 C C . ASN B 1 63 ? 1.219 -1.072 -7.25 1 89.94 63 ASN B C 1
ATOM 2837 O O . ASN B 1 63 ? 1.821 -0.332 -6.473 1 89.94 63 ASN B O 1
ATOM 2841 N N . SER B 1 64 ? 0.934 -0.732 -8.461 1 86.88 64 SER B N 1
ATOM 2842 C CA . SER B 1 64 ? 1.443 0.501 -9.047 1 86.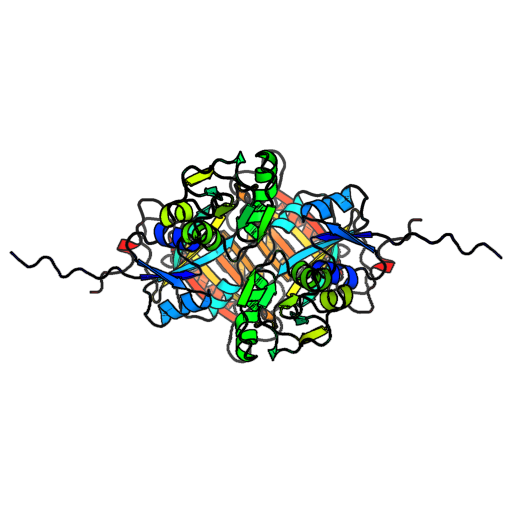88 64 SER B CA 1
ATOM 2843 C C . SER B 1 64 ? 0.903 1.728 -8.32 1 86.88 64 SER B C 1
ATOM 2845 O O . SER B 1 64 ? 1.555 2.773 -8.289 1 86.88 64 SER B O 1
ATOM 2847 N N . LEU B 1 65 ? -0.241 1.648 -7.699 1 82.25 65 LEU B N 1
ATOM 2848 C CA . LEU B 1 65 ? -0.847 2.783 -7.008 1 82.25 65 LEU B CA 1
ATOM 2849 C C . LEU B 1 65 ? -0.636 2.678 -5.504 1 82.25 65 LEU B C 1
ATOM 2851 O O . LEU B 1 65 ? -0.389 3.686 -4.836 1 82.25 65 LEU B O 1
ATOM 2855 N N . GLY B 1 66 ? -0.638 1.476 -4.988 1 85.06 66 GLY B N 1
ATOM 2856 C CA . GLY B 1 66 ? -0.567 1.244 -3.555 1 85.06 66 GLY B CA 1
ATOM 2857 C C . GLY B 1 66 ? 0.849 1.028 -3.055 1 85.06 66 GLY B C 1
ATOM 2858 O O . GLY B 1 66 ? 1.123 1.189 -1.863 1 85.06 66 GLY B O 1
ATOM 2859 N N . GLY B 1 67 ? 1.747 0.6 -4.004 1 88.19 67 GLY B N 1
ATOM 2860 C CA . GLY B 1 67 ? 3.117 0.333 -3.596 1 88.19 67 GLY B CA 1
ATOM 2861 C C . GLY B 1 67 ? 3.348 -1.109 -3.189 1 88.19 67 GLY B C 1
ATOM 2862 O O . GLY B 1 67 ? 2.605 -2.004 -3.602 1 88.19 67 GLY B O 1
ATOM 2863 N N . SER B 1 68 ? 4.418 -1.238 -2.42 1 91.81 68 SER B N 1
ATOM 2864 C CA . SER B 1 68 ? 4.773 -2.57 -1.942 1 91.81 68 SER B CA 1
ATOM 2865 C C . SER B 1 68 ? 3.768 -3.076 -0.914 1 91.81 68 SER B C 1
ATOM 2867 O O . SER B 1 68 ? 3.295 -2.309 -0.072 1 91.81 68 SER B O 1
ATOM 2869 N N . ILE B 1 69 ? 3.443 -4.273 -1.046 1 93.31 69 ILE B N 1
ATOM 2870 C CA . ILE B 1 69 ? 2.582 -4.914 -0.057 1 93.31 69 ILE B CA 1
ATOM 2871 C C . ILE B 1 69 ? 3.436 -5.555 1.035 1 93.31 69 ILE B C 1
ATOM 2873 O O . ILE B 1 69 ? 3.742 -6.746 0.972 1 93.31 69 ILE B O 1
ATOM 2877 N N . HIS B 1 70 ? 3.711 -4.824 2.053 1 91.81 70 HIS B N 1
ATOM 2878 C CA . HIS B 1 70 ? 4.684 -5.164 3.084 1 91.81 70 HIS B CA 1
ATOM 2879 C C . HIS B 1 70 ? 4.293 -6.445 3.812 1 91.81 70 HIS B C 1
ATOM 2881 O O . HIS B 1 70 ? 5.156 -7.234 4.199 1 91.81 70 HIS B O 1
ATOM 2887 N N . ARG B 1 71 ? 3.018 -6.613 3.973 1 90.62 71 ARG B N 1
ATOM 2888 C CA . ARG B 1 71 ? 2.545 -7.824 4.641 1 90.62 71 ARG B CA 1
ATOM 2889 C C . ARG B 1 71 ? 3.072 -9.078 3.949 1 90.62 71 ARG B C 1
ATOM 2891 O O . ARG B 1 71 ? 3.504 -10.023 4.609 1 90.62 71 ARG B O 1
ATOM 2898 N N . ASN B 1 72 ? 3.062 -9.086 2.674 1 95.19 72 ASN B N 1
ATOM 2899 C CA . ASN B 1 72 ? 3.504 -10.266 1.937 1 95.19 72 ASN B CA 1
ATOM 2900 C C . ASN B 1 72 ? 5.023 -10.391 1.937 1 95.19 72 ASN B C 1
ATOM 2902 O O . ASN B 1 72 ? 5.562 -11.5 1.944 1 95.19 72 ASN B O 1
ATOM 2906 N N . TYR B 1 73 ? 5.699 -9.297 1.996 1 93.62 73 TYR B N 1
ATOM 2907 C CA . TYR B 1 73 ? 7.145 -9.352 2.191 1 93.62 73 TYR B CA 1
ATOM 2908 C C . TYR B 1 73 ? 7.488 -9.945 3.555 1 93.62 73 TYR B C 1
ATOM 2910 O O . TYR B 1 73 ? 8.406 -10.766 3.668 1 93.62 73 TYR B O 1
ATOM 2918 N N . ASP B 1 74 ? 6.777 -9.547 4.555 1 91.5 74 ASP B N 1
ATOM 2919 C CA . ASP B 1 74 ? 6.98 -10.102 5.887 1 91.5 74 ASP B CA 1
ATOM 2920 C C . ASP B 1 74 ? 6.75 -11.617 5.887 1 91.5 74 ASP B C 1
ATOM 2922 O O . ASP B 1 74 ? 7.508 -12.359 6.512 1 91.5 74 ASP B O 1
ATOM 2926 N N . LEU B 1 75 ? 5.723 -11.992 5.23 1 93.88 75 LEU B N 1
ATOM 2927 C CA . LEU B 1 75 ? 5.398 -13.414 5.176 1 93.88 75 LEU B CA 1
ATOM 2928 C C . LEU B 1 75 ? 6.48 -14.188 4.426 1 93.88 75 LEU B C 1
ATOM 2930 O O . LEU B 1 75 ? 6.789 -15.328 4.777 1 93.88 75 LEU B O 1
ATOM 2934 N N . LEU B 1 76 ? 7.07 -13.586 3.404 1 94.56 76 LEU B N 1
ATOM 2935 C CA . LEU B 1 76 ? 8.18 -14.211 2.689 1 94.56 76 LEU B CA 1
ATOM 2936 C C . LEU B 1 76 ? 9.359 -14.469 3.625 1 94.56 76 LEU B C 1
ATOM 2938 O O . LEU B 1 76 ? 10.094 -15.438 3.449 1 94.56 76 LEU B O 1
ATOM 2942 N N . LEU B 1 77 ? 9.5 -13.609 4.59 1 91.62 77 LEU B N 1
ATOM 2943 C CA . LEU B 1 77 ? 10.602 -13.742 5.543 1 91.62 77 LEU B CA 1
ATOM 2944 C C . LEU B 1 77 ? 10.281 -14.789 6.602 1 91.62 77 LEU B C 1
ATOM 2946 O O . LEU B 1 77 ? 11.172 -15.492 7.078 1 91.62 77 LEU B O 1
ATOM 2950 N N . ARG B 1 78 ? 9.039 -14.891 6.93 1 92.25 78 ARG B N 1
ATOM 2951 C CA . ARG B 1 78 ? 8.625 -15.773 8.023 1 92.25 78 ARG B CA 1
ATOM 2952 C C . ARG B 1 78 ? 8.492 -17.203 7.539 1 92.25 78 ARG B C 1
ATOM 2954 O O . ARG B 1 78 ? 8.617 -18.156 8.328 1 92.25 78 ARG B O 1
ATOM 2961 N N . HIS B 1 79 ? 8.195 -17.344 6.324 1 94.31 79 HIS B N 1
ATOM 2962 C CA . HIS B 1 79 ? 7.98 -18.672 5.77 1 94.31 79 HIS B CA 1
ATOM 2963 C C . HIS B 1 79 ? 9.133 -19.078 4.863 1 94.31 79 HIS B C 1
ATOM 2965 O O . HIS B 1 79 ? 9.812 -18.234 4.289 1 94.31 79 HIS B O 1
ATOM 2971 N N . ASN B 1 80 ? 9.344 -20.328 4.789 1 93.56 80 ASN B N 1
ATOM 2972 C CA . ASN B 1 80 ? 10.461 -20.859 4.016 1 93.56 80 ASN B CA 1
ATOM 2973 C C . ASN B 1 80 ? 10.023 -21.266 2.609 1 93.56 80 ASN B C 1
ATOM 2975 O O . ASN B 1 80 ? 10.062 -22.453 2.268 1 93.56 80 ASN B O 1
ATOM 2979 N N . LEU B 1 81 ? 9.617 -20.344 1.832 1 97.38 81 LEU B N 1
ATOM 2980 C CA . LEU B 1 81 ? 9.234 -20.562 0.441 1 97.38 81 LEU B CA 1
ATOM 2981 C C . LEU B 1 81 ? 10.133 -19.766 -0.501 1 97.38 81 LEU B C 1
ATOM 2983 O O . LEU B 1 81 ? 10.883 -18.906 -0.06 1 97.38 81 LEU B O 1
ATOM 2987 N N . HIS B 1 82 ? 10.062 -20.094 -1.822 1 97.31 82 HIS B N 1
ATOM 2988 C CA . HIS B 1 82 ? 10.914 -19.484 -2.832 1 97.31 82 HIS B CA 1
ATOM 2989 C C . HIS B 1 82 ? 10.094 -18.891 -3.965 1 97.31 82 HIS B C 1
ATOM 2991 O O . HIS B 1 82 ? 9.125 -19.5 -4.43 1 97.31 82 HIS B O 1
ATOM 2997 N N . ILE B 1 83 ? 10.5 -17.688 -4.359 1 97.31 83 ILE B N 1
ATOM 2998 C CA . ILE B 1 83 ? 9.883 -17.094 -5.547 1 97.31 83 ILE B CA 1
ATOM 2999 C C . ILE B 1 83 ? 10.406 -17.812 -6.797 1 97.31 83 ILE B C 1
ATOM 3001 O O . ILE B 1 83 ? 11.617 -17.844 -7.035 1 97.31 83 ILE B O 1
ATOM 3005 N N . ILE B 1 84 ? 9.5 -18.281 -7.637 1 95.5 84 ILE B N 1
ATOM 3006 C CA . ILE B 1 84 ? 9.961 -19.031 -8.805 1 95.5 84 ILE B CA 1
ATOM 3007 C C . ILE B 1 84 ? 9.422 -18.375 -10.078 1 95.5 84 ILE B C 1
ATOM 3009 O O . ILE B 1 84 ? 9.656 -18.859 -11.18 1 95.5 84 ILE B O 1
ATOM 3013 N N . GLY B 1 85 ? 8.695 -17.281 -9.914 1 94.06 85 GLY B N 1
ATOM 3014 C CA . GLY B 1 85 ? 8.148 -16.547 -11.039 1 94.06 85 GLY B CA 1
ATOM 3015 C C . GLY B 1 85 ? 7.391 -15.305 -10.625 1 94.06 85 GLY B C 1
ATOM 3016 O O . GLY B 1 85 ? 7.211 -15.047 -9.43 1 94.06 85 GLY B O 1
ATOM 3017 N N . GLU B 1 86 ? 7.047 -14.547 -11.602 1 94.75 86 GLU B N 1
ATOM 3018 C CA . GLU B 1 86 ? 6.211 -13.367 -11.383 1 94.75 86 GLU B CA 1
ATOM 3019 C C . GLU B 1 86 ? 5.23 -13.172 -12.531 1 94.75 86 GLU B C 1
ATOM 3021 O O . GLU B 1 86 ? 5.449 -13.672 -13.641 1 94.75 86 GLU B O 1
ATOM 3026 N N . VAL B 1 87 ? 4.156 -12.492 -12.211 1 93.44 87 VAL B N 1
ATOM 3027 C CA . VAL B 1 87 ? 3.156 -12.148 -13.211 1 93.44 87 VAL B CA 1
ATOM 3028 C C . VAL B 1 87 ? 2.631 -10.734 -12.953 1 93.44 87 VAL B C 1
ATOM 3030 O O . VAL B 1 87 ? 2.373 -10.359 -11.812 1 93.44 87 VAL B O 1
ATOM 3033 N N . LEU B 1 88 ? 2.625 -9.977 -14.023 1 92.5 88 LEU B N 1
ATOM 3034 C CA . LEU B 1 88 ? 2.014 -8.656 -13.969 1 92.5 88 LEU B CA 1
ATOM 3035 C C . LEU B 1 88 ? 0.568 -8.703 -14.453 1 92.5 88 LEU B C 1
ATOM 3037 O O . LEU B 1 88 ? 0.286 -9.227 -15.531 1 92.5 88 LEU B O 1
ATOM 3041 N N . LEU B 1 89 ? -0.324 -8.195 -13.625 1 93.31 89 LEU B N 1
ATOM 3042 C CA . LEU B 1 89 ? -1.74 -8.211 -13.977 1 93.31 89 LEU B CA 1
ATOM 3043 C C . LEU B 1 89 ? -2.33 -6.805 -13.922 1 93.31 89 LEU B C 1
ATOM 3045 O O . LEU B 1 89 ? -2.352 -6.176 -12.867 1 93.31 89 LEU B O 1
ATOM 3049 N N . PRO B 1 90 ? -2.785 -6.297 -15.086 1 92.38 90 PRO B N 1
ATOM 3050 C CA . PRO B 1 90 ? -3.516 -5.027 -15.031 1 92.38 90 PRO B CA 1
ATOM 3051 C C . PRO B 1 90 ? -4.824 -5.133 -14.25 1 92.38 90 PRO B C 1
ATOM 3053 O O . PRO B 1 90 ? -5.516 -6.148 -14.328 1 92.38 90 PRO B O 1
ATOM 3056 N N . VAL B 1 91 ? -5.055 -4.176 -13.406 1 93.06 91 VAL B N 1
ATOM 3057 C CA . VAL B 1 91 ? -6.359 -4.066 -12.766 1 93.06 91 VAL B CA 1
ATOM 3058 C C . VAL B 1 91 ? -7.355 -3.42 -13.719 1 93.06 91 VAL B C 1
ATOM 3060 O O . VAL B 1 91 ? -7.375 -2.195 -13.875 1 93.06 91 VAL B O 1
ATOM 3063 N N . HIS B 1 92 ? -8.07 -4.207 -14.375 1 95.69 92 HIS B N 1
ATOM 3064 C CA . HIS B 1 92 ? -9.055 -3.807 -15.375 1 95.69 92 HIS B CA 1
ATOM 3065 C C . HIS B 1 92 ? -10.477 -3.977 -14.844 1 95.69 92 HIS B C 1
ATOM 3067 O O . HIS B 1 92 ? -11.055 -5.059 -14.945 1 95.69 92 HIS B O 1
ATOM 3073 N N . HIS B 1 93 ? -11.039 -2.846 -14.367 1 97.81 93 HIS B N 1
ATOM 3074 C CA . HIS B 1 93 ? -12.359 -2.912 -13.75 1 97.81 93 HIS B CA 1
ATOM 3075 C C . HIS B 1 93 ? -13.461 -2.855 -14.805 1 97.81 93 HIS B C 1
ATOM 3077 O O . HIS B 1 93 ? -13.367 -2.09 -15.766 1 97.81 93 HIS B O 1
ATOM 3083 N N . CYS B 1 94 ? -14.445 -3.648 -14.641 1 98.38 94 CYS B N 1
ATOM 3084 C CA . CYS B 1 94 ? -15.641 -3.672 -15.469 1 98.38 94 CYS B CA 1
ATOM 3085 C C . CYS B 1 94 ? -16.891 -3.396 -14.641 1 98.38 94 CYS B C 1
ATOM 3087 O O . CYS B 1 94 ? -16.953 -3.768 -13.469 1 98.38 94 CYS B O 1
ATOM 3089 N N . LEU B 1 95 ? -17.797 -2.688 -15.258 1 98.69 95 LEU B N 1
ATOM 3090 C CA . LEU B 1 95 ? -19.141 -2.621 -14.727 1 98.69 95 LEU B CA 1
ATOM 3091 C C . LEU B 1 95 ? -20 -3.768 -15.266 1 98.69 95 LEU B C 1
ATOM 3093 O O . LEU B 1 95 ? -20.094 -3.961 -16.484 1 98.69 95 LEU B O 1
ATOM 3097 N N . MET B 1 96 ? -20.594 -4.543 -14.336 1 98.81 96 MET B N 1
ATOM 3098 C CA . MET B 1 96 ? -21.281 -5.738 -14.812 1 98.81 96 MET B CA 1
ATOM 3099 C C . MET B 1 96 ? -22.625 -5.918 -14.094 1 98.81 96 MET B C 1
ATOM 3101 O O . MET B 1 96 ? -22.781 -5.461 -12.961 1 98.81 96 MET B O 1
ATOM 3105 N N . ALA B 1 97 ? -23.578 -6.59 -14.781 1 98.75 97 ALA B N 1
ATOM 3106 C CA . ALA B 1 97 ? -24.922 -6.863 -14.281 1 98.75 97 ALA B CA 1
ATOM 3107 C C . ALA B 1 97 ? -25.484 -8.125 -14.906 1 98.75 97 ALA B C 1
ATOM 3109 O O . ALA B 1 97 ? -24.812 -8.805 -15.688 1 98.75 97 ALA B O 1
ATOM 3110 N N . LEU B 1 98 ? -26.688 -8.461 -14.422 1 98.75 98 LEU B N 1
ATOM 3111 C CA . LEU B 1 98 ? -27.375 -9.617 -14.992 1 98.75 98 LEU B CA 1
ATOM 3112 C C . LEU B 1 98 ? -27.609 -9.422 -16.484 1 98.75 98 LEU B C 1
ATOM 3114 O O . LEU B 1 98 ? -27.797 -8.289 -16.938 1 98.75 98 LEU B O 1
ATOM 3118 N N . PRO B 1 99 ? -27.578 -10.555 -17.266 1 98.25 99 PRO B N 1
ATOM 3119 C CA . PRO B 1 99 ? -27.906 -10.43 -18.688 1 98.25 99 PRO B CA 1
ATOM 3120 C C . PRO B 1 99 ? -29.234 -9.727 -18.922 1 98.25 99 PRO B C 1
ATOM 3122 O O . PRO B 1 99 ? -30.219 -10 -18.234 1 98.25 99 PRO B O 1
ATOM 3125 N N . GLY B 1 100 ? -29.25 -8.781 -19.844 1 97.5 100 GLY B N 1
ATOM 3126 C CA . GLY B 1 100 ? -30.469 -8.078 -20.188 1 97.5 100 GLY B CA 1
ATOM 3127 C C . GLY B 1 100 ? -30.641 -6.766 -19.453 1 97.5 100 GLY B C 1
ATOM 3128 O O . GLY B 1 100 ? -31.422 -5.914 -19.859 1 97.5 100 GLY B O 1
ATOM 3129 N N . VAL B 1 101 ? -29.906 -6.605 -18.359 1 97.25 101 VAL B N 1
ATOM 3130 C CA . VAL B 1 101 ? -29.984 -5.355 -17.609 1 97.25 101 VAL B CA 1
ATOM 3131 C C . VAL B 1 101 ? -29.328 -4.234 -18.406 1 97.25 101 VAL B C 1
ATOM 3133 O O . VAL B 1 101 ? -28.234 -4.414 -18.953 1 97.25 101 VAL B O 1
ATOM 3136 N N . ARG B 1 102 ? -29.969 -3.1 -18.484 1 95.56 102 ARG B N 1
ATOM 3137 C CA . ARG B 1 102 ? -29.438 -1.928 -19.172 1 95.56 102 ARG B CA 1
ATOM 3138 C C . ARG B 1 102 ? -28.812 -0.956 -18.172 1 95.56 102 ARG B C 1
ATOM 3140 O O . ARG B 1 102 ? -29.203 -0.916 -17 1 95.56 102 ARG B O 1
ATOM 3147 N N . LEU B 1 103 ? -27.922 -0.212 -18.656 1 95.69 103 LEU B N 1
ATOM 3148 C CA . LEU B 1 103 ? -27.188 0.744 -17.844 1 95.69 103 LEU B CA 1
ATOM 3149 C C . LEU B 1 103 ? -28.141 1.694 -17.125 1 95.69 103 LEU B C 1
ATOM 3151 O O . LEU B 1 103 ? -27.969 2.004 -15.953 1 95.69 103 LEU B O 1
ATOM 3155 N N . GLU B 1 104 ? -29.203 2.119 -17.828 1 94.25 104 GLU B N 1
ATOM 3156 C CA . GLU B 1 104 ? -30.156 3.104 -17.312 1 94.25 104 GLU B CA 1
ATOM 3157 C C . GLU B 1 104 ? -30.984 2.525 -16.172 1 94.25 104 GLU B C 1
ATOM 3159 O O . GLU B 1 104 ? -31.562 3.27 -15.391 1 94.25 104 GLU B O 1
ATOM 3164 N N . SER B 1 105 ? -31 1.27 -16.078 1 95.25 105 SER B N 1
ATOM 3165 C CA . SER B 1 105 ? -31.844 0.615 -15.078 1 95.25 105 SER B CA 1
ATOM 3166 C C . SER B 1 105 ? -31.062 0.377 -13.789 1 95.25 105 SER B C 1
ATOM 3168 O O . SER B 1 105 ? -31.656 -0.016 -12.773 1 95.25 105 SER B O 1
ATOM 3170 N N . VAL B 1 106 ? -29.812 0.62 -13.82 1 97.38 106 VAL B N 1
ATOM 3171 C CA . VAL B 1 106 ? -28.984 0.381 -12.656 1 97.38 106 VAL B CA 1
ATOM 3172 C C . VAL B 1 106 ? -29.25 1.45 -11.594 1 97.38 106 VAL B C 1
ATOM 3174 O O . VAL B 1 106 ? -29.156 2.646 -11.883 1 97.38 106 VAL B O 1
ATOM 3177 N N . ARG B 1 107 ? -29.516 1.019 -10.406 1 97.19 107 ARG B N 1
ATOM 3178 C CA . ARG B 1 107 ? -29.812 1.935 -9.305 1 97.19 107 ARG B CA 1
ATOM 3179 C C . ARG B 1 107 ? -28.75 1.837 -8.211 1 97.19 107 ARG B C 1
ATOM 3181 O O . ARG B 1 107 ? -28.625 2.732 -7.375 1 97.19 107 ARG B O 1
ATOM 3188 N N . ARG B 1 108 ? -28.016 0.717 -8.25 1 97.69 108 ARG B N 1
ATOM 3189 C CA . ARG B 1 108 ? -26.969 0.492 -7.262 1 97.69 108 ARG B CA 1
ATOM 3190 C C . ARG B 1 108 ? -25.703 -0.07 -7.91 1 97.69 108 ARG B C 1
ATOM 3192 O O . ARG B 1 108 ? -25.797 -0.924 -8.797 1 97.69 108 ARG B O 1
ATOM 3199 N N . VAL B 1 109 ? -24.641 0.442 -7.465 1 98.44 109 VAL B N 1
ATOM 3200 C CA . VAL B 1 109 ? -23.344 -0.114 -7.848 1 98.44 109 VAL B CA 1
ATOM 3201 C C . VAL B 1 109 ? -22.609 -0.616 -6.605 1 98.44 109 VAL B C 1
ATOM 3203 O O . VAL B 1 109 ? -22.406 0.136 -5.648 1 98.44 109 VAL B O 1
ATOM 3206 N N . ILE B 1 110 ? -22.25 -1.923 -6.641 1 98.56 110 ILE B N 1
ATOM 3207 C CA . ILE B 1 110 ? -21.625 -2.484 -5.449 1 98.56 110 ILE B CA 1
ATOM 3208 C C . ILE B 1 110 ? -20.219 -2.971 -5.789 1 98.56 110 ILE B C 1
ATOM 3210 O O . ILE B 1 110 ? -19.969 -3.459 -6.895 1 98.56 110 ILE B O 1
ATOM 3214 N N . SER B 1 111 ? -19.266 -2.789 -4.941 1 98.56 111 SER B N 1
ATOM 3215 C CA . SER B 1 111 ? -17.906 -3.273 -5.059 1 98.56 111 SER B CA 1
ATOM 3216 C C . SER B 1 111 ? -17.094 -2.965 -3.801 1 98.56 111 SER B C 1
ATOM 3218 O O . SER B 1 111 ? -17.641 -2.459 -2.818 1 98.56 111 SER B O 1
ATOM 3220 N N . HIS B 1 112 ? -15.867 -3.428 -3.736 1 97.25 112 HIS B N 1
ATOM 3221 C CA . HIS B 1 112 ? -14.945 -2.98 -2.697 1 97.25 112 HIS B CA 1
ATOM 3222 C C . HIS B 1 112 ? -14.789 -1.464 -2.715 1 97.25 112 HIS B C 1
ATOM 3224 O O . HIS B 1 112 ? -14.703 -0.857 -3.785 1 97.25 112 HIS B O 1
ATOM 3230 N N . PRO B 1 113 ? -14.672 -0.835 -1.481 1 95.31 113 PRO B N 1
ATOM 3231 C CA . PRO B 1 113 ? -14.562 0.625 -1.425 1 95.31 113 PRO B CA 1
ATOM 3232 C C . PRO B 1 113 ? -13.43 1.167 -2.289 1 95.31 113 PRO B C 1
ATOM 3234 O O . PRO B 1 113 ? -13.578 2.207 -2.936 1 95.31 113 PRO B O 1
ATOM 3237 N N . GLN B 1 114 ? -12.367 0.478 -2.373 1 92.81 114 GLN B N 1
ATOM 3238 C CA . GLN B 1 114 ? -11.234 0.907 -3.182 1 92.81 114 GLN B CA 1
ATOM 3239 C C . GLN B 1 114 ? -11.586 0.899 -4.668 1 92.81 114 GLN B C 1
ATOM 3241 O O . GLN B 1 114 ? -11.234 1.829 -5.398 1 92.81 114 GLN B O 1
ATOM 3246 N N . ALA B 1 115 ? -12.234 -0.123 -5.059 1 96.12 115 ALA B N 1
ATOM 3247 C CA . ALA B 1 115 ? -12.641 -0.217 -6.453 1 96.12 115 ALA B CA 1
ATOM 3248 C C . ALA B 1 115 ? -13.664 0.862 -6.801 1 96.12 115 ALA B C 1
ATOM 3250 O O . ALA B 1 115 ? -13.602 1.468 -7.871 1 96.12 115 ALA B O 1
ATOM 3251 N N . LEU B 1 116 ? -14.609 1.089 -5.91 1 96.38 116 LEU B N 1
ATOM 3252 C CA . LEU B 1 116 ? -15.586 2.154 -6.105 1 96.38 116 LEU B CA 1
ATOM 3253 C C . LEU B 1 116 ? -14.891 3.502 -6.285 1 96.38 116 LEU B C 1
ATOM 3255 O O . LEU B 1 116 ? -15.203 4.246 -7.215 1 96.38 116 LEU B O 1
ATOM 3259 N N . ALA B 1 117 ? -13.914 3.723 -5.445 1 92 117 ALA B N 1
ATOM 3260 C CA . ALA B 1 117 ? -13.188 4.988 -5.488 1 92 117 ALA B CA 1
ATOM 3261 C C . ALA B 1 117 ? -12.383 5.113 -6.781 1 92 117 ALA B C 1
ATOM 3263 O O . ALA B 1 117 ? -12.281 6.199 -7.355 1 92 117 ALA B O 1
ATOM 3264 N N . GLN B 1 118 ? -11.859 4.055 -7.266 1 93.31 118 GLN B N 1
ATOM 3265 C CA . GLN B 1 118 ? -11 4.031 -8.445 1 93.31 118 GLN B CA 1
ATOM 3266 C C . GLN B 1 118 ? -11.812 4.18 -9.719 1 93.31 118 GLN B C 1
ATOM 3268 O O . GLN B 1 118 ? -11.258 4.352 -10.805 1 93.31 118 GLN B O 1
ATOM 3273 N N . CYS B 1 119 ? -13.141 4.125 -9.625 1 96.38 119 CYS B N 1
ATOM 3274 C CA . CYS B 1 119 ? -13.984 4.18 -10.812 1 96.38 119 CYS B CA 1
ATOM 3275 C C . CYS B 1 119 ? -14.969 5.34 -10.719 1 96.38 119 CYS B C 1
ATOM 3277 O O . CYS B 1 119 ? -15.867 5.461 -11.555 1 96.38 119 CYS B O 1
ATOM 3279 N N . GLU B 1 120 ? -14.875 6.133 -9.773 1 93.75 120 GLU B N 1
ATOM 3280 C CA . GLU B 1 120 ? -15.859 7.164 -9.469 1 93.75 120 GLU B CA 1
ATOM 3281 C C . GLU B 1 120 ? -16.016 8.141 -10.625 1 93.75 120 GLU B C 1
ATOM 3283 O O . GLU B 1 120 ? -17.125 8.445 -11.047 1 93.75 120 GLU B O 1
ATOM 3288 N N . GLN B 1 121 ? -14.93 8.633 -11.141 1 92.81 121 GLN B N 1
ATOM 3289 C CA . GLN B 1 121 ? -14.984 9.617 -12.219 1 92.81 121 GLN B CA 1
ATOM 3290 C C . GLN B 1 121 ? -15.625 9.023 -13.477 1 92.81 121 GLN B C 1
ATOM 3292 O O . GLN B 1 121 ? -16.484 9.648 -14.102 1 92.81 121 GLN B O 1
ATOM 3297 N N . THR B 1 122 ? -15.219 7.836 -13.766 1 95.62 122 THR B N 1
ATOM 3298 C CA . THR B 1 122 ? -15.758 7.184 -14.953 1 95.62 122 THR B CA 1
ATOM 3299 C C . THR B 1 122 ? -17.25 6.898 -14.797 1 95.62 122 THR B C 1
ATOM 3301 O O . THR B 1 122 ? -18.016 7.059 -15.742 1 95.62 122 THR B O 1
ATOM 3304 N N . LEU B 1 123 ? -17.672 6.484 -13.633 1 96 123 LEU B N 1
ATOM 3305 C CA . LEU B 1 123 ? -19.078 6.227 -13.375 1 96 123 LEU B CA 1
ATOM 3306 C C . LEU B 1 123 ? -19.906 7.5 -13.555 1 96 123 LEU B C 1
ATOM 3308 O O . LEU B 1 123 ? -21 7.457 -14.117 1 96 123 LEU B O 1
ATOM 3312 N N . THR B 1 124 ? -19.359 8.578 -13.094 1 93.19 124 THR B N 1
ATOM 3313 C CA . THR B 1 124 ? -20.016 9.867 -13.242 1 93.19 124 THR B CA 1
ATOM 3314 C C . THR B 1 124 ? -20.141 10.25 -14.719 1 93.19 124 THR B C 1
ATOM 3316 O O . THR B 1 124 ? -21.188 10.695 -15.172 1 93.19 124 THR B O 1
ATOM 3319 N N . LYS B 1 125 ? -19.125 10.047 -15.461 1 94.19 125 LYS B N 1
ATOM 3320 C CA . LYS B 1 125 ? -19.109 10.367 -16.875 1 94.19 125 LYS B CA 1
ATOM 3321 C C . LYS B 1 125 ? -20.109 9.516 -17.656 1 94.19 125 LYS B C 1
ATOM 3323 O O . LYS B 1 125 ? -20.672 9.961 -18.656 1 94.19 125 LYS B O 1
ATOM 3328 N N . LEU B 1 126 ? -20.328 8.328 -17.156 1 94 126 LEU B N 1
ATOM 3329 C CA . LEU B 1 126 ? -21.266 7.422 -17.797 1 94 126 LEU B CA 1
ATOM 3330 C C . LEU B 1 126 ? -22.703 7.867 -17.547 1 94 126 LEU B C 1
ATOM 3332 O O . LEU B 1 126 ? -23.641 7.375 -18.172 1 94 126 LEU B O 1
ATOM 3336 N N . GLY B 1 127 ? -22.875 8.797 -16.609 1 90.06 127 GLY B N 1
ATOM 3337 C CA . GLY B 1 127 ? -24.188 9.32 -16.312 1 90.06 127 GLY B CA 1
ATOM 3338 C C . GLY B 1 127 ? -25.016 8.398 -15.43 1 90.06 127 GLY B C 1
ATOM 3339 O O . GLY B 1 127 ? -26.234 8.406 -15.477 1 90.06 127 GLY B O 1
ATOM 3340 N N . LEU B 1 128 ? -24.328 7.547 -14.789 1 88.56 128 LEU B N 1
ATOM 3341 C CA . LEU B 1 128 ? -25.016 6.613 -13.914 1 88.56 128 LEU B CA 1
ATOM 3342 C C . LEU B 1 128 ? -25.547 7.324 -12.664 1 88.56 128 LEU B C 1
ATOM 3344 O O . LEU B 1 128 ? -24.797 8.008 -11.969 1 88.56 128 LEU B O 1
ATOM 3348 N N . ASN B 1 129 ? -26.859 7.371 -12.531 1 87.19 129 ASN B N 1
ATOM 3349 C CA . ASN B 1 129 ? -27.484 7.844 -11.305 1 87.19 129 ASN B CA 1
ATOM 3350 C C . ASN B 1 129 ? -27.734 6.703 -10.32 1 87.19 129 ASN B C 1
ATOM 3352 O O . ASN B 1 129 ? -28.875 6.297 -10.102 1 87.19 129 ASN B O 1
ATOM 3356 N N . ALA B 1 130 ? -26.719 6.117 -9.828 1 93 130 ALA B N 1
ATOM 3357 C CA . ALA B 1 130 ? -26.812 4.945 -8.961 1 93 130 ALA B CA 1
ATOM 3358 C C . ALA B 1 130 ? -26.078 5.188 -7.637 1 93 130 ALA B C 1
ATOM 3360 O O . ALA B 1 130 ? -25.094 5.926 -7.59 1 93 130 ALA B O 1
ATOM 3361 N N . ALA B 1 131 ? -26.641 4.605 -6.617 1 95.25 131 ALA B N 1
ATOM 3362 C CA . ALA B 1 131 ? -25.969 4.641 -5.32 1 95.25 131 ALA B CA 1
ATOM 3363 C C . ALA B 1 131 ? -24.797 3.658 -5.277 1 95.25 131 ALA B C 1
ATOM 3365 O O . ALA B 1 131 ? -24.922 2.523 -5.746 1 95.25 131 ALA B O 1
ATOM 3366 N N . CYS B 1 132 ? -23.672 4.133 -4.781 1 95.38 132 CYS B N 1
ATOM 3367 C CA . CYS B 1 132 ? -22.531 3.256 -4.598 1 95.38 132 CYS B CA 1
ATOM 3368 C C . CYS B 1 132 ? -22.531 2.643 -3.201 1 95.38 132 CYS B C 1
ATOM 3370 O O . CYS B 1 132 ? -22.641 3.359 -2.205 1 95.38 132 CYS B O 1
ATOM 3372 N N . GLU B 1 133 ? -22.406 1.359 -3.197 1 96.19 133 GLU B N 1
ATOM 3373 C CA . GLU B 1 133 ? -22.453 0.645 -1.926 1 96.19 133 GLU B CA 1
ATOM 3374 C C . GLU B 1 133 ? -21.234 -0.258 -1.752 1 96.19 133 GLU B C 1
ATOM 3376 O O . GLU B 1 133 ? -20.906 -1.037 -2.646 1 96.19 133 GLU B O 1
ATOM 3381 N N . ALA B 1 134 ? -20.703 -0.234 -0.537 1 96.31 134 ALA B N 1
ATOM 3382 C CA . ALA B 1 134 ? -19.5 -1 -0.224 1 96.31 134 ALA B CA 1
ATOM 3383 C C . ALA B 1 134 ? -19.812 -2.484 -0.08 1 96.31 134 ALA B C 1
ATOM 3385 O O . ALA B 1 134 ? -20.859 -2.854 0.473 1 96.31 134 ALA B O 1
ATOM 3386 N N . PHE B 1 135 ? -18.906 -3.283 -0.614 1 96.12 135 PHE B N 1
ATOM 3387 C CA . PHE B 1 135 ? -18.938 -4.734 -0.49 1 96.12 135 PHE B CA 1
ATOM 3388 C C . PHE B 1 135 ? -17.562 -5.27 -0.077 1 96.12 135 PHE B C 1
ATOM 3390 O O . PHE B 1 135 ? -16.594 -4.523 -0.036 1 96.12 135 PHE B O 1
ATOM 3397 N N . ASP B 1 136 ? -17.5 -6.477 0.27 1 93.38 136 ASP B N 1
ATOM 3398 C CA . ASP B 1 136 ? -16.312 -7.074 0.86 1 93.38 136 ASP B CA 1
ATOM 3399 C C . ASP B 1 136 ? -15.156 -7.086 -0.135 1 93.38 136 ASP B C 1
ATOM 3401 O O . ASP B 1 136 ? -14.016 -6.793 0.229 1 93.38 136 ASP B O 1
ATOM 3405 N N . ASP B 1 137 ? -15.461 -7.52 -1.272 1 95 137 ASP B N 1
ATOM 3406 C CA . ASP B 1 137 ? -14.461 -7.586 -2.336 1 95 137 ASP B CA 1
ATOM 3407 C C . ASP B 1 137 ? -15.117 -7.512 -3.711 1 95 137 ASP B C 1
ATOM 3409 O O . ASP B 1 137 ? -16.344 -7.562 -3.824 1 95 137 ASP B O 1
ATOM 3413 N N . THR B 1 138 ? -14.359 -7.305 -4.703 1 97.31 138 THR B N 1
ATOM 3414 C CA . THR B 1 138 ? -14.891 -7.082 -6.043 1 97.31 138 THR B CA 1
ATOM 3415 C C . THR B 1 138 ? -15.57 -8.344 -6.57 1 97.31 138 THR B C 1
ATOM 3417 O O . THR B 1 138 ? -16.703 -8.281 -7.074 1 97.31 138 THR B O 1
ATOM 3420 N N . ALA B 1 139 ? -14.938 -9.492 -6.449 1 97.75 139 ALA B N 1
ATOM 3421 C CA . ALA B 1 139 ? -15.508 -10.75 -6.949 1 97.75 139 ALA B CA 1
ATOM 3422 C C . ALA B 1 139 ? -16.781 -11.117 -6.188 1 97.75 139 ALA B C 1
ATOM 3424 O O . ALA B 1 139 ? -17.75 -11.562 -6.785 1 97.75 139 ALA B O 1
ATOM 3425 N N . GLY B 1 140 ? -16.734 -10.93 -4.914 1 96.81 140 GLY B N 1
ATOM 3426 C CA . GLY B 1 140 ? -17.906 -11.18 -4.109 1 96.81 140 GLY B CA 1
ATOM 3427 C C . GLY B 1 140 ? -19.094 -10.328 -4.508 1 96.81 140 GLY B C 1
ATOM 3428 O O . GLY B 1 140 ? -20.25 -10.773 -4.445 1 96.81 140 GLY B O 1
ATOM 3429 N N . ALA B 1 141 ? -18.844 -9.094 -4.855 1 98.31 141 ALA B N 1
ATOM 3430 C CA . ALA B 1 141 ? -19.906 -8.211 -5.32 1 98.31 141 ALA B CA 1
ATOM 3431 C C . ALA B 1 141 ? -20.594 -8.773 -6.562 1 98.31 141 ALA B C 1
ATOM 3433 O O . ALA B 1 141 ? -21.812 -8.773 -6.656 1 98.31 141 ALA B O 1
ATOM 3434 N N . ALA B 1 142 ? -19.812 -9.266 -7.477 1 98.56 142 ALA B N 1
ATOM 3435 C CA . ALA B 1 142 ? -20.359 -9.883 -8.68 1 98.56 142 ALA B CA 1
ATOM 3436 C C . ALA B 1 142 ? -21.156 -11.141 -8.344 1 98.56 142 ALA B C 1
ATOM 3438 O O . ALA B 1 142 ? -22.266 -11.328 -8.852 1 98.56 142 ALA B O 1
ATOM 3439 N N . GLU B 1 143 ? -20.609 -11.953 -7.531 1 98.19 143 GLU B N 1
ATOM 3440 C CA . GLU B 1 143 ? -21.281 -13.18 -7.113 1 98.19 143 GLU B CA 1
ATOM 3441 C C . GLU B 1 143 ? -22.641 -12.883 -6.5 1 98.19 143 GLU B C 1
ATOM 3443 O O . GLU B 1 143 ? -23.609 -13.609 -6.742 1 98.19 143 GLU B O 1
ATOM 3448 N N . GLN B 1 144 ? -22.688 -11.82 -5.707 1 97.81 144 GLN B N 1
ATOM 3449 C CA . GLN B 1 144 ? -23.922 -11.43 -5.02 1 97.81 144 GLN B CA 1
ATOM 3450 C C . GLN B 1 144 ? -25.047 -11.156 -6.016 1 97.81 144 GLN B C 1
ATOM 3452 O O . GLN B 1 144 ? -26.188 -11.547 -5.781 1 97.81 144 GLN B O 1
ATOM 3457 N N . ILE B 1 145 ? -24.719 -10.523 -7.023 1 98.5 145 ILE B N 1
ATOM 3458 C CA . ILE B 1 145 ? -25.719 -10.172 -8.039 1 98.5 145 ILE B CA 1
ATOM 3459 C C . ILE B 1 145 ? -26.281 -11.445 -8.664 1 98.5 145 ILE B C 1
ATOM 3461 O O . ILE B 1 145 ? -27.5 -11.586 -8.797 1 98.5 145 ILE B O 1
ATOM 3465 N N . SER B 1 146 ? -25.406 -12.312 -9.016 1 98.12 146 SER B N 1
ATOM 3466 C CA . SER B 1 146 ? -25.812 -13.578 -9.633 1 98.12 146 SER B CA 1
ATOM 3467 C C . SER B 1 146 ? -26.609 -14.43 -8.664 1 98.12 146 SER B C 1
ATOM 3469 O O . SER B 1 146 ? -27.688 -14.938 -9.016 1 98.12 146 SER B O 1
ATOM 3471 N N . LEU B 1 147 ? -26.156 -14.57 -7.484 1 97.56 147 LEU B N 1
ATOM 3472 C CA . LEU B 1 147 ? -26.75 -15.445 -6.477 1 97.56 147 LEU B CA 1
ATOM 3473 C C . LEU B 1 147 ? -28.156 -14.992 -6.129 1 97.56 147 LEU B C 1
ATOM 3475 O O . LEU B 1 147 ? -29.047 -15.82 -5.938 1 97.56 147 LEU B O 1
ATOM 3479 N N . TYR B 1 148 ? -28.375 -13.703 -6.078 1 97.94 148 TYR B N 1
ATOM 3480 C CA . TYR B 1 148 ? -29.656 -13.195 -5.59 1 97.94 148 TYR B CA 1
ATOM 3481 C C . TYR B 1 148 ? -30.484 -12.602 -6.727 1 97.94 148 TYR B C 1
ATOM 3483 O O . TYR B 1 148 ? -31.516 -11.992 -6.492 1 97.94 148 TYR B O 1
ATOM 3491 N N . ASN B 1 149 ? -30.016 -12.758 -7.906 1 98.06 149 ASN B N 1
ATOM 3492 C CA . ASN B 1 149 ? -30.719 -12.305 -9.102 1 98.06 149 ASN B CA 1
ATOM 3493 C C . ASN B 1 149 ? -31.125 -10.836 -8.992 1 98.06 149 ASN B C 1
ATOM 3495 O O . ASN B 1 149 ? -32.312 -10.5 -9.18 1 98.06 149 ASN B O 1
ATOM 3499 N N . LEU B 1 150 ? -30.125 -9.969 -8.641 1 97.94 150 LEU B N 1
ATOM 3500 C CA . LEU B 1 150 ? -30.391 -8.547 -8.453 1 97.94 150 LEU B CA 1
ATOM 3501 C C . LEU B 1 150 ? -30.516 -7.836 -9.789 1 97.94 150 LEU B C 1
ATOM 3503 O O . LEU B 1 150 ? -29.516 -7.621 -10.484 1 97.94 150 LEU B O 1
ATOM 3507 N N . GLN B 1 151 ? -31.719 -7.332 -10.141 1 97.44 151 GLN B N 1
ATOM 3508 C CA . GLN B 1 151 ? -32.031 -6.84 -11.469 1 97.44 151 GLN B CA 1
ATOM 3509 C C . GLN B 1 151 ? -31.703 -5.355 -11.609 1 97.44 151 GLN B C 1
ATOM 3511 O O . GLN B 1 151 ? -31.672 -4.824 -12.719 1 97.44 151 GLN B O 1
ATOM 3516 N N . ASP B 1 152 ? -31.422 -4.629 -10.516 1 97.62 152 ASP B N 1
ATOM 3517 C CA . ASP B 1 152 ? -31.203 -3.189 -10.578 1 97.62 152 ASP B CA 1
ATOM 3518 C C . ASP B 1 152 ? -29.812 -2.832 -10.062 1 97.62 152 ASP B C 1
ATOM 3520 O O . ASP B 1 152 ? -29.562 -1.688 -9.68 1 97.62 152 ASP B O 1
ATOM 3524 N N . THR B 1 153 ? -28.953 -3.828 -9.891 1 98.5 153 THR B N 1
ATOM 3525 C CA . THR B 1 153 ? -27.641 -3.654 -9.273 1 98.5 153 THR B CA 1
ATOM 3526 C C . THR B 1 153 ? -26.531 -4.062 -10.234 1 98.5 153 THR B C 1
ATOM 3528 O O . THR B 1 153 ? -26.641 -5.07 -10.93 1 98.5 153 THR B O 1
ATOM 3531 N N . ALA B 1 154 ? -25.5 -3.26 -10.312 1 98.75 154 ALA B N 1
ATOM 3532 C CA . ALA B 1 154 ? -24.281 -3.607 -11.031 1 98.75 154 ALA B CA 1
ATOM 3533 C C . ALA B 1 154 ? -23.109 -3.74 -10.078 1 98.75 154 ALA B C 1
ATOM 3535 O O . ALA B 1 154 ? -23.125 -3.189 -8.969 1 98.75 154 ALA B O 1
ATOM 3536 N N . ALA B 1 155 ? -22.125 -4.5 -10.477 1 98.81 155 ALA B N 1
ATOM 3537 C CA . ALA B 1 155 ? -20.891 -4.672 -9.711 1 98.81 155 ALA B CA 1
ATOM 3538 C C . ALA B 1 155 ? -19.688 -4.164 -10.492 1 98.81 155 ALA B C 1
ATOM 3540 O O . ALA B 1 155 ? -19.703 -4.164 -11.727 1 98.81 155 ALA B O 1
ATOM 3541 N N . ILE B 1 156 ? -18.734 -3.654 -9.773 1 98.69 156 ILE B N 1
ATOM 3542 C CA . ILE B 1 156 ? -17.422 -3.391 -10.336 1 98.69 156 ILE B CA 1
ATOM 3543 C C . ILE B 1 156 ? -16.469 -4.539 -10 1 98.69 156 ILE B C 1
ATOM 3545 O O . ILE B 1 156 ? -16.203 -4.801 -8.82 1 98.69 156 ILE B O 1
ATOM 3549 N N . ALA B 1 157 ? -16.016 -5.223 -10.969 1 98.5 157 ALA B N 1
ATOM 3550 C CA . ALA B 1 157 ? -15.141 -6.375 -10.766 1 98.5 157 ALA B CA 1
ATOM 3551 C C . ALA B 1 157 ? -14.367 -6.707 -12.039 1 98.5 157 ALA B C 1
ATOM 3553 O O . ALA B 1 157 ? -14.367 -5.926 -12.992 1 98.5 157 ALA B O 1
ATOM 3554 N N . SER B 1 158 ? -13.617 -7.797 -11.992 1 97.25 158 SER B N 1
ATOM 3555 C CA . SER B 1 158 ? -12.812 -8.234 -13.125 1 97.25 158 SER B CA 1
ATOM 3556 C C . SER B 1 158 ? -13.672 -8.867 -14.203 1 97.25 158 SER B C 1
ATOM 3558 O O . SER B 1 158 ? -14.773 -9.352 -13.922 1 97.25 158 SER B O 1
ATOM 3560 N N . ALA B 1 159 ? -13.141 -8.891 -15.477 1 96.62 159 ALA B N 1
ATOM 3561 C CA . ALA B 1 159 ? -13.82 -9.594 -16.562 1 96.62 159 ALA B CA 1
ATOM 3562 C C . ALA B 1 159 ? -13.977 -11.078 -16.234 1 96.62 159 ALA B C 1
ATOM 3564 O O . ALA B 1 159 ? -14.977 -11.695 -16.609 1 96.62 159 ALA B O 1
ATOM 3565 N N . ARG B 1 160 ? -13.039 -11.609 -15.547 1 95.12 160 ARG B N 1
ATOM 3566 C CA . ARG B 1 160 ? -13.094 -13.008 -15.125 1 95.12 160 ARG B CA 1
ATOM 3567 C C . ARG B 1 160 ? -14.297 -13.266 -14.227 1 95.12 160 ARG B C 1
ATOM 3569 O O . ARG B 1 160 ? -14.969 -14.289 -14.352 1 95.12 160 ARG B O 1
ATOM 3576 N N . ALA B 1 161 ? -14.562 -12.375 -13.32 1 97.62 161 ALA B N 1
ATOM 3577 C CA . ALA B 1 161 ? -15.734 -12.5 -12.453 1 97.62 161 ALA B CA 1
ATOM 3578 C C . ALA B 1 161 ? -17.016 -12.539 -13.258 1 97.62 161 ALA B C 1
ATOM 3580 O O . ALA B 1 161 ? -17.922 -13.328 -12.961 1 97.62 161 ALA B O 1
ATOM 3581 N N . ALA B 1 162 ? -17.109 -11.727 -14.266 1 98.19 162 ALA B N 1
ATOM 3582 C CA . ALA B 1 162 ? -18.297 -11.727 -15.117 1 98.19 162 ALA B CA 1
ATOM 3583 C C . ALA B 1 162 ? -18.531 -13.102 -15.734 1 98.19 162 ALA B C 1
ATOM 3585 O O . ALA B 1 162 ? -19.672 -13.586 -15.773 1 98.19 162 ALA B O 1
ATOM 3586 N N . LYS B 1 163 ? -17.469 -13.711 -16.219 1 96.94 163 LYS B N 1
ATOM 3587 C CA . LYS B 1 163 ? -17.547 -15.023 -16.844 1 96.94 163 LYS B CA 1
ATOM 3588 C C . LYS B 1 163 ? -17.984 -16.094 -15.828 1 96.94 163 LYS B C 1
ATOM 3590 O O . LYS B 1 163 ? -18.906 -16.859 -16.094 1 96.94 163 LYS B O 1
ATOM 3595 N N . ILE B 1 164 ? -17.391 -16.078 -14.703 1 96.88 164 ILE B N 1
ATOM 3596 C CA . ILE B 1 164 ? -17.625 -17.094 -13.672 1 96.88 164 ILE B CA 1
ATOM 3597 C C . ILE B 1 164 ? -19.062 -16.984 -13.164 1 96.88 164 ILE B C 1
ATOM 3599 O O . ILE B 1 164 ? -19.734 -18 -12.961 1 96.88 164 ILE B O 1
ATOM 3603 N N . TYR B 1 165 ? -19.516 -15.758 -13 1 98.12 165 TYR B N 1
ATOM 3604 C CA . TYR B 1 165 ? -20.812 -15.578 -12.352 1 98.12 165 TYR B CA 1
ATOM 3605 C C . TYR B 1 165 ? -21.891 -15.258 -13.383 1 98.12 165 TYR B C 1
ATOM 3607 O O . TYR B 1 165 ? -23 -14.82 -13.023 1 98.12 165 TYR B O 1
ATOM 3615 N N . LYS B 1 166 ? -21.547 -15.414 -14.664 1 98.12 166 LYS B N 1
ATOM 3616 C CA . LYS B 1 166 ? -22.469 -15.32 -15.789 1 98.12 166 LYS B CA 1
ATOM 3617 C C . LYS B 1 166 ? -23.172 -13.961 -15.805 1 98.12 166 LYS B C 1
ATOM 3619 O O . LYS B 1 166 ? -24.391 -13.891 -15.922 1 98.12 166 LYS B O 1
ATOM 3624 N N . LEU B 1 167 ? -22.391 -12.938 -15.609 1 98.75 167 LEU B N 1
ATOM 3625 C CA . LEU B 1 167 ? -22.875 -11.562 -15.719 1 98.75 167 LEU B CA 1
ATOM 3626 C C . LEU B 1 167 ? -22.484 -10.953 -17.062 1 98.75 167 LEU B C 1
ATOM 3628 O O . LEU B 1 167 ? -21.609 -11.469 -17.75 1 98.75 167 LEU B O 1
ATOM 3632 N N . GLU B 1 168 ? -23.156 -9.953 -17.438 1 98.56 168 GLU B N 1
ATOM 3633 C CA . GLU B 1 168 ? -22.859 -9.211 -18.656 1 98.56 168 GLU B CA 1
ATOM 3634 C C . GLU B 1 168 ? -22.109 -7.914 -18.344 1 98.56 168 GLU B C 1
ATOM 3636 O O . GLU B 1 168 ? -22.469 -7.207 -17.391 1 98.56 168 GLU B O 1
ATOM 3641 N N . ILE B 1 169 ? -21.141 -7.637 -19.094 1 98.5 169 ILE B N 1
ATOM 3642 C CA . ILE B 1 169 ? -20.359 -6.41 -18.906 1 98.5 169 ILE B CA 1
ATOM 3643 C C . ILE B 1 169 ? -21.094 -5.242 -19.562 1 98.5 169 ILE B C 1
ATOM 3645 O O . ILE B 1 169 ? -21.344 -5.246 -20.766 1 98.5 169 ILE B O 1
ATOM 3649 N N . LEU B 1 170 ? -21.422 -4.258 -18.797 1 98.12 170 LEU B N 1
ATOM 3650 C CA . LEU B 1 170 ? -22.094 -3.057 -19.281 1 98.12 170 LEU B CA 1
ATOM 3651 C C . LEU B 1 170 ? -21.094 -2.031 -19.781 1 98.12 170 LEU B C 1
ATOM 3653 O O . LEU B 1 170 ? -21.375 -1.278 -20.719 1 98.12 170 LEU B O 1
ATOM 3657 N N . ALA B 1 171 ? -19.969 -1.928 -19.109 1 97.5 171 ALA B N 1
ATOM 3658 C CA . ALA B 1 171 ? -18.859 -1.049 -19.484 1 97.5 171 ALA B CA 1
ATOM 3659 C C . ALA B 1 171 ? -17.516 -1.677 -19.109 1 97.5 171 ALA B C 1
ATOM 3661 O O . ALA B 1 171 ? -17.359 -2.238 -18.031 1 97.5 171 ALA B O 1
ATOM 3662 N N . ASN B 1 172 ? -16.641 -1.565 -20.062 1 96.06 172 ASN B N 1
ATOM 3663 C CA . ASN B 1 172 ? -15.336 -2.207 -19.953 1 96.06 172 ASN B CA 1
ATOM 3664 C C . ASN B 1 172 ? -14.234 -1.187 -19.688 1 96.06 172 ASN B C 1
ATOM 3666 O O . ASN B 1 172 ? -14.195 -0.129 -20.312 1 96.06 172 ASN B O 1
ATOM 3670 N N . GLY B 1 173 ? -13.328 -1.511 -18.703 1 95.69 173 GLY B N 1
ATOM 3671 C CA . GLY B 1 173 ? -12.195 -0.639 -18.453 1 95.69 173 GLY B CA 1
ATOM 3672 C C . GLY B 1 173 ? -12.586 0.688 -17.828 1 95.69 173 GLY B C 1
ATOM 3673 O O . GLY B 1 173 ? -12.219 1.749 -18.344 1 95.69 173 GLY B O 1
ATOM 3674 N N . ILE B 1 174 ? -13.328 0.629 -16.688 1 96.69 174 ILE B N 1
ATOM 3675 C CA . ILE B 1 174 ? -13.922 1.854 -16.172 1 96.69 174 ILE B CA 1
ATOM 3676 C C . ILE B 1 174 ? -13.016 2.441 -15.086 1 96.69 174 ILE B C 1
ATOM 3678 O O . ILE B 1 174 ? -13.375 3.438 -14.445 1 96.69 174 ILE B O 1
ATOM 3682 N N . GLN B 1 175 ? -11.836 1.779 -14.75 1 95.5 175 GLN B N 1
ATOM 3683 C CA . GLN B 1 175 ? -10.914 2.375 -13.781 1 95.5 175 GLN B CA 1
ATOM 3684 C C . GLN B 1 175 ? -10.461 3.76 -14.234 1 95.5 175 GLN B C 1
ATOM 3686 O O . GLN B 1 175 ? -10.188 3.973 -15.414 1 95.5 175 GLN B O 1
ATOM 3691 N N . ASP B 1 176 ? -10.375 4.66 -13.352 1 92.25 176 ASP B N 1
ATOM 3692 C CA . ASP B 1 176 ? -10.039 6.047 -13.656 1 92.25 176 ASP B CA 1
ATOM 3693 C C . ASP B 1 176 ? -8.586 6.172 -14.094 1 92.25 176 ASP B C 1
ATOM 3695 O O . ASP B 1 176 ? -8.242 7.059 -14.883 1 92.25 176 ASP B O 1
ATOM 3699 N N . ASP B 1 177 ? -7.719 5.285 -13.555 1 87.38 177 ASP B N 1
ATOM 3700 C CA . ASP B 1 177 ? -6.301 5.242 -13.906 1 87.38 177 ASP B CA 1
ATOM 3701 C C . ASP B 1 177 ? -5.945 3.924 -14.586 1 87.38 177 ASP B C 1
ATOM 3703 O O . ASP B 1 177 ? -5.969 2.863 -13.961 1 87.38 177 ASP B O 1
ATOM 3707 N N . SER B 1 178 ? -5.574 3.988 -15.836 1 87.38 178 SER B N 1
ATOM 3708 C CA . SER B 1 178 ? -5.312 2.787 -16.625 1 87.38 178 SER B CA 1
ATOM 3709 C C . SER B 1 178 ? -3.928 2.223 -16.328 1 87.38 178 SER B C 1
ATOM 3711 O O . SER B 1 178 ? -3.58 1.135 -16.781 1 87.38 178 SER B O 1
ATOM 3713 N N . ARG B 1 179 ? -3.184 2.902 -15.562 1 82.44 179 ARG B N 1
ATOM 3714 C CA . ARG B 1 179 ? -1.83 2.463 -15.234 1 82.44 179 ARG B CA 1
ATOM 3715 C C . ARG B 1 179 ? -1.813 1.65 -13.945 1 82.44 179 ARG B C 1
ATOM 3717 O O . ARG B 1 179 ? -0.757 1.458 -13.344 1 82.44 179 ARG B O 1
ATOM 3724 N N . ASN B 1 180 ? -2.943 1.172 -13.57 1 87.31 180 ASN B N 1
ATOM 3725 C CA . ASN B 1 180 ? -3.061 0.362 -12.367 1 87.31 180 ASN B CA 1
ATOM 3726 C C . ASN B 1 180 ? -2.727 -1.103 -12.633 1 87.31 180 ASN B C 1
ATOM 3728 O O . ASN B 1 180 ? -3.443 -1.779 -13.375 1 87.31 180 ASN B O 1
ATOM 3732 N N . PHE B 1 181 ? -1.623 -1.572 -12.109 1 91 181 PHE B N 1
ATOM 3733 C CA . PHE B 1 181 ? -1.208 -2.965 -12.234 1 91 181 PHE B CA 1
ATOM 3734 C C . PHE B 1 181 ? -0.727 -3.512 -10.898 1 91 181 PHE B C 1
ATOM 3736 O O . PHE B 1 181 ? -0.244 -2.758 -10.047 1 91 181 PHE B O 1
ATOM 3743 N N . THR B 1 182 ? -0.903 -4.773 -10.773 1 93.75 182 THR B N 1
ATOM 3744 C CA . THR B 1 182 ? -0.366 -5.469 -9.609 1 93.75 182 THR B CA 1
ATOM 3745 C C . THR B 1 182 ? 0.639 -6.535 -10.031 1 93.75 182 THR B C 1
ATOM 3747 O O . THR B 1 182 ? 0.413 -7.258 -11.008 1 93.75 182 THR B O 1
ATOM 3750 N N . ARG B 1 183 ? 1.795 -6.523 -9.422 1 94.94 183 ARG B N 1
ATOM 3751 C CA . ARG B 1 183 ? 2.803 -7.559 -9.609 1 94.94 183 ARG B CA 1
ATOM 3752 C C . ARG B 1 183 ? 2.615 -8.695 -8.602 1 94.94 183 ARG B C 1
ATOM 3754 O O . ARG B 1 183 ? 2.551 -8.453 -7.398 1 94.94 183 ARG B O 1
ATOM 3761 N N . PHE B 1 184 ? 2.447 -9.93 -9.109 1 97 184 PHE B N 1
ATOM 3762 C CA . PHE B 1 184 ? 2.322 -11.125 -8.297 1 97 184 PHE B CA 1
ATOM 3763 C C . PHE B 1 184 ? 3.57 -11.992 -8.406 1 97 184 PHE B C 1
ATOM 3765 O O . PHE B 1 184 ? 4.23 -12.008 -9.453 1 97 184 PHE B O 1
ATOM 3772 N N . VAL B 1 185 ? 3.859 -12.719 -7.32 1 97.25 185 VAL B N 1
ATOM 3773 C CA . VAL B 1 185 ? 4.934 -13.703 -7.375 1 97.25 185 VAL B CA 1
ATOM 3774 C C . VAL B 1 185 ? 4.352 -15.109 -7.199 1 97.25 185 VAL B C 1
ATOM 3776 O O . VAL B 1 185 ? 3.291 -15.273 -6.594 1 97.25 185 VAL B O 1
ATOM 3779 N N . VAL B 1 186 ? 5.031 -16.047 -7.793 1 97.31 186 VAL B N 1
ATOM 3780 C CA . VAL B 1 186 ? 4.703 -17.453 -7.633 1 97.31 186 VAL B CA 1
ATOM 3781 C C . VAL B 1 186 ? 5.66 -18.094 -6.625 1 97.31 186 VAL B C 1
ATOM 3783 O O . VAL B 1 186 ? 6.883 -18 -6.77 1 97.31 186 VAL B O 1
ATOM 3786 N N . LEU B 1 187 ? 5.105 -18.781 -5.625 1 97.88 187 LEU B N 1
ATOM 3787 C CA . LEU B 1 187 ? 5.906 -19.344 -4.543 1 97.88 187 LEU B CA 1
ATOM 3788 C C . LEU B 1 187 ? 5.879 -20.875 -4.59 1 97.88 187 LEU B C 1
ATOM 3790 O O . LEU B 1 187 ? 4.84 -21.469 -4.879 1 97.88 187 LEU B O 1
ATOM 3794 N N . SER B 1 188 ? 6.988 -21.438 -4.266 1 97.88 188 SER B N 1
ATOM 3795 C CA . SER B 1 188 ? 7.145 -22.891 -4.195 1 97.88 188 SER B CA 1
ATOM 3796 C C . SER B 1 188 ? 7.984 -23.297 -2.99 1 97.88 188 SER B C 1
ATOM 3798 O O . SER B 1 188 ? 8.711 -22.469 -2.424 1 97.88 188 SER B O 1
ATOM 3800 N N . ARG B 1 189 ? 7.855 -24.531 -2.6 1 96.94 189 ARG B N 1
ATOM 3801 C CA . ARG B 1 189 ? 8.656 -25.062 -1.506 1 96.94 189 ARG B CA 1
ATOM 3802 C C . ARG B 1 189 ? 10.133 -25.156 -1.898 1 96.94 189 ARG B C 1
ATOM 3804 O O . ARG B 1 189 ? 11.016 -24.844 -1.093 1 96.94 189 ARG B O 1
ATOM 3811 N N . ASP B 1 190 ? 10.336 -25.562 -3.111 1 93.88 190 ASP B N 1
ATOM 3812 C CA . ASP B 1 190 ? 11.703 -25.75 -3.6 1 93.88 190 ASP B CA 1
ATOM 3813 C C . ASP B 1 190 ? 12.047 -24.734 -4.68 1 93.88 190 ASP B C 1
ATOM 3815 O O . ASP B 1 190 ? 11.18 -24.359 -5.477 1 93.88 190 ASP B O 1
ATOM 3819 N N . PRO B 1 191 ? 13.312 -24.297 -4.613 1 90.5 191 PRO B N 1
ATOM 3820 C CA . PRO B 1 191 ? 13.719 -23.422 -5.727 1 90.5 191 PRO B CA 1
ATOM 3821 C C . PRO B 1 191 ? 13.703 -24.141 -7.07 1 90.5 191 PRO B C 1
ATOM 3823 O O . PRO B 1 191 ? 13.828 -25.375 -7.121 1 90.5 191 PRO B O 1
ATOM 3826 N N . VAL B 1 192 ? 13.406 -23.438 -8.062 1 81.81 192 VAL B N 1
ATOM 3827 C CA . VAL B 1 192 ? 13.422 -24.016 -9.406 1 81.81 192 VAL B CA 1
ATOM 3828 C C . VAL B 1 192 ? 14.547 -23.375 -10.227 1 81.81 192 VAL B C 1
ATOM 3830 O O . VAL B 1 192 ? 14.758 -22.156 -10.164 1 81.81 192 VAL B O 1
ATOM 3833 N N . ASP B 1 193 ? 15.328 -24.141 -10.836 1 77.06 193 ASP B N 1
ATOM 3834 C CA . ASP B 1 193 ? 16.359 -23.609 -11.727 1 77.06 193 ASP B CA 1
ATOM 3835 C C . ASP B 1 193 ? 15.734 -23 -12.977 1 77.06 193 ASP B C 1
ATOM 3837 O O . ASP B 1 193 ? 15.07 -23.688 -13.758 1 77.06 193 ASP B O 1
ATOM 3841 N N . PRO B 1 194 ? 15.914 -21.719 -13.039 1 71.69 194 PRO B N 1
ATOM 3842 C CA . PRO B 1 194 ? 15.266 -21.094 -14.195 1 71.69 194 PRO B CA 1
ATOM 3843 C C . PRO B 1 194 ? 15.891 -21.516 -15.523 1 71.69 194 PRO B C 1
ATOM 3845 O O . PRO B 1 194 ? 17.094 -21.797 -15.586 1 71.69 194 PRO B O 1
ATOM 3848 N N . ARG B 1 195 ? 15 -21.766 -16.438 1 64.94 195 ARG B N 1
ATOM 3849 C CA . ARG B 1 195 ? 15.508 -22.047 -17.781 1 64.94 195 ARG B CA 1
ATOM 3850 C C . ARG B 1 195 ? 16.203 -20.828 -18.375 1 64.94 195 ARG B C 1
ATOM 3852 O O . ARG B 1 195 ? 15.82 -19.703 -18.109 1 64.94 195 ARG B O 1
ATOM 3859 N N . ALA B 1 196 ? 17.328 -21.016 -18.969 1 63.09 196 ALA B N 1
ATOM 3860 C CA . ALA B 1 196 ? 18.234 -19.984 -19.5 1 63.09 196 ALA B CA 1
ATOM 3861 C C . ALA B 1 196 ? 17.594 -19.25 -20.656 1 63.09 196 ALA B C 1
ATOM 3863 O O . ALA B 1 196 ? 18.172 -18.312 -21.203 1 63.09 196 ALA B O 1
ATOM 3864 N N . ASP B 1 197 ? 16.328 -19.438 -20.969 1 69.31 197 ASP B N 1
ATOM 3865 C CA . ASP B 1 197 ? 15.82 -18.891 -22.219 1 69.31 197 ASP B CA 1
ATOM 3866 C C . ASP B 1 197 ? 15.164 -17.531 -22.016 1 69.31 197 ASP B C 1
ATOM 3868 O O . ASP B 1 197 ? 14.758 -16.875 -22.969 1 69.31 197 ASP B O 1
ATOM 3872 N N . ARG B 1 198 ? 15.234 -17.109 -20.797 1 78.38 198 ARG B N 1
ATOM 3873 C CA . ARG B 1 198 ? 14.609 -15.812 -20.562 1 78.38 198 ARG B CA 1
ATOM 3874 C C . ARG B 1 198 ? 15.414 -14.992 -19.547 1 78.38 198 ARG B C 1
ATOM 3876 O O . ARG B 1 198 ? 16.188 -15.547 -18.781 1 78.38 198 ARG B O 1
ATOM 3883 N N . PRO B 1 199 ? 15.156 -13.695 -19.672 1 86.06 199 PRO B N 1
ATOM 3884 C CA . PRO B 1 199 ? 15.812 -12.875 -18.641 1 86.06 199 PRO B CA 1
ATOM 3885 C C . PRO B 1 199 ? 15.391 -13.242 -17.219 1 86.06 199 PRO B C 1
ATOM 3887 O O . PRO B 1 199 ? 14.219 -13.516 -16.984 1 86.06 199 PRO B O 1
ATOM 3890 N N . LEU B 1 200 ? 16.406 -13.367 -16.422 1 91.56 200 LEU B N 1
ATOM 3891 C CA . LEU B 1 200 ? 16.141 -13.766 -15.055 1 91.56 200 LEU B CA 1
ATOM 3892 C C . LEU B 1 200 ? 16.25 -12.578 -14.109 1 91.56 200 LEU B C 1
ATOM 3894 O O . LEU B 1 200 ? 16.969 -11.617 -14.398 1 91.56 200 LEU B O 1
ATOM 3898 N N . LYS B 1 201 ? 15.484 -12.664 -13.094 1 93.19 201 LYS B N 1
ATOM 3899 C CA . LYS B 1 201 ? 15.492 -11.711 -11.984 1 93.19 201 LYS B CA 1
ATOM 3900 C C . LYS B 1 201 ? 15.773 -12.414 -10.656 1 93.19 201 LYS B C 1
ATOM 3902 O O . LYS B 1 201 ? 15.344 -13.547 -10.453 1 93.19 201 LYS B O 1
ATOM 3907 N N . THR B 1 202 ? 16.531 -11.727 -9.828 1 96.06 202 THR B N 1
ATOM 3908 C CA . THR B 1 202 ? 16.781 -12.25 -8.492 1 96.06 202 THR B CA 1
ATOM 3909 C C . THR B 1 202 ? 16.312 -11.273 -7.426 1 96.06 202 THR B C 1
ATOM 3911 O O . THR B 1 202 ? 16.531 -10.062 -7.539 1 96.06 202 THR B O 1
ATOM 3914 N N . SER B 1 203 ? 15.531 -11.781 -6.496 1 97 203 SER B N 1
ATOM 3915 C CA . SER B 1 203 ? 15.078 -11.008 -5.348 1 97 203 SER B CA 1
ATOM 3916 C C . SER B 1 203 ? 15.836 -11.391 -4.082 1 97 203 SER B C 1
ATOM 3918 O O . SER B 1 203 ? 15.961 -12.578 -3.766 1 97 203 SER B O 1
ATOM 3920 N N . VAL B 1 204 ? 16.359 -10.344 -3.35 1 97.12 204 VAL B N 1
ATOM 3921 C CA . VAL B 1 204 ? 17.109 -10.609 -2.121 1 97.12 204 VAL B CA 1
ATOM 3922 C C . VAL B 1 204 ? 16.625 -9.672 -1.015 1 97.12 204 VAL B C 1
ATOM 3924 O O . VAL B 1 204 ? 16 -8.648 -1.289 1 97.12 204 VAL B O 1
ATOM 3927 N N . VAL B 1 205 ? 16.828 -10.109 0.204 1 95.69 205 VAL B N 1
ATOM 3928 C CA . VAL B 1 205 ? 16.625 -9.281 1.389 1 95.69 205 VAL B CA 1
ATOM 3929 C C . VAL B 1 205 ? 17.875 -9.297 2.258 1 95.69 205 VAL B C 1
ATOM 3931 O O . VAL B 1 205 ? 18.547 -10.328 2.381 1 95.69 205 VAL B O 1
ATOM 3934 N N . PHE B 1 206 ? 18.281 -8.109 2.742 1 94.38 206 PHE B N 1
ATOM 3935 C CA . PHE B 1 206 ? 19.453 -8.031 3.619 1 94.38 206 PHE B CA 1
ATOM 3936 C C . PHE B 1 206 ? 19.266 -6.926 4.652 1 94.38 206 PHE B C 1
ATOM 3938 O O . PHE B 1 206 ? 18.531 -5.961 4.418 1 94.38 206 PHE B O 1
ATOM 3945 N N . ALA B 1 207 ? 19.797 -7.133 5.777 1 92 207 ALA B N 1
ATOM 3946 C CA . ALA B 1 207 ? 19.75 -6.152 6.855 1 92 207 ALA B CA 1
ATOM 3947 C C . ALA B 1 207 ? 21.141 -5.547 7.094 1 92 207 ALA B C 1
ATOM 3949 O O . ALA B 1 207 ? 22.141 -6.254 7.043 1 92 207 ALA B O 1
ATOM 3950 N N . LEU B 1 208 ? 21.125 -4.289 7.23 1 90.31 208 LEU B N 1
ATOM 3951 C CA . LEU B 1 208 ? 22.359 -3.58 7.496 1 90.31 208 LEU B CA 1
ATOM 3952 C C . LEU B 1 208 ? 22.328 -2.93 8.875 1 90.31 208 LEU B C 1
ATOM 3954 O O . LEU B 1 208 ? 21.297 -2.408 9.297 1 90.31 208 LEU B O 1
ATOM 3958 N N . GLU B 1 209 ? 23.406 -3.053 9.539 1 82 209 GLU B N 1
ATOM 3959 C CA . GLU B 1 209 ? 23.531 -2.346 10.812 1 82 209 GLU B CA 1
ATOM 3960 C C . GLU B 1 209 ? 23.594 -0.836 10.602 1 82 209 GLU B C 1
ATOM 3962 O O . GLU B 1 209 ? 24.031 -0.372 9.539 1 82 209 GLU B O 1
ATOM 3967 N N . ASN B 1 210 ? 23.094 -0.23 11.711 1 72.25 210 ASN B N 1
ATOM 3968 C CA . ASN B 1 210 ? 23.156 1.226 11.641 1 72.25 210 ASN B CA 1
ATOM 3969 C C . ASN B 1 210 ? 24.594 1.722 11.562 1 72.25 210 ASN B C 1
ATOM 3971 O O . ASN B 1 210 ? 25.453 1.277 12.336 1 72.25 210 ASN B O 1
ATOM 3975 N N . GLY B 1 211 ? 25.078 2.209 10.523 1 71.06 211 GLY B N 1
ATOM 3976 C CA . GLY B 1 211 ? 26.406 2.752 10.328 1 71.06 211 GLY B CA 1
ATOM 3977 C C . GLY B 1 211 ? 26.5 3.703 9.156 1 71.06 211 GLY B C 1
ATOM 3978 O O . GLY B 1 211 ? 25.625 3.723 8.289 1 71.06 211 GLY B O 1
ATOM 3979 N N . THR B 1 212 ? 27.484 4.461 9.281 1 75.12 212 THR B N 1
ATOM 3980 C CA . THR B 1 212 ? 27.719 5.453 8.242 1 75.12 212 THR B CA 1
ATOM 3981 C C . THR B 1 212 ? 27.938 4.773 6.891 1 75.12 212 THR B C 1
ATOM 3983 O O . THR B 1 212 ? 28.781 3.875 6.77 1 75.12 212 THR B O 1
ATOM 3986 N N . SER B 1 213 ? 27.156 5.016 5.926 1 82.88 213 SER B N 1
ATOM 3987 C CA . SER B 1 213 ? 27.297 4.629 4.527 1 82.88 213 SER B CA 1
ATOM 3988 C C . SER B 1 213 ? 27.062 3.133 4.344 1 82.88 213 SER B C 1
ATOM 3990 O O . SER B 1 213 ? 27.672 2.508 3.465 1 82.88 213 SER B O 1
ATOM 3992 N N . ALA B 1 214 ? 26.375 2.504 5.254 1 89.06 214 ALA B N 1
ATOM 3993 C CA . ALA B 1 214 ? 26.156 1.06 5.191 1 89.06 214 ALA B CA 1
ATOM 3994 C C . ALA B 1 214 ? 25.547 0.65 3.852 1 89.06 214 ALA B C 1
ATOM 3996 O O . ALA B 1 214 ? 26.031 -0.29 3.211 1 89.06 214 ALA B O 1
ATOM 3997 N N . LEU B 1 215 ? 24.594 1.4 3.414 1 92.38 215 LEU B N 1
ATOM 3998 C CA . LEU B 1 215 ? 23.953 1.051 2.154 1 92.38 215 LEU B CA 1
ATOM 3999 C C . LEU B 1 215 ? 24.906 1.246 0.98 1 92.38 215 LEU B C 1
ATOM 4001 O O . LEU B 1 215 ? 24.922 0.442 0.046 1 92.38 215 LEU B O 1
ATOM 4005 N N . PHE B 1 216 ? 25.672 2.258 1.062 1 93.5 216 PHE B N 1
ATOM 4006 C CA . PHE B 1 216 ? 26.656 2.523 0.016 1 93.5 216 PHE B CA 1
ATOM 4007 C C . PHE B 1 216 ? 27.625 1.355 -0.128 1 93.5 216 PHE B C 1
ATOM 4009 O O . PHE B 1 216 ? 27.875 0.885 -1.239 1 93.5 216 PHE B O 1
ATOM 4016 N N . LYS B 1 217 ? 28.078 0.876 0.938 1 93.06 217 LYS B N 1
ATOM 4017 C CA . LYS B 1 217 ? 29 -0.257 0.938 1 93.06 217 LYS B CA 1
ATOM 4018 C C . LYS B 1 217 ? 28.328 -1.508 0.375 1 93.06 217 LYS B C 1
ATOM 4020 O O . LYS B 1 217 ? 28.922 -2.215 -0.448 1 93.06 217 LYS B O 1
ATOM 4025 N N . ALA B 1 218 ? 27.188 -1.728 0.795 1 94.25 218 ALA B N 1
ATOM 4026 C CA . ALA B 1 218 ? 26.453 -2.902 0.33 1 94.25 218 ALA B CA 1
ATOM 4027 C C . ALA B 1 218 ? 26.25 -2.857 -1.182 1 94.25 218 ALA B C 1
ATOM 4029 O O . ALA B 1 218 ? 26.422 -3.867 -1.869 1 94.25 218 ALA B O 1
ATOM 4030 N N . LEU B 1 219 ? 25.938 -1.661 -1.673 1 94.88 219 LEU B N 1
ATOM 4031 C CA . LEU B 1 219 ? 25.641 -1.524 -3.092 1 94.88 219 LEU B CA 1
ATOM 4032 C C . LEU B 1 219 ? 26.906 -1.629 -3.934 1 94.88 219 LEU B C 1
ATOM 4034 O O . LEU B 1 219 ? 26.828 -1.83 -5.148 1 94.88 219 LEU B O 1
ATOM 4038 N N . SER B 1 220 ? 28.062 -1.474 -3.316 1 95.06 220 SER B N 1
ATOM 4039 C CA . SER B 1 220 ? 29.328 -1.655 -4.039 1 95.06 220 SER B CA 1
ATOM 4040 C C . SER B 1 220 ? 29.453 -3.08 -4.566 1 95.06 220 SER B C 1
ATOM 4042 O O . SER B 1 220 ? 30.078 -3.309 -5.605 1 95.06 220 SER B O 1
ATOM 4044 N N . ALA B 1 221 ? 28.828 -3.99 -3.816 1 95.81 221 ALA B N 1
ATOM 4045 C CA . ALA B 1 221 ? 28.859 -5.387 -4.242 1 95.81 221 ALA B CA 1
ATOM 4046 C C . ALA B 1 221 ? 28.219 -5.551 -5.621 1 95.81 221 ALA B C 1
ATOM 4048 O O . ALA B 1 221 ? 28.672 -6.359 -6.43 1 95.81 221 ALA B O 1
ATOM 4049 N N . PHE B 1 222 ? 27.219 -4.809 -5.926 1 95.69 222 PHE B N 1
ATOM 4050 C CA . PHE B 1 222 ? 26.547 -4.859 -7.211 1 95.69 222 PHE B CA 1
ATOM 4051 C C . PHE B 1 222 ? 27.297 -4.047 -8.258 1 95.69 222 PHE B C 1
ATOM 4053 O O . PHE B 1 222 ? 27.5 -4.508 -9.383 1 95.69 222 PHE B O 1
ATOM 4060 N N . ALA B 1 223 ? 27.719 -2.887 -7.805 1 94.38 223 ALA B N 1
ATOM 4061 C CA . ALA B 1 223 ? 28.359 -1.948 -8.719 1 94.38 223 ALA B CA 1
ATOM 4062 C C . ALA B 1 223 ? 29.656 -2.529 -9.273 1 94.38 223 ALA B C 1
ATOM 4064 O O . ALA B 1 223 ? 29.938 -2.404 -10.469 1 94.38 223 ALA B O 1
ATOM 4065 N N . ALA B 1 224 ? 30.406 -3.17 -8.461 1 94.56 224 ALA B N 1
ATOM 4066 C CA . ALA B 1 224 ? 31.703 -3.746 -8.844 1 94.56 224 ALA B CA 1
ATOM 4067 C C . ALA B 1 224 ? 31.531 -4.809 -9.922 1 94.56 224 ALA B C 1
ATOM 4069 O O . ALA B 1 224 ? 32.438 -5.078 -10.695 1 94.56 224 ALA B O 1
ATOM 4070 N N . ARG B 1 225 ? 30.375 -5.336 -10.023 1 95.31 225 ARG B N 1
ATOM 4071 C CA . ARG B 1 225 ? 30.125 -6.43 -10.953 1 95.31 225 ARG B CA 1
ATOM 4072 C C . ARG B 1 225 ? 29.125 -6.016 -12.031 1 95.31 225 ARG B C 1
ATOM 4074 O O . ARG B 1 225 ? 28.594 -6.867 -12.75 1 95.31 225 ARG B O 1
ATOM 4081 N N . LYS B 1 226 ? 28.766 -4.797 -12.055 1 93.12 226 LYS B N 1
ATOM 4082 C CA . LYS B 1 226 ? 27.875 -4.207 -13.062 1 93.12 226 LYS B CA 1
ATOM 4083 C C . LYS B 1 226 ? 26.516 -4.879 -13.055 1 93.12 226 LYS B C 1
ATOM 4085 O O . LYS B 1 226 ? 25.984 -5.238 -14.102 1 93.12 226 LYS B O 1
ATOM 4090 N N . ILE B 1 227 ? 26.062 -5.113 -11.883 1 93 227 ILE B N 1
ATOM 4091 C CA . ILE B 1 227 ? 24.719 -5.652 -11.711 1 93 227 ILE B CA 1
ATOM 4092 C C . ILE B 1 227 ? 23.734 -4.516 -11.445 1 93 227 ILE B C 1
ATOM 4094 O O . ILE B 1 227 ? 23.875 -3.779 -10.461 1 93 227 ILE B O 1
ATOM 4098 N N . ASN B 1 228 ? 22.734 -4.41 -12.258 1 86.88 228 ASN B N 1
ATOM 4099 C CA . ASN B 1 228 ? 21.75 -3.34 -12.133 1 86.88 228 ASN B CA 1
ATOM 4100 C C . ASN B 1 228 ? 20.578 -3.754 -11.25 1 86.88 228 ASN B C 1
ATOM 4102 O O . ASN B 1 228 ? 19.984 -4.816 -11.453 1 86.88 228 ASN B O 1
ATOM 4106 N N . LEU B 1 229 ? 20.25 -2.846 -10.375 1 91.38 229 LEU B N 1
ATOM 4107 C CA . LEU B 1 229 ? 19.094 -3.082 -9.539 1 91.38 229 LEU B CA 1
ATOM 4108 C C . LEU B 1 229 ? 17.812 -2.643 -10.25 1 91.38 229 LEU B C 1
ATOM 4110 O O . LEU B 1 229 ? 17.797 -1.6 -10.906 1 91.38 229 LEU B O 1
ATOM 4114 N N . SER B 1 230 ? 16.812 -3.457 -10.18 1 88.31 230 SER B N 1
ATOM 4115 C CA . SER B 1 230 ? 15.508 -3.094 -10.742 1 88.31 230 SER B CA 1
ATOM 4116 C C . SER B 1 230 ? 14.539 -2.66 -9.656 1 88.31 230 SER B C 1
ATOM 4118 O O . SER B 1 230 ? 13.477 -2.104 -9.953 1 88.31 230 SER B O 1
ATOM 4120 N N . LYS B 1 231 ? 14.914 -2.863 -8.43 1 92.44 231 LYS B N 1
ATOM 4121 C CA . LYS B 1 231 ? 14.117 -2.428 -7.285 1 92.44 231 LYS B CA 1
ATOM 4122 C C . LYS B 1 231 ? 14.961 -2.365 -6.016 1 92.44 231 LYS B C 1
ATOM 4124 O O . LYS B 1 231 ? 15.812 -3.229 -5.785 1 92.44 231 LYS B O 1
ATOM 4129 N N . ILE B 1 232 ? 14.711 -1.416 -5.191 1 94.62 232 ILE B N 1
ATOM 4130 C CA . ILE B 1 232 ? 15.242 -1.387 -3.834 1 94.62 232 ILE B CA 1
ATOM 4131 C C . ILE B 1 232 ? 14.266 -0.666 -2.912 1 94.62 232 ILE B C 1
ATOM 4133 O O . ILE B 1 232 ? 13.648 0.328 -3.307 1 94.62 232 ILE B O 1
ATOM 4137 N N . GLU B 1 233 ? 14.117 -1.178 -1.776 1 94.56 233 GLU B N 1
ATOM 4138 C CA . GLU B 1 233 ? 13.234 -0.588 -0.778 1 94.56 233 GLU B CA 1
ATOM 4139 C C . GLU B 1 233 ? 13.719 -0.887 0.638 1 94.56 233 GLU B C 1
ATOM 4141 O O . GLU B 1 233 ? 14.07 -2.025 0.952 1 94.56 233 GLU B O 1
ATOM 4146 N N . SER B 1 234 ? 13.773 0.149 1.385 1 92.5 234 SER B N 1
ATOM 4147 C CA . SER B 1 234 ? 14.164 -0.037 2.777 1 92.5 234 SER B CA 1
ATOM 4148 C C . SER B 1 234 ? 12.953 -0.068 3.699 1 92.5 234 SER B C 1
ATOM 4150 O O . SER B 1 234 ? 11.938 0.573 3.418 1 92.5 234 SER B O 1
ATOM 4152 N N . ARG B 1 235 ? 13.094 -0.817 4.73 1 88.12 235 ARG B N 1
ATOM 4153 C CA . ARG B 1 235 ? 12.102 -0.863 5.797 1 88.12 235 ARG B CA 1
ATOM 4154 C C . ARG B 1 235 ? 12.766 -0.89 7.168 1 88.12 235 ARG B C 1
ATOM 4156 O O . ARG B 1 235 ? 13.789 -1.552 7.352 1 88.12 235 ARG B O 1
ATOM 4163 N N . PRO B 1 236 ? 12.086 -0.108 8.086 1 75.62 236 PRO B N 1
ATOM 4164 C CA . PRO B 1 236 ? 12.633 -0.226 9.445 1 75.62 236 PRO B CA 1
ATOM 4165 C C . PRO B 1 236 ? 12.516 -1.64 10.008 1 75.62 236 PRO B C 1
ATOM 4167 O O . PRO B 1 236 ? 11.516 -2.324 9.758 1 75.62 236 PRO B O 1
ATOM 4170 N N . HIS B 1 237 ? 13.477 -2.076 10.695 1 64.69 237 HIS B N 1
ATOM 4171 C CA . HIS B 1 237 ? 13.531 -3.434 11.234 1 64.69 237 HIS B CA 1
ATOM 4172 C C . HIS B 1 237 ? 12.336 -3.713 12.141 1 64.69 237 HIS B C 1
ATOM 4174 O O . HIS B 1 237 ? 11.773 -4.812 12.117 1 64.69 237 HIS B O 1
ATOM 4180 N N . LYS B 1 238 ? 12.109 -2.74 12.922 1 60.5 238 LYS B N 1
ATOM 4181 C CA . LYS B 1 238 ? 11.023 -2.936 13.867 1 60.5 238 LYS B CA 1
ATOM 4182 C C . LYS B 1 238 ? 9.727 -3.297 13.148 1 60.5 238 LYS B C 1
ATOM 4184 O O . LYS B 1 238 ? 8.852 -3.945 13.727 1 60.5 238 LYS B O 1
ATOM 4189 N N . SER B 1 239 ? 9.781 -3.059 11.883 1 59.62 239 SER B N 1
ATOM 4190 C CA . SER B 1 239 ? 8.57 -3.281 11.102 1 59.62 239 SER B CA 1
ATOM 4191 C C . SER B 1 239 ? 8.633 -4.617 10.367 1 59.62 239 SER B C 1
ATOM 4193 O O . SER B 1 239 ? 7.648 -5.035 9.75 1 59.62 239 SER B O 1
ATOM 4195 N N . CYS B 1 240 ? 9.805 -5.246 10.445 1 59.53 240 CYS B N 1
ATOM 4196 C CA . CYS B 1 240 ? 9.961 -6.492 9.703 1 59.53 240 CYS B CA 1
ATOM 4197 C C . CYS B 1 240 ? 10.148 -7.672 10.648 1 59.53 240 CYS B C 1
ATOM 4199 O O . CYS B 1 240 ? 10.891 -7.578 11.625 1 59.53 240 CYS B O 1
ATOM 4201 N N . PRO B 1 241 ? 9.266 -8.68 10.492 1 48.53 241 PRO B N 1
ATOM 4202 C CA . PRO B 1 241 ? 9.367 -9.836 11.383 1 48.53 241 PRO B CA 1
ATOM 4203 C C . PRO B 1 241 ? 10.617 -10.68 11.117 1 48.53 241 PRO B C 1
ATOM 4205 O O . PRO B 1 241 ? 10.508 -11.797 10.617 1 48.53 241 PRO B O 1
ATOM 4208 N N . ILE B 1 242 ? 11.758 -10.125 10.992 1 50.56 242 ILE B N 1
ATOM 4209 C CA . ILE B 1 242 ? 12.945 -10.953 10.828 1 50.56 242 ILE B CA 1
ATOM 4210 C C . ILE B 1 242 ? 13.344 -11.562 12.172 1 50.56 242 ILE B C 1
ATOM 4212 O O . ILE B 1 242 ? 13.508 -10.852 13.164 1 50.56 242 ILE B O 1
ATOM 4216 N N . ARG B 1 243 ? 12.719 -12.727 12.547 1 45.09 243 ARG B N 1
ATOM 4217 C CA . ARG B 1 243 ? 13.258 -13.461 13.688 1 45.09 243 ARG B CA 1
ATOM 4218 C C . ARG B 1 243 ? 14.781 -13.555 13.602 1 45.09 243 ARG B C 1
ATOM 4220 O O . ARG B 1 243 ? 15.312 -14.422 12.898 1 45.09 243 ARG B O 1
ATOM 4227 N N . LEU B 1 244 ? 15.367 -12.453 13.117 1 40.03 244 LEU B N 1
ATOM 4228 C CA . LEU B 1 244 ? 16.781 -12.789 13.172 1 40.03 244 LEU B CA 1
ATOM 4229 C C . LEU B 1 244 ? 17.125 -13.531 14.461 1 40.03 244 LEU B C 1
ATOM 4231 O O . LEU B 1 244 ? 16.422 -13.391 15.469 1 40.03 244 LEU B O 1
ATOM 4235 N N . VAL B 1 245 ? 18.141 -14.312 14.336 1 35.81 245 VAL B N 1
ATOM 4236 C CA . VAL B 1 245 ? 18.875 -14.773 15.516 1 35.81 245 VAL B CA 1
ATOM 4237 C C . VAL B 1 245 ? 18.812 -13.727 16.609 1 35.81 245 VAL B C 1
ATOM 4239 O O . VAL B 1 245 ? 18.641 -12.531 16.344 1 35.81 245 VAL B O 1
ATOM 4242 N N . GLU B 1 246 ? 19 -14.109 17.875 1 39.47 246 GLU B N 1
ATOM 4243 C CA . GLU B 1 246 ? 19.078 -13.461 19.188 1 39.47 246 GLU B CA 1
ATOM 4244 C C . GLU B 1 246 ? 19.516 -12.008 19.047 1 39.47 246 GLU B C 1
ATOM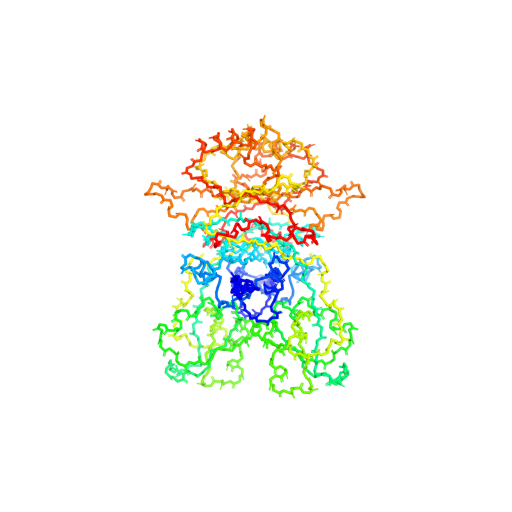 4246 O O . GLU B 1 246 ? 19.156 -11.172 19.891 1 39.47 246 GLU B O 1
ATOM 4251 N N . THR B 1 247 ? 20.547 -11.688 18.266 1 37.72 247 THR B N 1
ATOM 4252 C CA . THR B 1 247 ? 21.375 -10.516 18.5 1 37.72 247 THR B CA 1
ATOM 4253 C C . THR B 1 247 ? 20.891 -9.336 17.656 1 37.72 247 THR B C 1
ATOM 4255 O O . THR B 1 247 ? 21.672 -8.43 17.344 1 37.72 247 THR B O 1
ATOM 4258 N N . VAL B 1 248 ? 19.969 -9.523 16.859 1 41.16 248 VAL B N 1
ATOM 4259 C CA . VAL B 1 248 ? 19.828 -8.344 16.016 1 41.16 248 VAL B CA 1
ATOM 4260 C C . VAL B 1 248 ? 19.359 -7.156 16.844 1 41.16 248 VAL B C 1
ATOM 4262 O O . VAL B 1 248 ? 18.312 -7.223 17.5 1 41.16 248 VAL B O 1
ATOM 4265 N N . LYS B 1 249 ? 20.172 -6.211 16.891 1 45.62 249 LYS B N 1
ATOM 4266 C CA . LYS B 1 249 ? 20.047 -4.965 17.641 1 45.62 249 LYS B CA 1
ATOM 4267 C C . LYS B 1 249 ? 18.906 -4.109 17.094 1 45.62 249 LYS B C 1
ATOM 4269 O O . LYS B 1 249 ? 18.531 -4.23 15.922 1 45.62 249 LYS B O 1
ATOM 4274 N N . ARG B 1 250 ? 18.234 -3.277 17.859 1 46.41 250 ARG B N 1
ATOM 4275 C CA . ARG B 1 250 ? 17.141 -2.314 17.844 1 46.41 250 ARG B CA 1
ATOM 4276 C C . ARG B 1 250 ? 17.141 -1.502 16.562 1 46.41 250 ARG B C 1
ATOM 4278 O O . ARG B 1 250 ? 16.078 -1.085 16.078 1 46.41 250 ARG B O 1
ATOM 4285 N N . PHE B 1 251 ? 18.359 -1.163 15.898 1 53.91 251 PHE B N 1
ATOM 4286 C CA . PHE B 1 251 ? 18.422 -0.046 14.961 1 53.91 251 PHE B CA 1
ATOM 4287 C C . PHE B 1 251 ? 18.75 -0.531 13.555 1 53.91 251 PHE B C 1
ATOM 4289 O O . PHE B 1 251 ? 19.609 0.044 12.883 1 53.91 251 PHE B O 1
ATOM 4296 N N . GLU B 1 252 ? 18.062 -1.61 13.016 1 70.75 252 GLU B N 1
ATOM 4297 C CA . GLU B 1 252 ? 18.484 -2.127 11.711 1 70.75 252 GLU B CA 1
ATOM 4298 C C . GLU B 1 252 ? 17.406 -1.878 10.656 1 70.75 252 GLU B C 1
ATOM 4300 O O . GLU B 1 252 ? 16.234 -1.68 10.992 1 70.75 252 GLU B O 1
ATOM 4305 N N . TYR B 1 253 ? 18.016 -1.504 9.461 1 82.56 253 TYR B N 1
ATOM 4306 C CA . TYR B 1 253 ? 17.141 -1.417 8.297 1 82.56 253 TYR B CA 1
ATOM 4307 C C . TYR B 1 253 ? 17.219 -2.684 7.453 1 82.56 253 TYR B C 1
ATOM 4309 O O . TYR B 1 253 ? 18.312 -3.25 7.285 1 82.56 253 TYR B O 1
ATOM 4317 N N . VAL B 1 254 ? 16.141 -3.076 7.086 1 90.75 254 VAL B N 1
ATOM 4318 C CA . VAL B 1 254 ? 16.031 -4.188 6.145 1 90.75 254 VAL B CA 1
ATOM 4319 C C . VAL B 1 254 ? 15.828 -3.652 4.73 1 90.75 254 VAL B C 1
ATOM 4321 O O . VAL B 1 254 ? 15.055 -2.713 4.523 1 90.75 254 VAL B O 1
ATOM 4324 N N . PHE B 1 255 ? 16.547 -4.25 3.793 1 94.06 255 PHE B N 1
ATOM 4325 C CA . PHE B 1 255 ? 16.469 -3.834 2.396 1 94.06 255 PHE B CA 1
ATOM 4326 C C . PHE B 1 255 ? 15.977 -4.984 1.522 1 94.06 255 PHE B C 1
ATOM 4328 O O . PHE B 1 255 ? 16.5 -6.098 1.607 1 94.06 255 PHE B O 1
ATOM 4335 N N . PHE B 1 256 ? 14.961 -4.707 0.766 1 95.19 256 PHE B N 1
ATOM 4336 C CA . PHE B 1 256 ? 14.531 -5.59 -0.313 1 95.19 256 PHE B CA 1
ATOM 4337 C C . PHE B 1 256 ? 15.039 -5.09 -1.658 1 95.19 256 PHE B C 1
ATOM 4339 O O . PHE B 1 256 ? 14.836 -3.928 -2.012 1 95.19 256 PHE B O 1
ATOM 4346 N N . ALA B 1 257 ? 15.703 -5.961 -2.346 1 96.19 257 ALA B N 1
ATOM 4347 C CA . ALA B 1 257 ? 16.281 -5.555 -3.627 1 96.19 257 ALA B CA 1
ATOM 4348 C C . ALA B 1 257 ? 16.031 -6.609 -4.699 1 96.19 257 ALA B C 1
ATOM 4350 O O . ALA B 1 257 ? 15.93 -7.801 -4.395 1 96.19 257 ALA B O 1
ATOM 4351 N N . GLU B 1 258 ? 15.875 -6.137 -5.91 1 95.19 258 GLU B N 1
ATOM 4352 C CA . GLU B 1 258 ? 15.773 -6.988 -7.09 1 95.19 258 GLU B CA 1
ATOM 4353 C C . GLU B 1 258 ? 16.734 -6.535 -8.188 1 95.19 258 GLU B C 1
ATOM 4355 O O . GLU B 1 258 ? 16.984 -5.336 -8.344 1 95.19 258 GLU B O 1
ATOM 4360 N N . PHE B 1 259 ? 17.297 -7.512 -8.883 1 93.31 259 PHE B N 1
ATOM 4361 C CA . PHE B 1 259 ? 18.219 -7.18 -9.961 1 93.31 259 PHE B CA 1
ATOM 4362 C C . PHE B 1 259 ? 18.094 -8.195 -11.094 1 93.31 259 PHE B C 1
ATOM 4364 O O . PHE B 1 259 ? 17.656 -9.328 -10.883 1 93.31 259 PHE B O 1
ATOM 4371 N N . GLU B 1 260 ? 18.5 -7.738 -12.25 1 89 260 GLU B N 1
ATOM 4372 C CA . GLU B 1 260 ? 18.391 -8.555 -13.453 1 89 260 GLU B CA 1
ATOM 4373 C C . GLU B 1 260 ? 19.656 -9.375 -13.688 1 89 260 GLU B C 1
ATOM 4375 O O . GLU B 1 260 ? 20.453 -9.055 -14.578 1 89 260 GLU B O 1
ATOM 4380 N N . ALA B 1 261 ? 19.812 -10.414 -13.023 1 91.31 261 ALA B N 1
ATOM 4381 C CA . ALA B 1 261 ? 20.906 -11.367 -13.148 1 91.31 261 ALA B CA 1
ATOM 4382 C C . ALA B 1 261 ? 20.547 -12.711 -12.531 1 91.31 261 ALA B C 1
ATOM 4384 O O . ALA B 1 261 ? 19.734 -12.773 -11.602 1 91.31 261 ALA B O 1
ATOM 4385 N N . SER B 1 262 ? 21.188 -13.727 -13.016 1 92.44 262 SER B N 1
ATOM 4386 C CA . SER B 1 262 ? 20.953 -15.086 -12.539 1 92.44 262 SER B CA 1
ATOM 4387 C C . SER B 1 262 ? 21.938 -15.461 -11.438 1 92.44 262 SER B C 1
ATOM 4389 O O . SER B 1 262 ? 23.109 -15.07 -11.484 1 92.44 262 SER B O 1
ATOM 4391 N N . MET B 1 263 ? 21.469 -16.281 -10.57 1 92.06 263 MET B N 1
ATOM 4392 C CA . MET B 1 263 ? 22.344 -16.812 -9.531 1 92.06 263 MET B CA 1
ATOM 4393 C C . MET B 1 263 ? 23.359 -17.781 -10.109 1 92.06 263 MET B C 1
ATOM 4395 O O . MET B 1 263 ? 24.328 -18.141 -9.445 1 92.06 263 MET B O 1
ATOM 4399 N N . ALA B 1 264 ? 23.156 -18.156 -11.266 1 90.31 264 ALA B N 1
ATOM 4400 C CA . ALA B 1 264 ? 24.078 -19.078 -11.922 1 90.31 264 ALA B CA 1
ATOM 4401 C C . ALA B 1 264 ? 25.312 -18.344 -12.422 1 90.31 264 ALA B C 1
ATOM 4403 O O . ALA B 1 264 ? 26.328 -18.969 -12.75 1 90.31 264 ALA B O 1
ATOM 4404 N N . GLU B 1 265 ? 25.25 -17.062 -12.508 1 92.81 265 GLU B N 1
ATOM 4405 C CA . GLU B 1 265 ? 26.406 -16.266 -12.953 1 92.81 265 GLU B CA 1
ATOM 4406 C C . GLU B 1 265 ? 27.422 -16.094 -11.828 1 92.81 265 GLU B C 1
ATOM 4408 O O . GLU B 1 265 ? 27.047 -15.781 -10.695 1 92.81 265 GLU B O 1
ATOM 4413 N N . VAL B 1 266 ? 28.641 -16.234 -12.195 1 95.62 266 VAL B N 1
ATOM 4414 C CA . VAL B 1 266 ? 29.719 -16.109 -11.227 1 95.62 266 VAL B CA 1
ATOM 4415 C C . VAL B 1 266 ? 29.703 -14.711 -10.609 1 95.62 266 VAL B C 1
ATOM 4417 O O . VAL B 1 266 ? 29.891 -14.555 -9.406 1 95.62 266 VAL B O 1
ATOM 4420 N N . ARG B 1 267 ? 29.484 -13.734 -11.422 1 95.69 267 ARG B N 1
ATOM 4421 C CA . ARG B 1 267 ? 29.484 -12.359 -10.922 1 95.69 267 ARG B CA 1
ATOM 4422 C C . ARG B 1 267 ? 28.391 -12.164 -9.875 1 95.69 267 ARG B C 1
ATOM 4424 O O . ARG B 1 267 ? 28.578 -11.422 -8.906 1 95.69 267 ARG B O 1
ATOM 4431 N N . THR B 1 268 ? 27.281 -12.797 -10.156 1 95.75 268 THR B N 1
ATOM 4432 C CA . THR B 1 268 ? 26.172 -12.688 -9.211 1 95.75 268 THR B CA 1
ATOM 4433 C C . THR B 1 268 ? 26.5 -13.398 -7.902 1 95.75 268 THR B C 1
ATOM 4435 O O . THR B 1 268 ? 26.281 -12.859 -6.82 1 95.75 268 THR B O 1
ATOM 4438 N N . GLU B 1 269 ? 27.031 -14.523 -8 1 96.12 269 GLU B N 1
ATOM 4439 C CA . GLU B 1 269 ? 27.438 -15.273 -6.816 1 96.12 269 GLU B CA 1
ATOM 4440 C C . GLU B 1 269 ? 28.438 -14.477 -5.977 1 96.12 269 GLU B C 1
ATOM 4442 O O . GLU B 1 269 ? 28.312 -14.43 -4.75 1 96.12 269 GLU B O 1
ATOM 4447 N N . GLU B 1 270 ? 29.344 -13.922 -6.59 1 97.5 270 GLU B N 1
ATOM 4448 C CA . GLU B 1 270 ? 30.359 -13.117 -5.906 1 97.5 270 GLU B CA 1
ATOM 4449 C C . GLU B 1 270 ? 29.734 -11.891 -5.246 1 97.5 270 GLU B C 1
ATOM 4451 O O . GLU B 1 270 ? 30.109 -11.523 -4.129 1 97.5 270 GLU B O 1
ATOM 4456 N N . ALA B 1 271 ? 28.844 -11.289 -5.965 1 97.31 271 ALA B N 1
ATOM 4457 C CA . ALA B 1 271 ? 28.156 -10.125 -5.41 1 97.31 271 ALA B CA 1
ATOM 4458 C C . ALA B 1 271 ? 27.375 -10.5 -4.148 1 97.31 271 ALA B C 1
ATOM 4460 O O . ALA B 1 271 ? 27.406 -9.773 -3.156 1 97.31 271 ALA B O 1
ATOM 4461 N N . MET B 1 272 ? 26.719 -11.641 -4.207 1 97.44 272 MET B N 1
ATOM 4462 C CA . MET B 1 272 ? 25.922 -12.094 -3.07 1 97.44 272 MET B CA 1
ATOM 4463 C C . MET B 1 272 ? 26.812 -12.445 -1.885 1 97.44 272 MET B C 1
ATOM 4465 O O . MET B 1 272 ? 26.469 -12.156 -0.737 1 97.44 272 MET B O 1
ATOM 4469 N N . ALA B 1 273 ? 27.906 -13.062 -2.188 1 97.56 273 ALA B N 1
ATOM 4470 C CA . ALA B 1 273 ? 28.859 -13.383 -1.13 1 97.56 273 ALA B CA 1
ATOM 4471 C C . ALA B 1 273 ? 29.359 -12.125 -0.43 1 97.56 273 ALA B C 1
ATOM 4473 O O . ALA B 1 273 ? 29.422 -12.07 0.8 1 97.56 273 ALA B O 1
ATOM 4474 N N . GLU B 1 274 ? 29.703 -11.156 -1.176 1 97.31 274 GLU B N 1
ATOM 4475 C CA . GLU B 1 274 ? 30.156 -9.891 -0.618 1 97.31 274 GLU B CA 1
ATOM 4476 C C . GLU B 1 274 ? 29.047 -9.188 0.154 1 97.31 274 GLU B C 1
ATOM 4478 O O . GLU B 1 274 ? 29.266 -8.672 1.249 1 97.31 274 GLU B O 1
ATOM 4483 N N . LEU B 1 275 ? 27.844 -9.156 -0.43 1 96.56 275 LEU B N 1
ATOM 4484 C CA . LEU B 1 275 ? 26.688 -8.555 0.231 1 96.56 275 LEU B CA 1
ATOM 4485 C C . LEU B 1 275 ? 26.438 -9.211 1.587 1 96.56 275 LEU B C 1
ATOM 4487 O O . LEU B 1 275 ? 26.141 -8.523 2.566 1 96.56 275 LEU B O 1
ATOM 4491 N N . GLN B 1 276 ? 26.562 -10.484 1.611 1 95.5 276 GLN B N 1
ATOM 4492 C CA . GLN B 1 276 ? 26.359 -11.242 2.842 1 95.5 276 GLN B CA 1
ATOM 4493 C C . GLN B 1 276 ? 27.359 -10.836 3.912 1 95.5 276 GLN B C 1
ATOM 4495 O O . GLN B 1 276 ? 27.031 -10.797 5.102 1 95.5 276 GLN B O 1
ATOM 4500 N N . GLU B 1 277 ? 28.547 -10.469 3.533 1 94.75 277 GLU B N 1
ATOM 4501 C CA . GLU B 1 277 ? 29.578 -10.047 4.469 1 94.75 277 GLU B CA 1
ATOM 4502 C C . GLU B 1 277 ? 29.219 -8.719 5.129 1 94.75 277 GLU B C 1
ATOM 4504 O O . GLU B 1 277 ? 29.562 -8.484 6.289 1 94.75 277 GLU B O 1
ATOM 4509 N N . TYR B 1 278 ? 28.562 -7.902 4.383 1 91.94 278 TYR B N 1
ATOM 4510 C CA . TYR B 1 278 ? 28.203 -6.578 4.887 1 91.94 278 TYR B CA 1
ATOM 4511 C C . TYR B 1 278 ? 26.938 -6.625 5.711 1 91.94 278 TYR B C 1
ATOM 4513 O O . TYR B 1 278 ? 26.578 -5.656 6.395 1 91.94 278 TYR B O 1
ATOM 4521 N N . SER B 1 279 ? 26.188 -7.766 5.664 1 91.88 279 SER B N 1
ATOM 4522 C CA . SER B 1 279 ? 24.812 -7.793 6.184 1 91.88 279 SER B CA 1
ATOM 4523 C C . SER B 1 279 ? 24.734 -8.609 7.469 1 91.88 279 SER B C 1
ATOM 4525 O O . SER B 1 279 ? 25.453 -9.586 7.641 1 91.88 279 SER B O 1
ATOM 4527 N N . SER B 1 280 ? 23.859 -8.141 8.344 1 88.81 280 SER B N 1
ATOM 4528 C CA . SER B 1 280 ? 23.562 -8.922 9.547 1 88.81 280 SER B CA 1
ATOM 4529 C C . SER B 1 280 ? 22.547 -10.031 9.258 1 88.81 280 SER B C 1
ATOM 4531 O O . SER B 1 280 ? 22.453 -10.992 10.016 1 88.81 280 SER B O 1
ATOM 4533 N N . PHE B 1 281 ? 21.906 -9.914 8.289 1 90.5 281 PHE B N 1
ATOM 4534 C CA . PHE B 1 281 ? 20.953 -10.891 7.762 1 90.5 281 PHE B CA 1
ATOM 4535 C C . PHE B 1 281 ? 20.922 -10.844 6.238 1 90.5 281 PHE B C 1
ATOM 4537 O O . PHE B 1 281 ? 21 -9.766 5.641 1 90.5 281 PHE B O 1
ATOM 4544 N N . PHE B 1 282 ? 20.859 -12.047 5.703 1 93.56 282 PHE B N 1
ATOM 4545 C CA . PHE B 1 282 ? 20.844 -12.125 4.246 1 93.56 282 PHE B CA 1
ATOM 4546 C C . PHE B 1 282 ? 20.078 -13.359 3.777 1 93.56 282 PHE B C 1
ATOM 4548 O O . PHE B 1 282 ? 20.266 -14.445 4.324 1 93.56 282 PHE B O 1
ATOM 4555 N N . ARG B 1 283 ? 19.172 -13.133 2.723 1 95 283 ARG B N 1
ATOM 4556 C CA . ARG B 1 283 ? 18.453 -14.258 2.137 1 95 283 ARG B CA 1
ATOM 4557 C C . ARG B 1 283 ? 18.109 -13.992 0.675 1 95 283 ARG B C 1
ATOM 4559 O O . ARG B 1 283 ? 17.688 -12.891 0.324 1 95 283 ARG B O 1
ATOM 4566 N N . VAL B 1 284 ? 18.422 -14.945 -0.147 1 96.12 284 VAL B N 1
ATOM 4567 C CA . VAL B 1 284 ? 17.906 -14.922 -1.511 1 96.12 284 VAL B CA 1
ATOM 4568 C C . VAL B 1 284 ? 16.469 -15.438 -1.526 1 96.12 284 VAL B C 1
ATOM 4570 O O . VAL B 1 284 ? 16.203 -16.594 -1.18 1 96.12 284 VAL B O 1
ATOM 4573 N N . LEU B 1 285 ? 15.539 -14.641 -1.961 1 96.81 285 LEU B N 1
ATOM 4574 C CA . LEU B 1 285 ? 14.125 -15.008 -1.961 1 96.81 285 LEU B CA 1
ATOM 4575 C C . LEU B 1 285 ? 13.781 -15.844 -3.189 1 96.81 285 LEU B C 1
ATOM 4577 O O . LEU B 1 285 ? 12.82 -16.609 -3.168 1 96.81 285 LEU B O 1
ATOM 4581 N N . GLY B 1 286 ? 14.531 -15.555 -4.297 1 96.19 286 GLY B N 1
ATOM 4582 C CA . GLY B 1 286 ? 14.328 -16.359 -5.492 1 96.19 286 GLY B CA 1
ATOM 4583 C C . GLY B 1 286 ? 15.078 -15.82 -6.699 1 96.19 286 GLY B C 1
ATOM 4584 O O . GLY B 1 286 ? 15.438 -14.648 -6.742 1 96.19 286 GLY B O 1
ATOM 4585 N N . CYS B 1 287 ? 15.438 -16.625 -7.566 1 95.06 287 CYS B N 1
ATOM 4586 C CA . CYS B 1 287 ? 15.914 -16.375 -8.922 1 95.06 287 CYS B CA 1
ATOM 4587 C C . CYS B 1 287 ? 14.969 -16.984 -9.953 1 95.06 287 CYS B C 1
ATOM 4589 O O . CYS B 1 287 ? 14.773 -18.188 -9.992 1 95.06 287 CYS B O 1
ATOM 4591 N N . TYR B 1 288 ? 14.367 -16.109 -10.797 1 93.88 288 TYR B N 1
ATOM 4592 C CA . TYR B 1 288 ? 13.219 -16.562 -11.586 1 93.88 288 TYR B CA 1
ATOM 4593 C C . TYR B 1 288 ? 13.086 -15.742 -12.867 1 93.88 288 TYR B C 1
ATOM 4595 O O . TYR B 1 288 ? 13.672 -14.664 -12.984 1 93.88 288 TYR B O 1
ATOM 4603 N N . PRO B 1 289 ? 12.398 -16.297 -13.875 1 90.81 289 PRO B N 1
ATOM 4604 C CA . PRO B 1 289 ? 12.172 -15.547 -15.109 1 90.81 289 PRO B CA 1
ATOM 4605 C C . PRO B 1 289 ? 11.281 -14.328 -14.898 1 90.81 289 PRO B C 1
ATOM 4607 O O . PRO B 1 289 ? 10.32 -14.391 -14.117 1 90.81 289 PRO B O 1
ATOM 4610 N N . MET B 1 290 ? 11.695 -13.312 -15.617 1 83.81 290 MET B N 1
ATOM 4611 C CA . MET B 1 290 ? 10.875 -12.109 -15.609 1 83.81 290 MET B CA 1
ATOM 4612 C C . MET B 1 290 ? 9.594 -12.312 -16.422 1 83.81 290 MET B C 1
ATOM 4614 O O . MET B 1 290 ? 9.625 -12.945 -17.469 1 83.81 290 MET B O 1
ATOM 4618 N N . ASP B 1 291 ? 8.375 -11.695 -16.078 1 71.5 291 ASP B N 1
ATOM 4619 C CA . ASP B 1 291 ? 7.035 -11.734 -16.656 1 71.5 291 ASP B CA 1
ATOM 4620 C C . ASP B 1 291 ? 6.711 -13.125 -17.188 1 71.5 291 ASP B C 1
ATOM 4622 O O . ASP B 1 291 ? 7.074 -13.469 -18.312 1 71.5 291 ASP B O 1
ATOM 4626 N N . ILE B 1 292 ? 6.613 -14.203 -16.469 1 53.53 292 ILE B N 1
ATOM 4627 C CA . ILE B 1 292 ? 6.312 -15.57 -16.875 1 53.53 292 ILE B CA 1
ATOM 4628 C C . ILE B 1 292 ? 5.07 -15.578 -17.766 1 53.53 292 ILE B C 1
ATOM 4630 O O . ILE B 1 292 ? 4.77 -16.594 -18.422 1 53.53 292 ILE B O 1
ATOM 4634 N N . ALA B 1 293 ? 4.098 -14.711 -17.641 1 51.38 293 ALA B N 1
ATOM 4635 C CA . ALA B 1 293 ? 2.848 -14.961 -18.344 1 51.38 293 ALA B CA 1
ATOM 4636 C C . ALA B 1 293 ? 3 -14.695 -19.844 1 51.38 293 ALA B C 1
ATOM 4638 O O . ALA B 1 293 ? 2.008 -14.602 -20.578 1 51.38 293 ALA B O 1
ATOM 4639 N N . SER B 1 294 ? 4.195 -14.352 -20.266 1 42.12 294 SER B N 1
ATOM 4640 C CA . SER B 1 294 ? 4.086 -14.336 -21.719 1 42.12 294 SER B CA 1
ATOM 4641 C C . SER B 1 294 ? 3.643 -15.695 -22.25 1 42.12 294 SER B C 1
ATOM 4643 O O . SER B 1 294 ? 3.879 -16.719 -21.625 1 42.12 294 SER B O 1
ATOM 4645 N N . GLU B 1 295 ? 2.785 -15.828 -23.188 1 39.78 295 GLU B N 1
ATOM 4646 C CA . GLU B 1 295 ? 2.24 -17 -23.875 1 39.78 295 GLU B CA 1
ATOM 4647 C C . GLU B 1 295 ? 3.203 -18.172 -23.812 1 39.78 295 GLU B C 1
ATOM 4649 O O . GLU B 1 295 ? 2.773 -19.328 -23.703 1 39.78 295 GLU B O 1
ATOM 4654 N N . SER B 1 296 ? 4.434 -18.031 -24.031 1 37.25 296 SER B N 1
ATOM 4655 C CA . SER B 1 296 ? 5.305 -19.188 -24.234 1 37.25 296 SER B CA 1
ATOM 4656 C C . SER B 1 296 ? 5.828 -19.734 -22.922 1 37.25 296 SER B C 1
ATOM 4658 O O . SER B 1 296 ? 6.395 -20.828 -22.875 1 37.25 296 SER B O 1
ATOM 4660 N N . ALA B 1 297 ? 5.848 -19.094 -21.812 1 39.69 297 ALA B N 1
ATOM 4661 C CA . ALA B 1 297 ? 6.617 -19.641 -20.703 1 39.69 297 ALA B CA 1
ATOM 4662 C C . ALA B 1 297 ? 5.703 -20.344 -19.703 1 39.69 297 ALA B C 1
ATOM 4664 O O . ALA B 1 297 ? 5.16 -19.703 -18.797 1 39.69 297 ALA B O 1
ATOM 4665 N N . SER B 1 298 ? 4.945 -21.281 -20.047 1 36.59 298 SER B N 1
ATOM 4666 C CA . SER B 1 298 ? 4.215 -22.156 -19.125 1 36.59 298 SER B CA 1
ATOM 4667 C C . SER B 1 298 ? 5.141 -22.734 -18.062 1 36.59 298 SER B C 1
ATOM 4669 O O . SER B 1 298 ? 6.273 -23.125 -18.359 1 36.59 298 SER B O 1
ATOM 4671 N N . ILE B 1 299 ? 4.969 -22.391 -16.812 1 40.88 299 ILE B N 1
ATOM 4672 C CA . ILE B 1 299 ? 5.672 -23.031 -15.703 1 40.88 299 ILE B CA 1
ATOM 4673 C C . ILE B 1 299 ? 5.629 -24.547 -15.875 1 40.88 299 ILE B C 1
ATOM 4675 O O . ILE B 1 299 ? 6.172 -25.297 -15.055 1 40.88 299 ILE B O 1
ATOM 4679 N N . GLU B 1 300 ? 4.863 -25.047 -16.766 1 38.31 300 GLU B N 1
ATOM 4680 C CA . GLU B 1 300 ? 4.797 -26.5 -16.891 1 38.31 300 GLU B CA 1
ATOM 4681 C C . GLU B 1 300 ? 6.188 -27.125 -16.828 1 38.31 300 GLU B C 1
ATOM 4683 O O . GLU B 1 300 ? 6.359 -28.219 -16.281 1 38.31 300 GLU B O 1
ATOM 4688 N N . GLY B 1 301 ? 7.098 -26.531 -17.5 1 38.22 301 GLY B N 1
ATOM 4689 C CA . GLY B 1 301 ? 8.391 -27.188 -17.562 1 38.22 301 GLY B CA 1
ATOM 4690 C C . GLY B 1 301 ? 9.227 -27 -16.312 1 38.22 301 GLY B C 1
ATOM 4691 O O . GLY B 1 301 ? 10.344 -27.516 -16.219 1 38.22 301 GLY B O 1
ATOM 4692 N N . ILE B 1 302 ? 8.812 -26.078 -15.57 1 40.03 302 ILE B N 1
ATOM 4693 C CA . ILE B 1 302 ? 9.703 -25.812 -14.445 1 40.03 302 ILE B CA 1
ATOM 4694 C C . ILE B 1 302 ? 9.469 -26.828 -13.344 1 40.03 302 ILE B C 1
ATOM 4696 O O . ILE B 1 302 ? 10.375 -27.125 -12.555 1 40.03 302 ILE B O 1
ATOM 4700 N N . VAL B 1 303 ? 8.227 -27.297 -13.047 1 37.78 303 VAL B N 1
ATOM 4701 C CA . VAL B 1 303 ? 8.062 -28.281 -11.992 1 37.78 303 VAL B CA 1
ATOM 4702 C C . VAL B 1 303 ? 8.328 -29.688 -12.539 1 37.78 303 VAL B C 1
ATOM 4704 O O . VAL B 1 303 ? 7.711 -30.094 -13.523 1 37.78 303 VAL B O 1
ATOM 4707 N N . PRO B 1 304 ? 9.523 -30.281 -12.281 1 31.25 304 PRO B N 1
ATOM 4708 C CA . PRO B 1 304 ? 9.695 -31.672 -12.703 1 31.25 304 PRO B CA 1
ATOM 4709 C C . PRO B 1 304 ? 8.531 -32.562 -12.305 1 31.25 304 PRO B C 1
ATOM 4711 O O . PRO B 1 304 ? 7.863 -32.312 -11.297 1 31.25 304 PRO B O 1
ATOM 4714 N N . SER B 1 305 ? 7.887 -33.188 -13.344 1 29.77 305 SER B N 1
ATOM 4715 C CA . SER B 1 305 ? 6.965 -34.312 -13.094 1 29.77 305 SER B CA 1
ATOM 4716 C C . SER B 1 305 ? 7.562 -35.312 -12.125 1 29.77 305 SER B C 1
ATOM 4718 O O . SER B 1 305 ? 8.523 -36 -12.461 1 29.77 305 SER B O 1
ATOM 4720 N N . THR B 1 306 ? 7.875 -35 -10.969 1 26.52 306 THR B N 1
ATOM 4721 C CA . THR B 1 306 ? 8.359 -36.062 -10.109 1 26.52 306 THR B CA 1
ATOM 4722 C C . THR B 1 306 ? 7.328 -37.188 -10.016 1 26.52 306 THR B C 1
ATOM 4724 O O . THR B 1 306 ? 7.535 -38.188 -9.297 1 26.52 306 THR B O 1
ATOM 4727 N N . TYR B 1 307 ? 6.188 -37.344 -10.734 1 23.03 307 TYR B N 1
ATOM 4728 C CA . TYR B 1 307 ? 5.719 -38.656 -10.406 1 23.03 307 TYR B CA 1
ATOM 4729 C C . TYR B 1 307 ? 6.477 -39.719 -11.195 1 23.03 307 TYR B C 1
ATOM 4731 O O . TYR B 1 307 ? 6.777 -39.531 -12.375 1 23.03 307 TYR B O 1
#

Sequence (614 aa):
MSPAPKDAQKPYVAYQGVAGAYSEAAAAKACPNFDTIPCDQFETAFESVENRIADLAILPIENSLGGSIHRNYDLLLRHNLHIIGEVLLPVHHCLMALPGVRLESVRRVISHPQALAQCEQTLTKLGLNAACEAFDDTAGAAEQISLYNLQDTAAIASARAAKIYKLEILANGIQDDSRNFTRFVVLSRDPVDPRADRPLKTSVVFALENGTSALFKALSAFAARKINLSKIESRPHKSCPIRLVETVKRFEYVFFAEFEASMAEVRTEEAMAELQEYSSFFRVLGCYPMDIASESASIEGIVPSTYMSPAPKDAQKPYVAYQGVAGAYSEAAAAKACPNFDTIPCDQFETAFESVENRIADLAILPIENSLGGSIHRNYDLLLRHNLHIIGEVLLPVHHCLMALPGVRLESVRRVISHPQALAQCEQTLTKLGLNAACEAFDDTAGAAEQISLYNLQDTAAIASARAAKIYKLEILANGIQDDSRNFTRFVVLSRDPVDPRADRPLKTSVVFALENGTSALFKALSAFAARKINLSKIESRPHKSCPIRLVETVKRFEYVFFAEFEASMAEVRTEEAMAELQEYSSFFRVLGCYPMDIASESASIEGIVPSTY

pLDDT: mean 87.19, std 18.11, range [23.03, 98.81]